Protein AF-A0A1Q9P195-F1 (afdb_monomer_lite)

Secondary structure (DSSP, 8-state):
--HHHHHHHHHHHHHHHHHHHHHHHHHHHHHHHHHHHHHHHHHHHHS-----GGG---EEEEEEE-TTS-EEEEEEEEEE-SSSS-EEEEEEEEEE-S-HHHHHHHHHHHHHHHHHHHHHHHHHHHHTTTS-HHHHHHHT--SEEE-PPEEEEETTTTEEEEPP-TTEE-GGGS---HHHHHHHHHHHHHHHH-SPPPB---S--TTHHHHHHTTT--HHHHHHHHHHHHT--BB-SEE-SS--TTSEEEEESSTTS--EEEEEE-----EET-BHHHHHHHHHHHHHHHHHHHHHHHS-TTT--HHHHHHHHHHIIIIIIHHHHHHHHHHH-GGGGGG-SSS--THHHHHHHHHHHHHTT-S-HHHHHHHHHHHHHHHHH-HHHHHHH-

Structure (mmCIF, N/CA/C/O backbone):
data_AF-A0A1Q9P195-F1
#
_entry.id   AF-A0A1Q9P195-F1
#
loop_
_atom_site.group_PDB
_atom_site.id
_atom_site.type_symbol
_atom_site.label_atom_id
_atom_site.label_alt_id
_atom_site.label_comp_id
_atom_site.label_asym_id
_atom_site.label_entity_id
_atom_site.label_seq_id
_atom_site.pdbx_PDB_ins_code
_atom_site.Cartn_x
_atom_site.Cartn_y
_atom_site.Cartn_z
_atom_site.occupancy
_atom_site.B_iso_or_equiv
_atom_site.auth_seq_id
_atom_site.auth_comp_id
_atom_site.auth_asym_id
_atom_site.auth_atom_id
_atom_site.pdbx_PDB_model_num
ATOM 1 N N . MET A 1 1 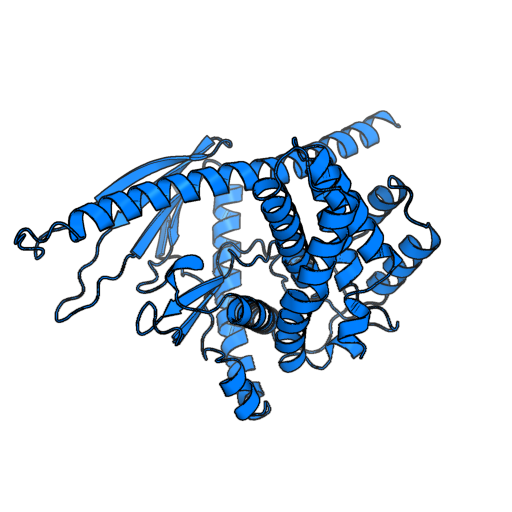? -16.459 37.665 0.120 1.00 42.31 1 MET A N 1
ATOM 2 C CA . MET A 1 1 ? -15.154 37.016 0.411 1.00 42.31 1 MET A CA 1
ATOM 3 C C . MET A 1 1 ? -15.300 35.545 0.825 1.00 42.31 1 MET A C 1
ATOM 5 O O . MET A 1 1 ? -14.311 34.833 0.765 1.00 42.31 1 MET A O 1
ATOM 9 N N . TYR A 1 2 ? -16.508 35.070 1.166 1.00 32.28 2 TYR A N 1
ATOM 10 C CA . TYR A 1 2 ? -16.785 33.658 1.475 1.00 32.28 2 TYR A CA 1
ATOM 11 C C . TYR A 1 2 ? -17.170 32.805 0.248 1.00 32.28 2 TYR A C 1
ATOM 13 O O . TYR A 1 2 ? -17.076 31.585 0.307 1.00 32.28 2 TYR A O 1
ATOM 21 N N . ASP A 1 3 ? -17.509 33.425 -0.886 1.00 27.67 3 ASP A N 1
ATOM 22 C CA . ASP A 1 3 ? -17.987 32.699 -2.075 1.00 27.67 3 ASP A CA 1
ATOM 23 C C . ASP A 1 3 ? -16.876 31.956 -2.833 1.00 27.67 3 ASP A C 1
ATOM 25 O O . ASP A 1 3 ? -17.117 30.909 -3.423 1.00 27.67 3 ASP A O 1
ATOM 29 N N . ASN A 1 4 ? -15.627 32.430 -2.756 1.00 27.47 4 ASN A N 1
ATOM 30 C CA . ASN A 1 4 ? -14.506 31.773 -3.436 1.00 27.47 4 ASN A CA 1
ATOM 31 C C . ASN A 1 4 ? -14.011 30.529 -2.680 1.00 27.47 4 ASN A C 1
ATOM 33 O O . ASN A 1 4 ? -13.608 29.562 -3.315 1.00 27.47 4 ASN A O 1
ATOM 37 N N . LEU A 1 5 ? -14.085 30.509 -1.342 1.00 30.11 5 LEU A N 1
ATOM 38 C CA . LEU A 1 5 ? -13.654 29.350 -0.548 1.00 30.11 5 LEU A CA 1
ATOM 39 C C . LEU A 1 5 ? -14.605 28.154 -0.721 1.00 30.11 5 LEU A C 1
ATOM 41 O O . LEU A 1 5 ? -14.161 27.011 -0.765 1.00 30.11 5 LEU A O 1
ATOM 45 N N . PHE A 1 6 ? -15.904 28.426 -0.875 1.00 28.14 6 PHE A N 1
ATOM 46 C CA . PHE A 1 6 ? -16.920 27.404 -1.119 1.00 28.14 6 PHE A CA 1
ATOM 47 C C . PHE A 1 6 ? -16.749 26.742 -2.494 1.00 28.14 6 PHE A C 1
ATOM 49 O O . PHE A 1 6 ? -16.865 25.526 -2.611 1.00 28.14 6 PHE A O 1
ATOM 56 N N . VAL A 1 7 ? -16.382 27.513 -3.524 1.00 27.34 7 VAL A N 1
ATOM 57 C CA . VAL A 1 7 ? -16.123 26.981 -4.872 1.00 27.34 7 VAL A CA 1
ATOM 58 C C . VAL A 1 7 ? -14.871 26.097 -4.898 1.00 27.34 7 VAL A C 1
ATOM 60 O O . VAL A 1 7 ? -14.920 25.019 -5.480 1.00 27.34 7 VAL A O 1
ATOM 63 N N . PHE A 1 8 ? -13.783 26.472 -4.216 1.00 28.33 8 PHE A N 1
ATOM 64 C CA . PHE A 1 8 ? -12.594 25.609 -4.116 1.00 28.33 8 PHE A CA 1
ATOM 65 C C . PHE A 1 8 ? -12.858 24.321 -3.324 1.00 28.33 8 PHE A C 1
ATOM 67 O O . PHE A 1 8 ? -12.366 23.262 -3.706 1.00 28.33 8 PHE A O 1
ATOM 74 N N . PHE A 1 9 ? -13.677 24.387 -2.271 1.00 31.58 9 PHE A N 1
ATOM 75 C CA . PHE A 1 9 ? -14.046 23.220 -1.468 1.00 31.58 9 PHE A CA 1
ATOM 76 C C . PHE A 1 9 ? -14.954 22.249 -2.236 1.00 31.58 9 PHE A C 1
ATOM 78 O O . PHE A 1 9 ? -14.709 21.046 -2.241 1.00 31.58 9 PHE A O 1
ATOM 85 N N . VAL A 1 10 ? -15.956 22.764 -2.958 1.00 28.67 10 VAL A N 1
ATOM 86 C CA . VAL A 1 10 ? -16.849 21.950 -3.799 1.00 28.67 10 VAL A CA 1
ATOM 87 C C . VAL A 1 10 ? -16.089 21.343 -4.980 1.00 28.67 10 VAL A C 1
ATOM 89 O O . VAL A 1 10 ? -16.289 20.173 -5.283 1.00 28.67 10 VAL A O 1
ATOM 92 N N . VAL A 1 11 ? -15.169 22.081 -5.609 1.00 28.77 11 VAL A N 1
ATOM 93 C CA . VAL A 1 11 ? -14.345 21.556 -6.711 1.00 28.77 11 VAL A CA 1
ATOM 94 C C . VAL A 1 11 ? -13.351 20.502 -6.215 1.00 28.77 11 VAL A C 1
ATOM 96 O O . VAL A 1 11 ? -13.222 19.467 -6.859 1.00 28.77 11 VAL A O 1
ATOM 99 N N . GLY A 1 12 ? -12.697 20.703 -5.066 1.00 28.19 12 GLY A N 1
ATOM 100 C CA . GLY A 1 12 ? -11.776 19.720 -4.481 1.00 28.19 12 GLY A CA 1
ATOM 101 C C . GLY A 1 12 ? -12.474 18.429 -4.039 1.00 28.19 12 GLY A C 1
ATOM 102 O O . GLY A 1 12 ? -12.008 17.336 -4.357 1.00 28.19 12 GLY A O 1
ATOM 103 N N . LEU A 1 13 ? -13.637 18.550 -3.391 1.00 30.58 13 LEU A N 1
ATOM 104 C CA . LEU A 1 13 ? -14.451 17.413 -2.959 1.00 30.58 13 LEU A CA 1
ATOM 105 C C . LEU A 1 13 ? -15.035 16.651 -4.158 1.00 30.58 13 LEU A C 1
ATOM 107 O O . LEU A 1 13 ? -14.996 15.425 -4.180 1.00 30.58 13 LEU A O 1
ATOM 111 N N . LEU A 1 14 ? -15.503 17.356 -5.195 1.00 29.03 14 LEU A N 1
ATOM 112 C CA . LEU A 1 14 ? -15.959 16.727 -6.435 1.00 29.03 14 LEU A CA 1
ATOM 113 C C . LEU A 1 14 ? -14.815 16.036 -7.181 1.00 29.03 14 LEU A C 1
ATOM 115 O O . LEU A 1 14 ? -15.050 14.968 -7.724 1.00 29.03 14 LEU A O 1
ATOM 119 N N . ASN A 1 15 ? -13.588 16.571 -7.169 1.00 30.70 15 ASN A N 1
ATOM 120 C CA . ASN A 1 15 ? -12.431 15.925 -7.805 1.00 30.70 15 ASN A CA 1
ATOM 121 C C . ASN A 1 15 ? -12.006 14.649 -7.055 1.00 30.70 15 ASN A C 1
ATOM 123 O O . ASN A 1 15 ? -11.710 13.634 -7.676 1.00 30.70 15 ASN A O 1
ATOM 127 N N . ALA A 1 16 ? -12.049 14.662 -5.720 1.00 31.27 16 ALA A N 1
ATOM 128 C CA . ALA A 1 16 ? -11.755 13.488 -4.895 1.00 31.27 16 ALA A CA 1
ATOM 129 C C . ALA A 1 16 ? -12.838 12.393 -5.018 1.00 31.27 16 ALA A C 1
ATOM 131 O O . ALA A 1 16 ? -12.514 11.213 -5.170 1.00 31.27 16 ALA A O 1
ATOM 132 N N . ILE A 1 17 ? -14.122 12.783 -5.038 1.00 33.34 17 ILE A N 1
ATOM 133 C CA . ILE A 1 17 ? -15.266 11.887 -5.297 1.00 33.34 17 ILE A CA 1
ATOM 134 C C . ILE A 1 17 ? -15.184 11.309 -6.718 1.00 33.34 17 ILE A C 1
ATOM 136 O O . ILE A 1 17 ? -15.423 10.117 -6.925 1.00 33.34 17 ILE A O 1
ATOM 140 N N . TYR A 1 18 ? -14.790 12.136 -7.686 1.00 27.77 18 TYR A N 1
ATOM 141 C CA . TYR A 1 18 ? -14.609 11.761 -9.083 1.00 27.77 18 TYR A CA 1
ATOM 142 C C . TYR A 1 18 ? -13.416 10.825 -9.290 1.00 27.77 18 TYR A C 1
ATOM 144 O O . TYR A 1 18 ? -13.538 9.914 -10.085 1.00 27.77 18 TYR A O 1
ATOM 152 N N . CYS A 1 19 ? -12.306 10.931 -8.558 1.00 33.09 19 CYS A N 1
ATOM 153 C CA . CYS A 1 19 ? -11.215 9.950 -8.666 1.00 33.09 19 CYS A CA 1
ATOM 154 C C . CYS A 1 19 ? -11.584 8.580 -8.049 1.00 33.09 19 CYS A C 1
ATOM 156 O O . CYS A 1 19 ? -11.307 7.541 -8.648 1.00 33.09 19 CYS A O 1
ATOM 158 N N . SER A 1 20 ? -12.280 8.568 -6.904 1.00 31.69 20 SER A N 1
ATOM 159 C CA . SER A 1 20 ? -12.665 7.350 -6.158 1.00 31.69 20 SER A CA 1
ATOM 160 C C . SER A 1 20 ? -13.739 6.497 -6.867 1.00 31.69 20 SER A C 1
ATOM 162 O O . SER A 1 20 ? -13.585 5.281 -7.036 1.00 31.69 20 SER A O 1
ATOM 164 N N . TRP A 1 21 ? -14.815 7.125 -7.366 1.00 31.50 21 TRP A N 1
ATOM 165 C CA . TRP A 1 21 ? -15.885 6.436 -8.116 1.00 31.50 21 TRP A CA 1
ATOM 166 C C . TRP A 1 21 ? -15.364 5.814 -9.422 1.00 31.50 21 TRP A C 1
ATOM 168 O O . TRP A 1 21 ? -15.781 4.745 -9.878 1.00 31.50 21 TRP A O 1
ATOM 178 N N . LEU A 1 22 ? -14.375 6.473 -10.006 1.00 26.31 22 LEU A N 1
ATOM 179 C CA . LEU A 1 22 ? -13.907 6.220 -11.351 1.00 26.31 22 LEU A CA 1
ATOM 180 C C . LEU A 1 22 ? -12.817 5.143 -11.379 1.00 26.31 22 LEU A C 1
ATOM 182 O O . LEU A 1 22 ? -12.725 4.386 -12.343 1.00 26.31 22 LEU A O 1
ATOM 186 N N . GLN A 1 23 ? -12.119 4.940 -10.264 1.00 35.34 23 GLN A N 1
ATOM 187 C CA . GLN A 1 23 ? -11.259 3.786 -10.009 1.00 35.34 23 GLN A CA 1
ATOM 188 C C . GLN A 1 23 ? -12.061 2.471 -9.910 1.00 35.34 23 GLN A C 1
ATOM 190 O O . GLN A 1 23 ? -11.704 1.473 -10.534 1.00 35.34 23 GLN A O 1
ATOM 195 N N . THR A 1 24 ? -13.204 2.471 -9.216 1.00 30.75 24 THR A N 1
ATOM 196 C CA . THR A 1 24 ? -14.010 1.253 -8.966 1.00 30.75 24 THR A CA 1
ATOM 197 C C . THR A 1 24 ? -14.705 0.719 -10.226 1.00 30.75 24 THR A C 1
ATOM 199 O O . THR A 1 24 ? -14.792 -0.492 -10.447 1.00 30.75 24 THR A O 1
ATOM 202 N N . MET A 1 25 ? -15.168 1.619 -11.093 1.00 25.80 25 MET A N 1
ATOM 203 C CA . MET A 1 25 ? -15.818 1.273 -12.362 1.00 25.80 25 MET A CA 1
ATOM 204 C C . MET A 1 25 ? -14.805 0.871 -13.448 1.00 25.80 25 MET A C 1
ATOM 206 O O . MET A 1 25 ? -15.037 -0.101 -14.166 1.00 25.80 25 MET A O 1
ATOM 210 N N . THR A 1 26 ? -13.656 1.555 -13.541 1.00 31.19 26 THR A N 1
ATOM 211 C CA . THR A 1 26 ? -12.633 1.252 -14.563 1.00 31.19 26 THR A CA 1
ATOM 212 C C . THR A 1 26 ? -11.944 -0.088 -14.289 1.00 31.19 26 THR A C 1
ATOM 214 O O . THR A 1 26 ? -11.695 -0.842 -15.226 1.00 31.19 26 THR A O 1
ATOM 217 N N . GLN A 1 27 ? -11.723 -0.443 -13.017 1.00 35.56 27 GLN A N 1
ATOM 218 C CA . GLN A 1 27 ? -11.101 -1.715 -12.636 1.00 35.56 27 GLN A CA 1
ATOM 219 C C . GLN A 1 27 ? -12.015 -2.923 -12.895 1.00 35.56 27 GLN A C 1
ATOM 221 O O . GLN A 1 27 ? -11.574 -3.899 -13.491 1.00 35.56 27 GLN A O 1
ATOM 226 N N . ASN A 1 28 ? -13.299 -2.851 -12.517 1.00 31.52 28 ASN A N 1
ATOM 227 C CA . ASN A 1 28 ? -14.248 -3.950 -12.742 1.00 31.52 28 ASN A CA 1
ATOM 228 C C . ASN A 1 28 ? -14.484 -4.211 -14.239 1.00 31.52 28 ASN A C 1
ATOM 230 O O . ASN A 1 28 ? -14.647 -5.357 -14.647 1.00 31.52 28 ASN A O 1
ATOM 234 N N . TRP A 1 29 ? -14.478 -3.167 -15.073 1.00 30.69 29 TRP A N 1
ATOM 235 C CA . TRP A 1 29 ? -14.686 -3.309 -16.515 1.00 30.69 29 TRP A CA 1
ATOM 236 C C . TRP A 1 29 ? -13.442 -3.846 -17.239 1.00 30.69 29 TRP A C 1
ATOM 238 O O . TRP A 1 29 ? -13.561 -4.704 -18.119 1.00 30.69 29 TRP A O 1
ATOM 248 N N . LEU A 1 30 ? -12.244 -3.398 -16.839 1.00 35.72 30 LEU A N 1
ATOM 249 C CA . LEU A 1 30 ? -10.977 -3.921 -17.358 1.00 35.72 30 LEU A CA 1
ATOM 250 C C . LEU A 1 30 ? -10.780 -5.386 -16.943 1.00 35.72 30 LEU A C 1
ATOM 252 O O . LEU A 1 30 ? -10.433 -6.203 -17.791 1.00 35.72 30 LEU A O 1
ATOM 256 N N . ASP A 1 31 ? -11.080 -5.731 -15.687 1.00 35.28 31 ASP A N 1
ATOM 257 C CA . ASP A 1 31 ? -10.988 -7.098 -15.169 1.00 35.28 31 ASP A CA 1
ATOM 258 C C . ASP A 1 31 ? -11.964 -8.039 -15.896 1.00 35.28 31 ASP A C 1
ATOM 260 O O . ASP A 1 31 ? -11.526 -9.080 -16.366 1.00 35.28 31 ASP A O 1
ATOM 264 N N . ILE A 1 32 ? -13.233 -7.659 -16.111 1.00 34.47 32 ILE A N 1
ATOM 265 C CA . ILE A 1 32 ? -14.214 -8.482 -16.854 1.00 34.47 32 ILE A CA 1
ATOM 266 C C . ILE A 1 32 ? -13.812 -8.658 -18.328 1.00 34.47 32 ILE A C 1
ATOM 268 O O . ILE A 1 32 ? -13.969 -9.738 -18.895 1.00 34.47 32 ILE A O 1
ATOM 272 N N . THR A 1 33 ? -13.280 -7.616 -18.971 1.00 36.78 33 THR A N 1
ATOM 273 C CA . THR A 1 33 ? -12.899 -7.674 -20.393 1.00 36.78 33 THR A CA 1
ATOM 274 C C . THR A 1 33 ? -11.611 -8.478 -20.596 1.00 36.78 33 THR A C 1
ATOM 276 O O . THR A 1 33 ? -11.528 -9.282 -21.525 1.00 36.78 33 THR A O 1
ATOM 279 N N . LEU A 1 34 ? -10.632 -8.329 -19.698 1.00 39.00 34 LEU A N 1
ATOM 280 C CA . LEU A 1 34 ? -9.405 -9.132 -19.664 1.00 39.00 34 LEU A CA 1
ATOM 281 C C . LEU A 1 34 ? -9.683 -10.585 -19.266 1.00 39.00 34 LEU A C 1
ATOM 283 O O . LEU A 1 34 ? -9.057 -11.492 -19.809 1.00 39.00 34 LEU A O 1
ATOM 287 N N . GLU A 1 35 ? -10.621 -10.821 -18.348 1.00 38.06 35 GLU A N 1
ATOM 288 C CA . GLU A 1 35 ? -11.050 -12.151 -17.916 1.00 38.06 35 GLU A CA 1
ATOM 289 C C . GLU A 1 35 ? -11.788 -12.874 -19.044 1.00 38.06 35 GLU A C 1
ATOM 291 O O . GLU A 1 35 ? -11.393 -13.984 -19.384 1.00 38.06 35 GLU A O 1
ATOM 296 N N . ASN A 1 36 ? -12.736 -12.224 -19.725 1.00 37.34 36 ASN A N 1
ATOM 297 C CA . ASN A 1 36 ? -13.431 -12.795 -20.884 1.00 37.34 36 ASN A CA 1
ATOM 298 C C . ASN A 1 36 ? -12.496 -13.033 -22.079 1.00 37.34 36 ASN A C 1
ATOM 300 O O . ASN A 1 36 ? -12.604 -14.068 -22.739 1.00 37.34 36 ASN A O 1
ATOM 304 N N . ALA A 1 37 ? -11.553 -12.125 -22.350 1.00 38.59 37 ALA A N 1
ATOM 305 C CA . ALA A 1 37 ? -10.561 -12.307 -23.411 1.00 38.59 37 ALA A CA 1
ATOM 306 C C . ALA A 1 37 ? -9.592 -13.455 -23.084 1.00 38.59 37 ALA A C 1
ATOM 308 O O . ALA A 1 37 ? -9.380 -14.344 -23.908 1.00 38.59 37 ALA A O 1
ATOM 309 N N . ALA A 1 38 ? -9.058 -13.503 -21.860 1.00 38.94 38 ALA A N 1
ATOM 310 C CA . ALA A 1 38 ? -8.184 -14.586 -21.419 1.00 38.94 38 ALA A CA 1
ATOM 311 C C . ALA A 1 38 ? -8.915 -15.936 -21.337 1.00 38.94 38 ALA A C 1
ATOM 313 O O . ALA A 1 38 ? -8.302 -16.968 -21.594 1.00 38.94 38 ALA A O 1
ATOM 314 N N . GLN A 1 39 ? -10.203 -15.946 -20.984 1.00 37.72 39 GLN A N 1
ATOM 315 C CA . GLN A 1 39 ? -11.025 -17.151 -20.898 1.00 37.72 39 GLN A CA 1
ATOM 316 C C . GLN A 1 39 ? -11.424 -17.673 -22.278 1.00 37.72 39 GLN A C 1
ATOM 318 O O . GLN A 1 39 ? -11.310 -18.870 -22.504 1.00 37.72 39 GLN A O 1
ATOM 323 N N . SER A 1 40 ? -11.748 -16.790 -23.226 1.00 36.66 40 SER A N 1
ATOM 324 C CA . SER A 1 40 ? -11.976 -17.167 -24.630 1.00 36.66 40 SER A CA 1
ATOM 325 C C . SER A 1 40 ? -10.714 -17.774 -25.255 1.00 36.66 40 SER A C 1
ATOM 327 O O . SER A 1 40 ? -10.779 -18.792 -25.939 1.00 36.66 40 SER A O 1
ATOM 329 N N . ILE A 1 41 ? -9.543 -17.205 -24.953 1.00 38.72 41 ILE A N 1
ATOM 330 C CA . ILE A 1 41 ? -8.243 -17.737 -25.388 1.00 38.72 41 ILE A CA 1
ATOM 331 C C . ILE A 1 41 ? -7.933 -19.081 -24.702 1.00 38.72 41 ILE A C 1
ATOM 333 O O . ILE A 1 41 ? -7.467 -20.014 -25.353 1.00 38.72 41 ILE A O 1
ATOM 337 N N . LEU A 1 42 ? -8.220 -19.223 -23.403 1.00 36.56 42 LEU A N 1
ATOM 338 C CA . LEU A 1 42 ? -8.022 -20.478 -22.667 1.00 36.56 42 LEU A CA 1
ATOM 339 C C . LEU A 1 42 ? -8.966 -21.595 -23.145 1.00 36.56 42 LEU A C 1
ATOM 341 O O . LEU A 1 42 ? -8.527 -22.737 -23.298 1.00 36.56 42 LEU A O 1
ATOM 345 N N . GLU A 1 43 ? -10.228 -21.280 -23.437 1.00 35.31 43 GLU A N 1
ATOM 346 C CA . GLU A 1 43 ? -11.203 -22.216 -24.007 1.00 35.31 43 GLU A CA 1
ATOM 347 C C . GLU A 1 43 ? -10.761 -22.698 -25.395 1.00 35.31 43 GLU A C 1
ATOM 349 O O . GLU A 1 43 ? -10.736 -23.910 -25.627 1.00 35.31 43 GLU A O 1
ATOM 354 N N . LEU A 1 44 ? -10.267 -21.792 -26.249 1.00 34.09 44 LEU A N 1
ATOM 355 C CA . LEU A 1 44 ? -9.641 -22.129 -27.535 1.00 34.09 44 LEU A CA 1
ATOM 356 C C . LEU A 1 44 ? -8.408 -23.040 -27.378 1.00 34.09 44 LEU A C 1
ATOM 358 O O . LEU A 1 44 ? -8.219 -23.944 -28.187 1.00 34.09 44 LEU A O 1
ATOM 362 N N . THR A 1 45 ? -7.600 -22.870 -26.323 1.00 33.50 45 THR A N 1
ATOM 363 C CA . THR A 1 45 ? -6.440 -23.749 -26.049 1.00 33.50 45 THR A CA 1
ATOM 364 C C . THR A 1 45 ? -6.790 -25.098 -25.405 1.00 33.50 45 THR A C 1
ATOM 366 O O . THR A 1 45 ? -6.003 -26.039 -25.501 1.00 33.50 45 THR A O 1
ATOM 369 N N . SER A 1 46 ? -7.948 -25.222 -24.745 1.00 30.02 46 SER A N 1
ATOM 370 C CA . SER A 1 46 ? -8.391 -26.469 -24.091 1.00 30.02 46 SER A CA 1
ATOM 371 C C . SER A 1 46 ? -9.110 -27.439 -25.037 1.00 30.02 46 SER A C 1
ATOM 373 O O . SER A 1 46 ? -9.154 -28.644 -24.778 1.00 30.02 46 SER A O 1
ATOM 375 N N . LEU A 1 47 ? -9.597 -26.941 -26.176 1.00 31.44 47 LEU A N 1
ATOM 376 C CA . LEU A 1 47 ? -9.993 -27.753 -27.322 1.00 31.44 47 LEU A CA 1
ATOM 377 C C . LEU A 1 47 ? -8.723 -28.257 -28.025 1.00 31.44 47 LEU A C 1
ATOM 379 O O . LEU A 1 47 ? -8.220 -27.634 -28.954 1.00 31.44 47 LEU A O 1
ATOM 383 N N . GLN A 1 48 ? -8.189 -29.394 -27.562 1.00 31.48 48 GLN A N 1
ATOM 384 C CA . GLN A 1 48 ? -7.113 -30.152 -28.215 1.00 31.48 48 GLN A CA 1
ATOM 385 C C . GLN A 1 48 ? -7.535 -30.630 -29.616 1.00 31.48 48 GLN A C 1
ATOM 387 O O . GLN A 1 48 ? -7.820 -31.805 -29.842 1.00 31.48 48 GLN A O 1
ATOM 392 N N . ILE A 1 49 ? -7.562 -29.724 -30.583 1.00 29.11 49 ILE A N 1
ATOM 393 C CA . ILE A 1 49 ? -7.596 -30.055 -32.001 1.00 29.11 49 ILE A CA 1
ATOM 394 C C . ILE A 1 49 ? -6.266 -29.569 -32.549 1.00 29.11 49 ILE A C 1
ATOM 396 O O . ILE A 1 49 ? -5.901 -28.418 -32.338 1.00 29.11 49 ILE A O 1
ATOM 400 N N . GLY A 1 50 ? -5.514 -30.489 -33.159 1.00 29.48 50 GLY A N 1
ATOM 401 C CA . GLY A 1 50 ? -4.141 -30.306 -33.624 1.00 29.48 50 GLY A CA 1
ATOM 402 C C . GLY A 1 50 ? -3.981 -29.146 -34.600 1.00 29.48 50 GLY A C 1
ATOM 403 O O . GLY A 1 50 ? -3.924 -29.349 -35.810 1.00 29.48 50 GLY A O 1
ATOM 404 N N . LEU A 1 51 ? -3.896 -27.940 -34.056 1.00 31.42 51 LEU A N 1
ATOM 405 C CA . LEU A 1 51 ? -3.526 -26.738 -34.768 1.00 31.42 51 LEU A CA 1
ATOM 406 C C . LEU A 1 51 ? -2.009 -26.599 -34.691 1.00 31.42 51 LEU A C 1
ATOM 408 O O . LEU A 1 51 ? -1.400 -26.696 -33.626 1.00 31.42 51 LEU A O 1
ATOM 412 N N . ASP A 1 52 ? -1.401 -26.417 -35.855 1.00 33.09 52 ASP A N 1
ATOM 413 C CA . ASP A 1 52 ? -0.014 -26.003 -35.981 1.00 33.09 52 ASP A CA 1
ATOM 414 C C . ASP A 1 52 ? 0.085 -24.533 -35.540 1.00 33.09 52 ASP A C 1
ATOM 416 O O . ASP A 1 52 ? -0.373 -23.620 -36.229 1.00 33.09 52 ASP A O 1
ATOM 420 N N . PHE A 1 53 ? 0.609 -24.311 -34.334 1.00 36.53 53 PHE A N 1
ATOM 421 C CA . PHE A 1 53 ? 0.699 -22.989 -33.707 1.00 36.53 53 PHE A CA 1
ATOM 422 C C . PHE A 1 53 ? 1.910 -22.174 -34.182 1.00 36.53 53 PHE A C 1
ATOM 424 O O . PHE A 1 53 ? 2.108 -21.062 -33.696 1.00 36.53 53 PHE A O 1
ATOM 431 N N . SER A 1 54 ? 2.709 -22.667 -35.138 1.00 33.84 54 SER A N 1
ATOM 432 C CA . SER A 1 54 ? 3.910 -21.962 -35.612 1.00 33.84 54 SER A CA 1
ATOM 433 C C . SER A 1 54 ? 3.621 -20.608 -36.279 1.00 33.84 54 SER A C 1
ATOM 435 O O . SER A 1 54 ? 4.558 -19.860 -36.543 1.00 33.84 54 SER A O 1
ATOM 437 N N . ASN A 1 55 ? 2.347 -20.288 -36.543 1.00 31.50 55 ASN A N 1
ATOM 438 C CA . ASN A 1 55 ? 1.903 -19.069 -37.225 1.00 31.50 55 ASN A CA 1
ATOM 439 C C . ASN A 1 55 ? 0.790 -18.283 -36.497 1.00 31.50 55 ASN A C 1
ATOM 441 O O . ASN A 1 55 ? 0.199 -17.383 -37.095 1.00 31.50 55 ASN A O 1
ATOM 445 N N . LEU A 1 56 ? 0.484 -18.569 -35.227 1.00 32.66 56 LEU A N 1
ATOM 446 C CA . LEU A 1 56 ? -0.567 -17.838 -34.502 1.00 32.66 56 LEU A CA 1
ATOM 447 C C . LEU A 1 56 ? -0.041 -16.517 -33.910 1.00 32.66 56 LEU A C 1
ATOM 449 O O . LEU A 1 56 ? 0.242 -16.409 -32.722 1.00 32.66 56 LEU A O 1
ATOM 453 N N . GLN A 1 57 ? 0.056 -15.486 -34.755 1.00 33.78 57 GLN A N 1
ATOM 454 C CA . GLN A 1 57 ? -0.033 -14.086 -34.322 1.00 33.78 57 GLN A CA 1
ATOM 455 C C . GLN A 1 57 ? -1.510 -13.686 -34.262 1.00 33.78 57 GLN A C 1
ATOM 457 O O . GLN A 1 57 ? -1.998 -12.937 -35.107 1.00 33.78 57 GLN A O 1
ATOM 462 N N . GLU A 1 58 ? -2.254 -14.204 -33.287 1.00 35.69 58 GLU A N 1
ATOM 463 C CA . GLU A 1 58 ? -3.587 -13.662 -33.027 1.00 35.69 58 GLU A CA 1
ATOM 464 C C . GLU A 1 58 ? -3.434 -12.388 -32.190 1.00 35.69 58 GLU A C 1
ATOM 466 O O . GLU A 1 58 ? -3.145 -12.421 -30.994 1.00 35.69 58 GLU A O 1
ATOM 471 N N . LEU A 1 59 ? -3.538 -11.249 -32.874 1.00 35.47 59 LEU A N 1
ATOM 472 C CA . LEU A 1 59 ? -3.622 -9.917 -32.287 1.00 35.47 59 LEU A CA 1
ATOM 473 C C . LEU A 1 59 ? -5.094 -9.631 -32.000 1.00 35.47 59 LEU A C 1
ATOM 475 O O . LEU A 1 59 ? -5.830 -9.226 -32.902 1.00 35.47 59 LEU A O 1
ATOM 479 N N . SER A 1 60 ? -5.539 -9.803 -30.756 1.00 39.97 60 SER A N 1
ATOM 480 C CA . SER A 1 60 ? -6.828 -9.228 -30.366 1.00 39.97 60 SER A CA 1
ATOM 481 C C . SER A 1 60 ? -6.598 -7.764 -30.004 1.00 39.97 60 SER A C 1
ATOM 483 O O . SER A 1 60 ? -5.915 -7.462 -29.022 1.00 39.97 60 SER A O 1
ATOM 485 N N . ARG A 1 61 ? -7.138 -6.858 -30.820 1.00 37.50 61 ARG A N 1
ATOM 486 C CA . ARG A 1 61 ? -7.154 -5.420 -30.550 1.00 37.50 61 ARG A CA 1
ATOM 487 C C . ARG A 1 61 ? -8.503 -5.053 -29.959 1.00 37.50 61 ARG A C 1
ATOM 489 O O . ARG A 1 61 ? -9.508 -5.110 -30.664 1.00 37.50 61 ARG A O 1
ATOM 496 N N . THR A 1 62 ? -8.514 -4.631 -28.705 1.00 37.53 62 THR A N 1
ATOM 497 C CA . THR A 1 62 ? -9.709 -4.062 -28.086 1.00 37.53 62 THR A CA 1
ATOM 498 C C . THR A 1 62 ? -9.463 -2.588 -27.842 1.00 37.53 62 THR A C 1
ATOM 500 O O . THR A 1 62 ? -8.538 -2.210 -27.126 1.00 37.53 62 THR A O 1
ATOM 503 N N . ILE A 1 63 ? -10.295 -1.747 -28.448 1.00 35.91 63 ILE A N 1
ATOM 504 C CA . ILE A 1 63 ? -10.340 -0.328 -28.115 1.00 35.91 63 ILE A CA 1
ATOM 505 C C . ILE A 1 63 ? -11.115 -0.217 -26.806 1.00 35.91 63 ILE A C 1
ATOM 507 O O . ILE A 1 63 ? -12.300 -0.543 -26.754 1.00 35.91 63 ILE A O 1
ATOM 511 N N . VAL A 1 64 ? -10.432 0.198 -25.747 1.00 37.09 64 VAL A N 1
ATOM 512 C CA . VAL A 1 64 ? -11.028 0.392 -24.429 1.00 37.09 64 VAL A CA 1
ATOM 513 C C . VAL A 1 64 ? -11.047 1.882 -24.159 1.00 37.09 64 VAL A C 1
ATOM 515 O O . VAL A 1 64 ? -10.035 2.479 -23.802 1.00 37.09 64 VAL A O 1
ATOM 518 N N . THR A 1 65 ? -12.208 2.493 -24.347 1.00 33.88 65 THR A N 1
ATOM 519 C CA . THR A 1 65 ? -12.439 3.860 -23.894 1.00 33.88 65 THR A CA 1
ATOM 520 C C . THR A 1 65 ? -12.913 3.797 -22.457 1.00 33.88 65 THR A C 1
ATOM 522 O O . THR A 1 65 ? -13.982 3.255 -22.176 1.00 33.88 65 THR A O 1
ATOM 525 N N . ASN A 1 66 ? -12.109 4.316 -21.533 1.00 37.91 66 ASN A N 1
ATOM 526 C CA . ASN A 1 66 ? -12.595 4.500 -20.176 1.00 37.91 66 ASN A CA 1
ATOM 527 C C . ASN A 1 66 ? -13.585 5.675 -20.136 1.00 37.91 66 ASN A C 1
ATOM 529 O O . ASN A 1 66 ? -13.696 6.479 -21.062 1.00 37.91 66 ASN A O 1
ATOM 533 N N . GLN A 1 67 ? -14.307 5.792 -19.033 1.00 30.22 67 GLN A N 1
ATOM 534 C CA . GLN A 1 67 ? -15.336 6.817 -18.848 1.00 30.22 67 GLN A CA 1
ATOM 535 C C . GLN A 1 67 ? -14.815 8.271 -18.807 1.00 30.22 67 GLN A C 1
ATOM 537 O O . GLN A 1 67 ? -15.621 9.195 -18.831 1.00 30.22 67 GLN A O 1
ATOM 542 N N . PHE A 1 68 ? -13.493 8.493 -18.825 1.00 30.30 68 PHE A N 1
ATOM 543 C CA . PHE A 1 68 ? -12.878 9.811 -19.050 1.00 30.30 68 PHE A CA 1
ATOM 544 C C . PHE A 1 68 ? -12.679 10.149 -20.538 1.00 30.30 68 PHE A C 1
ATOM 546 O O . PHE A 1 68 ? -12.060 11.159 -20.871 1.00 30.30 68 PHE A O 1
ATOM 553 N N . GLY A 1 69 ? -13.114 9.277 -21.450 1.00 28.66 69 GLY A N 1
ATOM 554 C CA . GLY A 1 69 ? -12.837 9.400 -22.881 1.00 28.66 69 GLY A CA 1
ATOM 555 C C . GLY A 1 69 ? -11.407 9.009 -23.275 1.00 28.66 69 GLY A C 1
ATOM 556 O O . GLY A 1 69 ? -11.056 9.119 -24.452 1.00 28.66 69 GLY A O 1
ATOM 557 N N . ILE A 1 70 ? -10.577 8.536 -22.334 1.00 34.25 70 ILE A N 1
ATOM 558 C CA . ILE A 1 70 ? -9.230 8.032 -22.630 1.00 34.25 70 ILE A CA 1
ATOM 559 C C . ILE A 1 70 ? -9.401 6.703 -23.353 1.00 34.25 70 ILE A C 1
ATOM 561 O O . ILE A 1 70 ? -9.919 5.737 -22.795 1.00 34.25 70 ILE A O 1
ATOM 565 N N . THR A 1 71 ? -8.994 6.682 -24.615 1.00 31.97 71 THR A N 1
ATOM 566 C CA . THR A 1 71 ? -9.183 5.546 -25.511 1.00 31.97 71 THR A CA 1
ATOM 567 C C . THR A 1 71 ? -7.883 4.763 -25.599 1.00 31.97 71 THR A C 1
ATOM 569 O O . THR A 1 71 ? -6.988 5.131 -26.339 1.00 31.97 71 THR A O 1
ATOM 572 N N . GLY A 1 72 ? -7.739 3.690 -24.830 1.00 33.94 72 GLY A N 1
ATOM 573 C CA . GLY A 1 72 ? -6.612 2.768 -24.966 1.00 33.94 72 GLY A CA 1
ATOM 574 C C . GLY A 1 72 ? -6.835 1.783 -26.111 1.00 33.94 72 GLY A C 1
ATOM 575 O O . GLY A 1 72 ? -7.972 1.413 -26.405 1.00 33.94 72 GLY A O 1
ATOM 576 N N . ILE A 1 73 ? -5.758 1.313 -26.735 1.00 37.03 73 ILE A N 1
ATOM 577 C CA . ILE A 1 73 ? -5.807 0.103 -27.560 1.00 37.03 73 ILE A CA 1
ATOM 578 C C . ILE A 1 73 ? -5.103 -0.976 -26.753 1.00 37.03 73 ILE A C 1
ATOM 580 O O . ILE A 1 73 ? -3.880 -0.991 -26.636 1.00 37.03 73 ILE A O 1
ATOM 584 N N . LEU A 1 74 ? -5.880 -1.889 -26.182 1.00 38.59 74 LEU A N 1
ATOM 585 C CA . LEU A 1 74 ? -5.318 -3.099 -25.615 1.00 38.59 74 LEU A CA 1
ATOM 586 C C . LEU A 1 74 ? -4.997 -4.041 -26.777 1.00 38.59 74 LEU A C 1
ATOM 588 O O . LEU A 1 74 ? -5.906 -4.530 -27.451 1.00 38.59 74 LEU A O 1
ATOM 592 N N . GLU A 1 75 ? -3.713 -4.280 -27.022 1.00 38.97 75 GLU A N 1
ATOM 593 C CA . GLU A 1 75 ? -3.270 -5.314 -27.952 1.00 38.97 75 GLU A CA 1
ATOM 594 C C . GLU A 1 75 ? -2.824 -6.527 -27.128 1.00 38.97 75 GLU A C 1
ATOM 596 O O . GLU A 1 75 ? -1.854 -6.474 -26.371 1.00 38.97 75 GLU A O 1
ATOM 601 N N . VAL A 1 76 ? -3.545 -7.639 -27.244 1.00 39.62 76 VAL A N 1
ATOM 602 C CA . VAL A 1 76 ? -3.084 -8.915 -26.685 1.00 39.62 76 VAL A CA 1
ATOM 603 C C . VAL A 1 76 ? -2.316 -9.627 -27.783 1.00 39.62 76 VAL A C 1
ATOM 605 O O . VAL A 1 76 ? -2.863 -9.873 -28.858 1.00 39.62 76 VAL A O 1
ATOM 608 N N . GLN A 1 77 ? -1.048 -9.935 -27.519 1.00 39.75 77 GLN A N 1
ATOM 609 C CA . GLN A 1 77 ? -0.220 -10.730 -28.413 1.00 39.75 77 GLN A CA 1
ATOM 610 C C . GLN A 1 77 ? 0.138 -12.040 -27.714 1.00 39.75 77 GLN A C 1
ATOM 612 O O . GLN A 1 77 ? 0.847 -12.055 -26.706 1.00 39.75 77 GLN A O 1
ATOM 617 N N . LEU A 1 78 ? -0.344 -13.154 -28.261 1.00 38.03 78 LEU A N 1
ATOM 618 C CA . LEU A 1 78 ? 0.112 -14.475 -27.849 1.00 38.03 78 LEU A CA 1
ATOM 619 C C . LEU A 1 78 ? 1.495 -14.723 -28.451 1.00 38.03 78 LEU A C 1
ATOM 621 O O . LEU A 1 78 ? 1.677 -14.657 -29.664 1.00 38.03 78 LEU A O 1
ATOM 625 N N . MET A 1 79 ? 2.480 -14.986 -27.594 1.00 38.19 79 MET A N 1
ATOM 626 C CA . MET A 1 79 ? 3.826 -15.352 -28.022 1.00 38.19 79 MET A CA 1
ATOM 627 C C . MET A 1 79 ? 4.119 -16.785 -27.584 1.00 38.19 79 MET A C 1
ATOM 629 O O . MET A 1 79 ? 4.176 -17.086 -26.390 1.00 38.19 79 MET A O 1
ATOM 633 N N . SER A 1 80 ? 4.305 -17.682 -28.555 1.00 35.81 80 SER A N 1
ATOM 634 C CA . SER A 1 80 ? 4.899 -18.992 -28.297 1.00 35.81 80 SER A CA 1
ATOM 635 C C . SER A 1 80 ? 6.417 -18.834 -28.261 1.00 35.81 80 SER A C 1
ATOM 637 O O . SER A 1 80 ? 7.031 -18.572 -29.298 1.00 35.81 80 SER A O 1
ATOM 639 N N . GLU A 1 81 ? 7.045 -18.996 -27.098 1.00 36.09 81 GLU A N 1
ATOM 640 C CA . GLU A 1 81 ? 8.495 -19.189 -27.075 1.00 36.09 81 GLU A CA 1
ATOM 641 C C . GLU A 1 81 ? 8.813 -20.603 -27.572 1.00 36.09 81 GLU A C 1
ATOM 643 O O . GLU A 1 81 ? 8.244 -21.599 -27.118 1.00 36.09 81 GLU A O 1
ATOM 648 N N . GLY A 1 82 ? 9.701 -20.673 -28.565 1.00 32.91 82 GLY A N 1
ATOM 649 C CA . GLY A 1 82 ? 10.142 -21.916 -29.175 1.00 32.91 82 GLY A CA 1
ATOM 650 C C . GLY A 1 82 ? 10.719 -22.899 -28.153 1.00 32.91 82 GLY A C 1
ATOM 651 O O . GLY A 1 82 ? 11.543 -22.550 -27.314 1.00 32.91 82 GLY A O 1
ATOM 652 N N . SER A 1 83 ? 10.322 -24.160 -28.323 1.00 33.62 83 SER A N 1
ATOM 653 C CA . SER A 1 83 ? 10.770 -25.374 -27.628 1.00 33.62 83 SER A CA 1
ATOM 654 C C . SER A 1 83 ? 10.344 -25.552 -26.155 1.00 33.62 83 SER A C 1
ATOM 656 O O . SER A 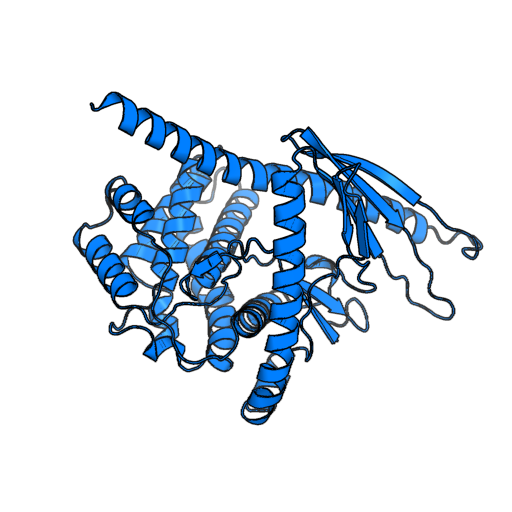1 83 ? 10.977 -25.090 -25.219 1.00 33.62 83 SER A O 1
ATOM 658 N N . GLN A 1 84 ? 9.307 -26.390 -26.013 1.00 31.53 84 GLN A N 1
ATOM 659 C CA . GLN A 1 84 ? 8.885 -27.180 -24.844 1.00 31.53 84 GLN A CA 1
ATOM 660 C C . GLN A 1 84 ? 8.195 -26.452 -23.663 1.00 31.53 84 GLN A C 1
ATOM 662 O O . GLN A 1 84 ? 8.816 -25.972 -22.725 1.00 31.53 84 GLN A O 1
ATOM 667 N N . GLN A 1 85 ? 6.855 -26.548 -23.671 1.00 30.66 85 GLN A N 1
ATOM 668 C CA . GLN A 1 85 ? 5.933 -26.516 -22.516 1.00 30.66 85 GLN A CA 1
ATOM 669 C C . GLN A 1 85 ? 5.837 -25.231 -21.667 1.00 30.66 85 GLN A C 1
ATOM 671 O O . GLN A 1 85 ? 5.640 -25.302 -20.454 1.00 30.66 85 GLN A O 1
ATOM 676 N N . GLY A 1 86 ? 5.849 -24.052 -22.287 1.00 33.22 86 GLY A N 1
ATOM 677 C CA . GLY A 1 86 ? 5.445 -22.820 -21.606 1.00 33.22 86 GLY A CA 1
ATOM 678 C C . GLY A 1 86 ? 4.790 -21.833 -22.561 1.00 33.22 86 GLY A C 1
ATOM 679 O O . GLY A 1 86 ? 5.418 -21.401 -23.519 1.00 33.22 86 GLY A O 1
ATOM 680 N N . TYR A 1 87 ? 3.537 -21.460 -22.300 1.00 32.03 87 TYR A N 1
ATOM 681 C CA . TYR A 1 87 ? 2.932 -20.282 -22.919 1.00 32.03 87 TYR A CA 1
ATOM 682 C C . TYR A 1 87 ? 3.187 -19.081 -22.004 1.00 32.03 87 TYR A C 1
ATOM 684 O O . TYR A 1 87 ? 2.956 -19.162 -20.796 1.00 32.03 87 TYR A O 1
ATOM 692 N N . SER A 1 88 ? 3.662 -17.973 -22.572 1.00 31.86 88 SER A N 1
ATOM 693 C CA . SER A 1 88 ? 3.733 -16.679 -21.894 1.00 31.86 88 SER A CA 1
ATOM 694 C C . SER A 1 88 ? 2.622 -15.795 -22.448 1.00 31.86 88 SER A C 1
ATOM 696 O O . SER A 1 88 ? 2.605 -15.497 -23.640 1.00 31.86 88 SER A O 1
ATOM 698 N N . ILE A 1 89 ? 1.694 -15.368 -21.593 1.00 32.72 89 ILE A N 1
ATOM 699 C CA . ILE A 1 89 ? 0.731 -14.323 -21.949 1.00 32.72 89 ILE A CA 1
ATOM 700 C C . ILE A 1 89 ? 1.412 -12.991 -21.642 1.00 32.72 89 ILE A C 1
ATOM 702 O O . ILE A 1 89 ? 1.636 -12.664 -20.479 1.00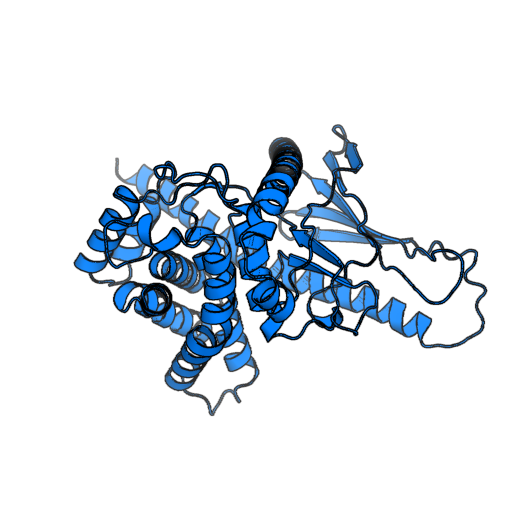 32.72 89 ILE A O 1
ATOM 706 N N . GLY A 1 90 ? 1.795 -12.265 -22.689 1.00 32.53 90 GLY A N 1
ATOM 707 C CA . GLY A 1 90 ? 2.271 -10.892 -22.591 1.00 32.53 90 GLY A CA 1
ATOM 708 C C . GLY A 1 90 ? 1.143 -9.925 -22.936 1.00 32.53 90 GLY A C 1
ATOM 709 O O . GLY A 1 90 ? 0.443 -10.126 -23.926 1.00 32.53 90 GLY A O 1
ATOM 710 N N . PHE A 1 91 ? 0.955 -8.878 -22.136 1.00 38.06 91 PHE A N 1
ATOM 711 C CA . PHE A 1 91 ? -0.006 -7.817 -22.438 1.00 38.06 91 PHE A CA 1
ATOM 712 C C . PHE A 1 91 ? 0.747 -6.617 -23.017 1.00 38.06 91 PHE A C 1
ATOM 714 O O . PHE A 1 91 ? 1.673 -6.119 -22.379 1.00 38.06 91 PHE A O 1
ATOM 721 N N . ILE A 1 92 ? 0.357 -6.149 -24.207 1.00 37.91 92 ILE A N 1
ATOM 722 C CA . ILE A 1 92 ? 0.795 -4.850 -24.723 1.00 37.91 92 ILE A CA 1
ATOM 723 C C . ILE A 1 92 ? -0.265 -3.836 -24.300 1.00 37.91 92 ILE A C 1
ATOM 725 O O . ILE A 1 92 ? -1.348 -3.750 -24.885 1.00 37.91 92 ILE A O 1
ATOM 729 N N . ALA A 1 93 ? 0.050 -3.043 -23.281 1.00 49.28 93 ALA A N 1
ATOM 730 C CA . ALA A 1 93 ? -0.725 -1.849 -22.990 1.00 49.28 93 ALA A CA 1
ATOM 731 C C . ALA A 1 93 ? -0.216 -0.716 -23.894 1.00 49.28 93 ALA A C 1
ATOM 733 O O . ALA A 1 93 ? 0.807 -0.095 -23.599 1.00 49.28 93 ALA A O 1
ATOM 734 N N . LYS A 1 94 ? -0.904 -0.468 -25.018 1.00 48.28 94 LYS A N 1
ATOM 735 C CA . LYS A 1 94 ? -0.792 0.802 -25.747 1.00 48.28 94 LYS A CA 1
ATOM 736 C C . LYS A 1 94 ? -1.848 1.746 -25.200 1.00 48.28 94 LYS A C 1
ATOM 738 O O . LYS A 1 94 ? -3.046 1.567 -25.426 1.00 48.28 94 LYS A O 1
ATOM 743 N N . GLN A 1 95 ? -1.402 2.759 -24.476 1.00 55.53 95 GLN A N 1
ATOM 744 C CA . GLN A 1 95 ? -2.301 3.754 -23.912 1.00 55.53 95 GLN A CA 1
ATOM 745 C C . GLN A 1 95 ? -2.207 5.036 -24.729 1.00 55.53 95 GLN A C 1
ATOM 747 O O . GLN A 1 95 ? -1.122 5.601 -24.865 1.00 55.53 95 GLN A O 1
ATOM 752 N N . ILE A 1 96 ? -3.339 5.455 -25.300 1.00 54.16 96 ILE A N 1
ATOM 753 C CA . ILE A 1 96 ? -3.473 6.734 -25.998 1.00 54.16 96 ILE A CA 1
ATOM 754 C C . ILE A 1 96 ? -4.007 7.741 -24.989 1.00 54.16 96 ILE A C 1
ATOM 756 O O . ILE A 1 96 ? -4.985 7.469 -24.286 1.00 54.16 96 ILE A O 1
ATOM 760 N N . TYR A 1 97 ? -3.377 8.904 -24.926 1.00 58.00 97 TYR A N 1
ATOM 761 C CA . TYR A 1 97 ? -3.774 9.984 -24.039 1.00 58.00 97 TYR A CA 1
ATOM 762 C C . TYR A 1 97 ? -4.342 11.143 -24.844 1.00 58.00 97 TYR A C 1
ATOM 764 O O . TYR A 1 97 ? -3.787 11.548 -25.856 1.00 58.00 97 TYR A O 1
ATOM 772 N N . ASN A 1 98 ? -5.437 11.726 -24.364 1.00 53.69 98 ASN A N 1
ATOM 773 C CA . ASN A 1 98 ? -6.029 12.898 -25.014 1.00 53.69 98 ASN A CA 1
ATOM 774 C C . ASN A 1 98 ? -5.402 14.214 -24.523 1.00 53.69 98 ASN A C 1
ATOM 776 O O . ASN A 1 98 ? -5.605 15.261 -25.131 1.00 53.69 98 ASN A O 1
ATOM 780 N N . ASP A 1 99 ? -4.651 14.164 -23.419 1.00 72.12 99 ASP A N 1
ATOM 781 C CA . ASP A 1 99 ? -4.031 15.318 -22.778 1.00 72.12 99 ASP A CA 1
ATOM 782 C C . ASP A 1 99 ? -2.502 15.191 -22.814 1.00 72.12 99 ASP A C 1
ATOM 784 O O . ASP A 1 99 ? -1.915 14.271 -22.238 1.00 72.12 99 ASP A O 1
ATOM 788 N N . LYS A 1 100 ? -1.851 16.151 -23.480 1.00 75.25 100 LYS A N 1
ATOM 789 C CA . LYS A 1 100 ? -0.391 16.198 -23.634 1.00 75.25 100 LYS A CA 1
ATOM 790 C C . LYS A 1 100 ? 0.343 16.351 -22.298 1.00 75.25 100 LYS A C 1
ATOM 792 O O . LYS A 1 100 ? 1.433 15.804 -22.136 1.00 75.25 100 LYS A O 1
ATOM 797 N N . SER A 1 101 ? -0.208 17.122 -21.364 1.00 74.31 101 SER A N 1
ATOM 798 C CA . SER A 1 101 ? 0.402 17.359 -20.052 1.00 74.31 101 SER A CA 1
ATOM 799 C C . SER A 1 101 ? 0.362 16.097 -19.194 1.00 74.31 101 SER A C 1
ATOM 801 O O . SER A 1 101 ? 1.386 15.716 -18.628 1.00 74.31 101 SER A O 1
ATOM 803 N N . TYR A 1 102 ? -0.765 15.385 -19.202 1.00 69.56 102 TYR A N 1
ATOM 804 C CA . TYR A 1 102 ? -0.917 14.113 -18.505 1.00 69.56 102 TYR A CA 1
ATOM 805 C C . TYR A 1 102 ? -0.064 13.008 -19.144 1.00 69.56 102 TYR A C 1
ATOM 807 O O . TYR A 1 102 ? 0.637 12.290 -18.438 1.00 69.56 102 TYR A O 1
ATOM 815 N N . TYR A 1 103 ? -0.004 12.943 -20.477 1.00 73.38 103 TYR A N 1
ATOM 816 C CA . TYR A 1 103 ? 0.921 12.070 -21.209 1.00 73.38 103 TYR A CA 1
ATOM 817 C C . TYR A 1 103 ? 2.386 12.278 -20.782 1.00 73.38 103 TYR A C 1
ATOM 819 O O . TYR A 1 103 ? 3.086 11.323 -20.439 1.00 73.38 103 TYR A O 1
ATOM 827 N N . LYS A 1 104 ? 2.856 13.534 -20.747 1.00 82.38 104 LYS A N 1
ATOM 828 C CA . LYS A 1 104 ? 4.223 13.850 -20.297 1.00 82.38 104 LYS A CA 1
ATOM 829 C C . LYS A 1 104 ? 4.431 13.531 -18.817 1.00 82.38 104 LYS A C 1
ATOM 831 O O . LYS A 1 104 ? 5.514 13.074 -18.455 1.00 82.38 104 LYS A O 1
ATOM 836 N N . HIS A 1 105 ? 3.416 13.732 -17.979 1.00 78.38 105 HIS A N 1
ATOM 837 C CA . HIS A 1 105 ? 3.458 13.341 -16.575 1.00 78.38 105 HIS A CA 1
ATOM 838 C C . HIS A 1 105 ? 3.659 11.826 -16.421 1.00 78.38 105 HIS A C 1
ATOM 840 O O . HIS A 1 105 ? 4.598 11.424 -15.740 1.00 78.38 105 HIS A O 1
ATOM 846 N N . VAL A 1 106 ? 2.880 10.990 -17.118 1.00 72.00 106 VAL A N 1
ATOM 847 C CA . VAL A 1 106 ? 3.017 9.522 -17.052 1.00 72.00 106 VAL A CA 1
ATOM 848 C C . VAL A 1 106 ? 4.407 9.056 -17.490 1.00 72.00 106 VAL A C 1
ATOM 850 O O . VAL A 1 106 ? 4.991 8.191 -16.833 1.00 72.00 106 VAL A O 1
ATOM 853 N N . ILE A 1 107 ? 4.967 9.635 -18.560 1.00 81.31 107 ILE A N 1
ATOM 854 C CA . ILE A 1 107 ? 6.338 9.325 -18.999 1.00 81.31 107 ILE A CA 1
ATOM 855 C C . ILE A 1 107 ? 7.333 9.614 -17.878 1.00 81.31 107 ILE A C 1
ATOM 857 O O . ILE A 1 107 ? 8.079 8.721 -17.479 1.00 81.31 107 ILE A O 1
ATOM 861 N N . ASN A 1 108 ? 7.313 10.837 -17.345 1.00 84.88 108 ASN A N 1
ATOM 862 C CA . ASN A 1 108 ? 8.255 11.260 -16.314 1.00 84.88 108 ASN A CA 1
ATOM 863 C C . ASN A 1 108 ? 8.127 10.398 -15.052 1.00 84.88 108 ASN A C 1
ATOM 865 O O . ASN A 1 108 ? 9.136 9.949 -14.513 1.00 84.88 108 ASN A O 1
ATOM 869 N N . THR A 1 109 ? 6.900 10.125 -14.603 1.00 80.50 109 THR A N 1
ATOM 870 C CA . THR A 1 109 ? 6.630 9.270 -13.442 1.00 80.50 109 THR A CA 1
ATOM 871 C C . THR A 1 109 ? 7.164 7.855 -13.661 1.00 80.50 109 THR A C 1
ATOM 873 O O . THR A 1 109 ? 7.834 7.316 -12.783 1.00 80.50 109 THR A O 1
ATOM 876 N N . SER A 1 110 ? 6.953 7.274 -14.845 1.00 81.31 110 SER A N 1
ATOM 877 C CA . SER A 1 110 ? 7.421 5.920 -15.172 1.00 81.31 110 SER A CA 1
ATOM 878 C C . SER A 1 110 ? 8.948 5.821 -15.211 1.00 81.31 110 SER A C 1
ATOM 880 O O . SER A 1 110 ? 9.523 4.887 -14.654 1.00 81.31 110 SER A O 1
ATOM 882 N N . GLU A 1 111 ? 9.624 6.789 -15.835 1.00 87.31 111 GLU A N 1
ATOM 883 C CA . GLU A 1 111 ? 11.093 6.813 -15.904 1.00 87.31 111 GLU A CA 1
ATOM 884 C C . GLU A 1 111 ? 11.723 7.060 -14.535 1.00 87.31 111 GLU A C 1
ATOM 886 O O . GLU A 1 111 ? 12.663 6.362 -14.152 1.00 87.31 111 GLU A O 1
ATOM 891 N N . ASN A 1 112 ? 11.175 8.003 -13.764 1.00 87.31 112 ASN A N 1
ATOM 892 C CA . ASN A 1 112 ? 11.618 8.256 -12.396 1.00 87.31 112 ASN A CA 1
ATOM 893 C C . ASN A 1 112 ? 11.427 7.017 -11.519 1.00 87.31 112 ASN A C 1
ATOM 895 O O . ASN A 1 112 ? 12.320 6.678 -10.745 1.00 87.31 112 ASN A O 1
ATOM 899 N N . PHE A 1 113 ? 10.305 6.310 -11.667 1.00 87.62 113 PHE A N 1
ATOM 900 C CA . PHE A 1 113 ? 10.038 5.099 -10.903 1.00 87.62 113 PHE A CA 1
ATOM 901 C C . PHE A 1 113 ? 11.004 3.962 -11.238 1.00 87.62 113 PHE A C 1
ATOM 903 O O . PHE A 1 113 ? 11.523 3.307 -10.332 1.00 87.62 113 PHE A O 1
ATOM 910 N N . LEU A 1 114 ? 11.284 3.747 -12.526 1.00 88.38 114 LEU A N 1
ATOM 911 C CA . LEU A 1 114 ? 12.268 2.761 -12.966 1.00 88.38 114 LEU A CA 1
ATOM 912 C C . LEU A 1 114 ? 13.650 3.067 -12.374 1.00 88.38 114 LEU A C 1
ATOM 914 O O . LEU A 1 114 ? 14.244 2.199 -11.736 1.00 88.38 114 LEU A O 1
ATOM 918 N N . ASN A 1 115 ? 14.122 4.307 -12.521 1.00 89.62 115 ASN A N 1
ATOM 919 C CA . ASN A 1 115 ? 15.412 4.748 -11.984 1.00 89.62 115 ASN A CA 1
ATOM 920 C C . ASN A 1 115 ? 15.470 4.600 -10.456 1.00 89.62 115 ASN A C 1
ATOM 922 O O . ASN A 1 115 ? 16.480 4.155 -9.903 1.00 89.62 115 ASN A O 1
ATOM 926 N N . LEU A 1 116 ? 14.372 4.936 -9.770 1.00 90.31 116 LEU A N 1
ATOM 927 C CA . LEU A 1 116 ? 14.236 4.754 -8.332 1.00 90.31 116 LEU A CA 1
ATOM 928 C C . LEU A 1 116 ? 14.427 3.279 -7.969 1.00 90.31 116 LEU A C 1
ATOM 930 O O . LEU A 1 116 ? 15.322 2.975 -7.182 1.00 90.31 116 LEU A O 1
ATOM 934 N N . LEU A 1 117 ? 13.667 2.355 -8.563 1.00 90.56 117 LEU A N 1
ATOM 935 C CA . LEU A 1 117 ? 13.775 0.923 -8.262 1.00 90.56 117 LEU A CA 1
ATOM 936 C C . LEU A 1 117 ? 15.152 0.339 -8.602 1.00 90.56 117 LEU A C 1
ATOM 938 O O . LEU A 1 117 ? 15.688 -0.439 -7.807 1.00 90.56 117 LEU A O 1
ATOM 942 N N . GLU A 1 118 ? 15.757 0.741 -9.722 1.00 89.69 118 GLU A N 1
ATOM 943 C CA . GLU A 1 118 ? 17.122 0.337 -10.082 1.00 89.69 118 GLU A CA 1
ATOM 944 C C . GLU A 1 118 ? 18.128 0.796 -9.011 1.00 89.69 118 GLU A C 1
ATOM 946 O O . GLU A 1 118 ? 18.958 0.004 -8.551 1.00 89.69 118 GLU A O 1
ATOM 951 N N . SER A 1 119 ? 17.996 2.028 -8.507 1.00 88.88 119 SER A N 1
ATOM 952 C CA . SER A 1 119 ? 18.819 2.510 -7.391 1.00 88.88 119 SER A CA 1
ATOM 953 C C . SER A 1 119 ? 18.583 1.703 -6.104 1.00 88.88 119 SER A C 1
ATOM 955 O O . SER A 1 119 ? 19.542 1.350 -5.406 1.00 88.88 119 SER A O 1
ATOM 957 N N . ARG A 1 120 ? 17.330 1.323 -5.808 1.00 90.94 120 ARG A N 1
ATOM 958 C CA . ARG A 1 120 ? 16.968 0.534 -4.618 1.00 90.94 120 ARG A CA 1
ATOM 959 C C . ARG A 1 120 ? 17.470 -0.906 -4.679 1.00 90.94 120 ARG A C 1
ATOM 961 O O . ARG A 1 120 ? 17.734 -1.485 -3.623 1.00 90.94 120 ARG A O 1
ATOM 968 N N . GLN A 1 121 ? 17.668 -1.484 -5.866 1.00 90.44 121 GLN A N 1
ATOM 969 C CA . GLN A 1 121 ? 18.268 -2.818 -5.999 1.00 90.44 121 GLN A CA 1
ATOM 970 C C . GLN A 1 121 ? 19.671 -2.859 -5.385 1.00 90.44 121 GLN A C 1
ATOM 972 O O . GLN A 1 121 ? 19.989 -3.788 -4.646 1.00 90.44 121 GLN A O 1
ATOM 977 N N . SER A 1 122 ? 20.492 -1.833 -5.615 1.00 87.69 122 SER A N 1
ATOM 978 C CA . SER A 1 122 ? 21.835 -1.771 -5.022 1.00 87.69 122 SER A CA 1
ATOM 979 C C . SER A 1 122 ? 21.799 -1.700 -3.487 1.00 87.69 122 SER A C 1
ATOM 981 O O . SER A 1 122 ? 22.590 -2.362 -2.811 1.00 87.69 122 SER A O 1
ATOM 983 N N . GLN A 1 123 ? 20.833 -0.961 -2.926 1.00 89.25 123 GLN A N 1
ATOM 984 C CA . GLN A 1 123 ? 20.635 -0.861 -1.477 1.00 89.25 123 GLN A CA 1
ATOM 985 C C . GLN A 1 123 ? 20.210 -2.213 -0.890 1.00 89.25 123 GLN A C 1
ATOM 987 O O . GLN A 1 123 ? 20.710 -2.620 0.158 1.00 89.25 123 GLN A O 1
ATOM 992 N N . TRP A 1 124 ? 19.337 -2.940 -1.590 1.00 90.62 124 TRP A N 1
ATOM 993 C CA . TRP A 1 124 ? 18.940 -4.289 -1.202 1.00 90.62 124 TRP A CA 1
ATOM 994 C C . TRP A 1 124 ? 20.109 -5.263 -1.152 1.00 90.62 124 TRP A C 1
ATOM 996 O O . TRP A 1 124 ? 20.260 -5.952 -0.150 1.00 90.62 124 TRP A O 1
ATOM 1006 N N . GLU A 1 125 ? 20.956 -5.310 -2.180 1.00 89.44 125 GLU A N 1
ATOM 1007 C CA . GLU A 1 125 ? 22.110 -6.219 -2.184 1.00 89.44 125 GLU A CA 1
ATOM 1008 C C . GLU A 1 125 ? 23.052 -5.965 -0.997 1.00 89.44 125 GLU A C 1
ATOM 1010 O O . GLU A 1 125 ? 23.666 -6.898 -0.468 1.00 89.44 125 GLU A O 1
ATOM 1015 N N . SER A 1 126 ? 23.130 -4.710 -0.539 1.00 86.56 126 SER A N 1
ATOM 1016 C CA . SER A 1 126 ? 23.881 -4.330 0.657 1.00 86.56 126 SER A CA 1
ATOM 1017 C C . SER A 1 126 ? 23.249 -4.889 1.939 1.00 86.56 126 SER A C 1
ATOM 1019 O O . SER A 1 126 ? 23.936 -5.544 2.727 1.00 86.56 126 SER A O 1
ATOM 1021 N N . ILE A 1 127 ? 21.938 -4.704 2.135 1.00 85.88 127 ILE A N 1
ATOM 1022 C CA . ILE A 1 127 ? 21.252 -5.112 3.374 1.00 85.88 127 ILE A CA 1
ATOM 1023 C C . ILE A 1 127 ? 20.843 -6.592 3.404 1.00 85.88 127 ILE A C 1
ATOM 1025 O O . ILE A 1 127 ? 20.722 -7.186 4.471 1.00 85.88 127 ILE A O 1
ATOM 1029 N N . LYS A 1 128 ? 20.675 -7.250 2.254 1.00 87.31 128 LYS A N 1
ATOM 1030 C CA . LYS A 1 128 ? 20.268 -8.664 2.162 1.00 87.31 128 LYS A CA 1
ATOM 1031 C C . LYS A 1 128 ? 21.209 -9.580 2.947 1.00 87.31 128 LYS A C 1
ATOM 1033 O O . LYS A 1 128 ? 20.793 -10.616 3.460 1.00 87.31 128 LYS A O 1
ATOM 1038 N N . ARG A 1 129 ? 22.486 -9.200 3.044 1.00 83.69 129 ARG A N 1
ATOM 1039 C CA . ARG A 1 129 ? 23.514 -9.938 3.788 1.00 83.69 129 ARG A CA 1
ATOM 1040 C C . ARG A 1 129 ? 23.394 -9.781 5.304 1.00 83.69 129 ARG A C 1
ATOM 1042 O O . ARG A 1 129 ? 23.842 -10.674 6.016 1.00 83.69 129 ARG A O 1
ATOM 1049 N N . SER A 1 130 ? 22.819 -8.680 5.791 1.00 83.12 130 SER A N 1
ATOM 1050 C CA . SER A 1 130 ? 22.604 -8.441 7.224 1.00 83.12 130 SER A CA 1
ATOM 1051 C C . SER A 1 130 ? 21.278 -9.014 7.731 1.00 83.12 130 SER A C 1
ATOM 1053 O O . SER A 1 130 ? 21.137 -9.252 8.929 1.00 83.12 130 SER A O 1
ATOM 1055 N N . ILE A 1 131 ? 20.327 -9.301 6.837 1.00 84.25 131 ILE A N 1
ATOM 1056 C CA . ILE A 1 131 ? 19.082 -9.993 7.182 1.00 84.25 131 ILE A CA 1
ATOM 1057 C C . ILE A 1 131 ? 19.346 -11.497 7.341 1.00 84.25 131 ILE A C 1
ATOM 1059 O O . ILE A 1 131 ? 20.024 -12.133 6.530 1.00 84.25 131 ILE A O 1
ATOM 1063 N N . ASN A 1 132 ? 18.761 -12.096 8.383 1.00 84.44 132 ASN A N 1
ATOM 1064 C CA . ASN A 1 132 ? 18.823 -13.538 8.608 1.00 84.44 132 ASN A CA 1
ATOM 1065 C C . ASN A 1 132 ? 18.273 -14.302 7.386 1.00 84.44 132 ASN A C 1
ATOM 1067 O O . ASN A 1 132 ? 17.091 -14.206 7.054 1.00 84.44 132 ASN A O 1
ATOM 1071 N N . GLN A 1 133 ? 19.122 -15.117 6.755 1.00 82.50 133 GLN A N 1
ATOM 1072 C CA . GLN A 1 133 ? 18.773 -15.916 5.574 1.00 82.50 133 GLN A CA 1
ATOM 1073 C C . GLN A 1 133 ? 17.580 -16.853 5.810 1.00 82.50 133 GLN A C 1
ATOM 1075 O O . GLN A 1 133 ? 16.846 -17.163 4.872 1.00 82.50 133 GLN A O 1
ATOM 1080 N N . ASN A 1 134 ? 17.351 -17.291 7.051 1.00 84.12 134 ASN A N 1
ATOM 1081 C CA . ASN A 1 134 ? 16.185 -18.103 7.390 1.00 84.12 134 ASN A CA 1
ATOM 1082 C C . ASN A 1 134 ? 14.882 -17.298 7.313 1.00 84.12 134 ASN A C 1
ATOM 1084 O O . ASN A 1 134 ? 13.876 -17.850 6.877 1.00 84.12 134 ASN A O 1
ATOM 1088 N N . GLU A 1 135 ? 14.891 -16.007 7.663 1.00 84.12 135 GLU A N 1
ATOM 1089 C CA . GLU A 1 135 ? 13.715 -15.143 7.500 1.00 84.12 135 GLU A CA 1
ATOM 1090 C C . GLU A 1 135 ? 13.446 -14.874 6.011 1.00 84.12 135 GLU A C 1
ATOM 1092 O O . GLU A 1 135 ? 12.313 -15.023 5.564 1.00 84.12 135 GLU A O 1
ATOM 1097 N N . ILE A 1 136 ? 14.482 -14.609 5.204 1.00 81.38 136 ILE A N 1
ATOM 1098 C CA . ILE A 1 136 ? 14.334 -14.448 3.742 1.00 81.38 136 ILE A CA 1
ATOM 1099 C C . ILE A 1 136 ? 13.700 -15.699 3.115 1.00 81.38 136 ILE A C 1
ATOM 1101 O O . ILE A 1 136 ? 12.745 -15.598 2.341 1.00 81.38 136 ILE A O 1
ATOM 1105 N N . LYS A 1 137 ? 14.189 -16.891 3.487 1.00 81.62 137 LYS A N 1
ATOM 1106 C CA . LYS A 1 137 ? 13.642 -18.176 3.021 1.00 81.62 137 LYS A CA 1
ATOM 1107 C C . LYS A 1 137 ? 12.218 -18.422 3.517 1.00 81.62 137 LYS A C 1
ATOM 1109 O O . LYS A 1 137 ? 11.390 -18.903 2.756 1.00 81.62 137 LYS A O 1
ATOM 1114 N N . LYS A 1 138 ? 11.914 -18.081 4.771 1.00 83.31 138 LYS A N 1
ATOM 1115 C CA . LYS A 1 138 ? 10.579 -18.238 5.372 1.00 83.31 138 LYS A CA 1
ATOM 1116 C C . LYS A 1 138 ? 9.512 -17.433 4.632 1.00 83.31 138 LYS A C 1
ATOM 1118 O O . LYS A 1 138 ? 8.402 -17.932 4.460 1.00 83.31 138 LYS A O 1
ATOM 1123 N N . TYR A 1 139 ? 9.836 -16.221 4.184 1.00 81.56 139 TYR A N 1
ATOM 1124 C CA . TYR A 1 139 ? 8.899 -15.388 3.426 1.00 81.56 139 TYR A CA 1
ATOM 1125 C C . TYR A 1 139 ? 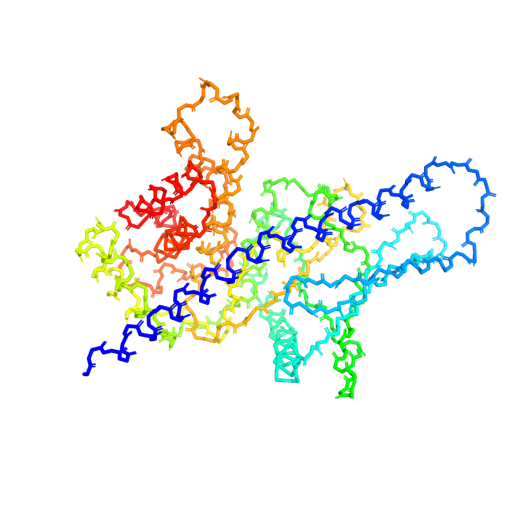8.973 -15.581 1.904 1.00 81.56 139 TYR A C 1
ATOM 1127 O O . TYR A 1 139 ? 8.115 -15.055 1.198 1.00 81.56 139 TYR A O 1
ATOM 1135 N N . ASN A 1 140 ? 9.947 -16.350 1.400 1.00 81.75 140 ASN A N 1
ATOM 1136 C CA . ASN A 1 140 ? 10.220 -16.525 -0.031 1.00 81.75 140 ASN A CA 1
ATOM 1137 C C . ASN A 1 140 ? 10.350 -15.183 -0.772 1.00 81.75 140 ASN A C 1
ATOM 1139 O O . ASN A 1 140 ? 9.734 -14.986 -1.821 1.00 81.75 140 ASN A O 1
ATOM 1143 N N . PHE A 1 141 ? 11.119 -14.245 -0.213 1.00 88.75 141 PHE A N 1
ATOM 1144 C CA . PHE A 1 141 ? 11.329 -12.957 -0.867 1.00 88.75 141 PHE A CA 1
ATOM 1145 C C . PHE A 1 141 ? 12.133 -13.130 -2.164 1.00 88.75 141 PHE A C 1
ATOM 1147 O O . PHE A 1 141 ? 13.226 -13.698 -2.118 1.00 88.75 141 PHE A O 1
ATOM 1154 N N . PRO A 1 142 ? 11.617 -12.655 -3.311 1.00 87.25 142 PRO A N 1
ATOM 1155 C CA . PRO A 1 142 ? 12.350 -12.692 -4.568 1.00 87.25 142 PRO A CA 1
ATOM 1156 C C . PRO A 1 142 ? 13.450 -11.634 -4.583 1.00 87.25 142 PRO A C 1
ATOM 1158 O O . PRO A 1 142 ? 13.299 -10.560 -4.000 1.00 87.25 142 PRO A O 1
ATOM 1161 N N . ASP A 1 143 ? 14.544 -11.909 -5.284 1.00 85.81 143 ASP A N 1
ATOM 1162 C CA . ASP A 1 143 ? 15.733 -11.052 -5.250 1.00 85.81 143 ASP A CA 1
ATOM 1163 C C . ASP A 1 143 ? 15.563 -9.732 -6.008 1.00 85.81 143 ASP A C 1
ATOM 1165 O O . ASP A 1 143 ? 16.159 -8.714 -5.632 1.00 85.81 143 ASP A O 1
ATOM 1169 N N . SER A 1 144 ? 14.700 -9.731 -7.023 1.00 85.88 144 SER A N 1
ATOM 1170 C CA . SER A 1 144 ? 14.494 -8.599 -7.921 1.00 85.88 144 SER A CA 1
ATOM 1171 C C . SER A 1 144 ? 13.074 -8.046 -7.839 1.00 85.88 144 SER A C 1
ATOM 1173 O O . SER A 1 144 ? 12.089 -8.790 -7.876 1.00 85.88 144 SER A O 1
ATOM 1175 N N . ILE A 1 145 ? 12.987 -6.717 -7.779 1.00 89.25 145 ILE A N 1
ATOM 1176 C CA . ILE A 1 145 ? 11.758 -5.943 -7.973 1.00 89.25 145 ILE A CA 1
ATOM 1177 C C . ILE A 1 145 ? 12.032 -4.939 -9.084 1.00 89.25 145 ILE A C 1
ATOM 1179 O O . ILE A 1 145 ? 13.060 -4.266 -9.050 1.00 89.25 145 ILE A O 1
ATOM 1183 N N . PHE A 1 146 ? 11.125 -4.834 -10.047 1.00 81.94 146 PHE A N 1
ATOM 1184 C CA . PHE A 1 146 ? 11.267 -3.911 -11.169 1.00 81.94 146 PHE A CA 1
ATOM 1185 C C . PHE A 1 146 ? 9.962 -3.207 -11.524 1.00 81.94 146 PHE A C 1
ATOM 1187 O O . PHE A 1 146 ? 8.895 -3.544 -11.013 1.00 81.94 146 PHE A O 1
ATOM 1194 N N . ALA A 1 147 ? 10.070 -2.224 -12.411 1.00 82.69 147 ALA A N 1
ATOM 1195 C CA . ALA A 1 147 ? 8.953 -1.583 -13.086 1.00 82.69 147 ALA A CA 1
ATOM 1196 C C . ALA A 1 147 ? 9.019 -1.904 -14.588 1.00 82.69 147 ALA A C 1
ATOM 1198 O O . ALA A 1 147 ? 10.122 -2.120 -15.103 1.00 82.69 147 ALA A O 1
ATOM 1199 N N . PRO A 1 148 ? 7.881 -1.925 -15.303 1.00 74.88 148 PRO A N 1
ATOM 1200 C CA . PRO A 1 148 ? 7.886 -2.026 -16.757 1.00 74.88 148 PRO A CA 1
ATOM 1201 C C . PRO A 1 148 ? 8.625 -0.832 -17.372 1.00 74.88 148 PRO A C 1
ATOM 1203 O O . PRO A 1 148 ? 8.374 0.318 -17.004 1.00 74.88 148 PRO A O 1
ATOM 1206 N N . ARG A 1 149 ? 9.526 -1.082 -18.327 1.00 79.62 149 ARG A N 1
ATOM 1207 C CA . ARG A 1 149 ? 10.236 -0.006 -19.032 1.00 79.62 149 ARG A CA 1
ATOM 1208 C C . ARG A 1 149 ? 9.338 0.650 -20.072 1.00 79.62 149 ARG A C 1
ATOM 1210 O O . ARG A 1 149 ? 8.477 0.001 -20.657 1.00 79.62 149 ARG A O 1
ATOM 1217 N N . LEU A 1 150 ? 9.571 1.927 -20.363 1.00 80.06 150 LEU A N 1
ATOM 1218 C CA . LEU A 1 150 ? 8.961 2.572 -21.526 1.00 80.06 150 LEU A CA 1
ATOM 1219 C C . LEU A 1 150 ? 9.657 2.074 -22.796 1.00 80.06 150 LEU A C 1
ATOM 1221 O O . LEU A 1 150 ? 10.847 2.315 -22.986 1.00 80.06 150 LEU A O 1
ATOM 1225 N N . GLN A 1 151 ? 8.917 1.389 -23.664 1.00 75.12 151 GLN A N 1
ATOM 1226 C CA . GLN A 1 151 ? 9.435 0.853 -24.921 1.00 75.12 151 GLN A CA 1
ATOM 1227 C C . GLN A 1 151 ? 9.253 1.839 -26.077 1.00 75.12 151 GLN A C 1
ATOM 1229 O O . GLN A 1 151 ? 10.123 1.962 -26.939 1.00 75.12 151 GLN A O 1
ATOM 1234 N N . THR A 1 152 ? 8.119 2.537 -26.132 1.00 77.06 152 THR A N 1
ATOM 1235 C CA . THR A 1 152 ? 7.831 3.511 -27.195 1.00 77.06 152 THR A CA 1
ATOM 1236 C C . THR A 1 152 ? 7.071 4.705 -26.636 1.00 77.06 152 THR A C 1
ATOM 1238 O O . THR A 1 152 ? 6.210 4.553 -25.769 1.00 77.06 152 THR A O 1
ATOM 1241 N N . LYS A 1 153 ? 7.417 5.891 -27.144 1.00 84.31 153 LYS A N 1
ATOM 1242 C CA . LYS A 1 153 ? 6.783 7.176 -26.850 1.00 84.31 153 LYS A CA 1
ATOM 1243 C C . LYS A 1 153 ? 6.482 7.841 -28.190 1.00 84.31 153 LYS A C 1
ATOM 1245 O O . LYS A 1 153 ? 7.415 8.096 -28.950 1.00 84.31 153 LYS A O 1
ATOM 1250 N N . ASP A 1 154 ? 5.215 8.082 -28.486 1.00 80.06 154 ASP A N 1
ATOM 1251 C CA . ASP A 1 154 ? 4.803 8.856 -29.653 1.00 80.06 154 ASP A CA 1
ATOM 1252 C C . ASP A 1 154 ? 4.253 10.202 -29.179 1.00 80.06 154 ASP A C 1
ATOM 1254 O O . ASP A 1 154 ? 3.162 10.291 -28.620 1.00 80.06 154 ASP A O 1
ATOM 1258 N N . ASP A 1 155 ? 5.044 11.253 -29.381 1.00 83.25 155 ASP A N 1
ATOM 1259 C CA . ASP A 1 155 ? 4.716 12.615 -28.964 1.00 83.25 155 ASP A CA 1
ATOM 1260 C C . ASP A 1 155 ? 3.687 13.304 -29.875 1.00 83.25 155 ASP A C 1
ATOM 1262 O O . ASP A 1 155 ? 3.179 14.362 -29.498 1.00 83.25 155 ASP A O 1
ATOM 1266 N N . GLU A 1 156 ? 3.393 12.753 -31.054 1.00 77.38 156 GLU A N 1
ATOM 1267 C CA . GLU A 1 156 ? 2.394 13.295 -31.981 1.00 77.38 156 GLU A CA 1
ATOM 1268 C C . GLU A 1 156 ? 1.013 12.710 -31.694 1.00 77.38 156 GLU A C 1
ATOM 1270 O O . GLU A 1 156 ? 0.025 13.444 -31.664 1.00 77.38 156 GLU A O 1
ATOM 1275 N N . THR A 1 157 ? 0.955 11.401 -31.441 1.00 70.88 157 THR A N 1
ATOM 1276 C CA . THR A 1 157 ? -0.295 10.681 -31.149 1.00 70.88 157 THR A CA 1
ATOM 1277 C C . THR A 1 157 ? -0.532 10.442 -29.656 1.00 70.88 157 THR A C 1
ATOM 1279 O O . THR A 1 157 ? -1.558 9.878 -29.281 1.00 70.88 157 THR A O 1
ATOM 1282 N N . TYR A 1 158 ? 0.393 10.892 -28.801 1.00 70.75 158 TYR A N 1
ATOM 1283 C CA . TYR A 1 158 ? 0.377 10.722 -27.344 1.00 70.75 158 TYR A CA 1
ATOM 1284 C C . TYR A 1 158 ? 0.196 9.259 -26.927 1.00 70.75 158 TYR A C 1
ATOM 1286 O O . TYR A 1 158 ? -0.622 8.938 -26.063 1.00 70.75 158 TYR A O 1
ATOM 1294 N N . ILE A 1 159 ? 0.962 8.364 -27.555 1.00 66.69 159 ILE A N 1
ATOM 1295 C CA . ILE A 1 159 ? 0.940 6.927 -27.267 1.00 66.69 159 ILE A CA 1
ATOM 1296 C C . ILE A 1 159 ? 2.135 6.551 -26.405 1.00 66.69 159 ILE A C 1
ATOM 1298 O O . ILE A 1 159 ? 3.281 6.874 -26.725 1.00 66.69 159 ILE A O 1
ATOM 1302 N N . ILE A 1 160 ? 1.866 5.802 -25.337 1.00 62.84 160 ILE A N 1
ATOM 1303 C CA . ILE A 1 160 ? 2.892 5.128 -24.544 1.00 62.84 160 ILE A CA 1
ATOM 1304 C C . ILE A 1 160 ? 2.731 3.622 -24.713 1.00 62.84 160 ILE A C 1
ATOM 1306 O O . ILE A 1 160 ? 1.632 3.086 -24.554 1.00 62.84 160 ILE A O 1
ATOM 1310 N N . GLN A 1 161 ? 3.841 2.948 -25.006 1.00 68.00 161 GLN A N 1
ATOM 1311 C CA . GLN A 1 161 ? 3.945 1.496 -24.941 1.00 68.00 161 GLN A CA 1
ATOM 1312 C C . GLN A 1 161 ? 4.957 1.110 -23.867 1.00 68.00 161 GLN A C 1
ATOM 1314 O O . GLN A 1 161 ? 6.118 1.529 -23.916 1.00 68.00 161 GLN A O 1
ATOM 1319 N N . PHE A 1 162 ? 4.516 0.283 -22.925 1.00 69.12 162 PHE A N 1
ATOM 1320 C CA . PHE A 1 162 ? 5.377 -0.328 -21.920 1.00 69.12 162 PHE A CA 1
ATOM 1321 C C . PHE A 1 162 ? 5.941 -1.662 -22.413 1.00 69.12 162 PHE A C 1
ATOM 1323 O O . PHE A 1 162 ? 5.355 -2.329 -23.268 1.00 69.12 162 PHE A O 1
ATOM 1330 N N . GLU A 1 163 ? 7.088 -2.041 -21.859 1.00 65.81 163 GLU A N 1
ATOM 1331 C CA . GLU A 1 163 ? 7.701 -3.348 -22.038 1.00 65.81 163 GLU A CA 1
ATOM 1332 C C . GLU A 1 163 ? 6.711 -4.450 -21.657 1.00 65.81 163 GLU A C 1
ATOM 1334 O O . GLU A 1 163 ? 6.098 -4.431 -20.587 1.00 65.81 163 GLU A O 1
ATOM 1339 N N . ILE A 1 164 ? 6.587 -5.437 -22.539 1.00 63.25 164 ILE A N 1
ATOM 1340 C CA . ILE A 1 164 ? 5.852 -6.658 -22.242 1.00 63.25 164 ILE A CA 1
ATOM 1341 C C . ILE A 1 164 ? 6.671 -7.442 -21.228 1.00 63.25 164 ILE A C 1
ATOM 1343 O O . ILE A 1 164 ? 7.801 -7.828 -21.516 1.00 63.25 164 ILE A O 1
ATOM 1347 N N . LEU A 1 165 ? 6.084 -7.729 -20.073 1.00 61.41 165 LEU A N 1
ATOM 1348 C CA . LEU A 1 165 ? 6.726 -8.543 -19.053 1.00 61.41 165 LEU A CA 1
ATOM 1349 C C . LEU A 1 165 ? 6.301 -10.012 -19.221 1.00 61.41 165 LEU A C 1
ATOM 1351 O O . LEU A 1 165 ? 5.215 -10.389 -18.766 1.00 61.41 165 LEU A O 1
ATOM 1355 N N . PRO A 1 166 ? 7.104 -10.863 -19.892 1.00 50.41 166 PRO A N 1
ATOM 1356 C CA . PRO A 1 166 ? 6.756 -12.266 -20.063 1.00 50.41 166 PRO A CA 1
ATOM 1357 C C . PRO A 1 166 ? 6.699 -12.959 -18.697 1.00 50.41 166 PRO A C 1
ATOM 1359 O O . PRO A 1 166 ? 7.500 -12.669 -17.811 1.00 50.41 166 PRO A O 1
ATOM 1362 N N . ARG A 1 167 ? 5.774 -13.914 -18.536 1.00 59.34 167 ARG A N 1
ATOM 1363 C CA . ARG A 1 167 ? 5.612 -14.755 -17.321 1.00 59.34 167 ARG A CA 1
ATOM 1364 C C . ARG A 1 167 ? 5.081 -14.039 -16.070 1.00 59.34 167 ARG A C 1
ATOM 1366 O O . ARG A 1 167 ? 4.949 -14.671 -15.018 1.00 59.34 167 ARG A O 1
ATOM 1373 N N . PHE A 1 168 ? 4.681 -12.775 -16.188 1.00 60.78 168 PHE A N 1
ATOM 1374 C CA . PHE A 1 168 ? 3.918 -12.098 -15.147 1.00 60.78 168 PHE A CA 1
ATOM 1375 C C . PHE A 1 168 ? 2.454 -12.495 -15.204 1.00 60.78 168 PHE A C 1
ATOM 1377 O O . PHE A 1 168 ? 1.782 -12.362 -16.223 1.00 60.78 168 PHE A O 1
ATOM 1384 N N . ILE A 1 169 ? 1.958 -13.010 -14.085 1.00 59.75 169 ILE A N 1
ATOM 1385 C CA . ILE A 1 169 ? 0.594 -13.515 -13.977 1.00 59.75 169 ILE A CA 1
ATOM 1386 C C . ILE A 1 169 ? -0.167 -12.771 -12.891 1.00 59.75 169 ILE A C 1
ATOM 1388 O O . ILE A 1 169 ? 0.361 -12.444 -11.824 1.00 59.75 169 ILE A O 1
ATOM 1392 N N . SER A 1 170 ? -1.442 -12.511 -13.187 1.00 56.06 170 SER A N 1
ATOM 1393 C CA . SER A 1 170 ? -2.362 -11.857 -12.261 1.00 56.06 170 SER A CA 1
ATOM 1394 C C . SER A 1 170 ? -2.409 -12.578 -10.912 1.00 56.06 170 SER A C 1
ATOM 1396 O O . SER A 1 170 ? -2.253 -13.801 -10.805 1.00 56.06 170 SER A O 1
ATOM 1398 N N . ARG A 1 171 ? -2.675 -11.798 -9.860 1.00 59.31 171 ARG A N 1
ATOM 1399 C CA . ARG A 1 171 ? -2.691 -12.249 -8.464 1.00 59.31 171 ARG A CA 1
ATOM 1400 C C . ARG A 1 171 ? -3.428 -13.582 -8.231 1.00 59.31 171 ARG A C 1
ATOM 1402 O O . ARG A 1 171 ? -2.877 -14.403 -7.503 1.00 59.31 171 ARG A O 1
ATOM 1409 N N . PRO A 1 172 ? -4.629 -13.856 -8.783 1.00 58.00 172 PRO A N 1
ATOM 1410 C CA . PRO A 1 172 ? -5.331 -15.119 -8.531 1.00 58.00 172 PRO A CA 1
ATOM 1411 C C . PRO A 1 172 ? -4.621 -16.341 -9.126 1.00 58.00 172 PRO A C 1
ATOM 1413 O O . PRO A 1 172 ? -4.686 -17.419 -8.541 1.00 58.00 172 PRO A O 1
ATOM 1416 N N . LYS A 1 173 ? -3.919 -16.164 -10.252 1.00 56.34 173 LYS A N 1
ATOM 1417 C CA . LYS A 1 173 ? -3.340 -17.242 -11.067 1.00 56.34 173 LYS A CA 1
ATOM 1418 C C . LYS A 1 173 ? -1.869 -17.531 -10.739 1.00 56.34 173 LYS A C 1
ATOM 1420 O O . LYS A 1 173 ? -1.313 -18.497 -11.250 1.00 56.34 173 LYS A O 1
ATOM 1425 N N . SER A 1 174 ? -1.246 -16.751 -9.848 1.00 61.88 174 SER A N 1
ATOM 1426 C CA . SER A 1 174 ? 0.180 -16.883 -9.515 1.00 61.88 174 SER A CA 1
ATOM 1427 C C . SER A 1 174 ? 0.571 -18.158 -8.763 1.00 61.88 174 SER A C 1
ATOM 1429 O O . SER A 1 174 ? 1.747 -18.515 -8.713 1.00 61.88 174 SER A O 1
ATOM 1431 N N . GLY A 1 175 ? -0.390 -18.856 -8.150 1.00 67.75 175 GLY A N 1
ATOM 1432 C CA . GLY A 1 175 ? -0.111 -19.957 -7.219 1.00 67.75 175 GLY A CA 1
ATOM 1433 C C . GLY A 1 175 ? 0.503 -19.496 -5.889 1.00 67.75 175 GLY A C 1
ATOM 1434 O O . GLY A 1 175 ? 0.745 -20.316 -5.008 1.00 67.75 175 GLY A O 1
ATOM 1435 N N . VAL A 1 176 ? 0.727 -18.189 -5.709 1.00 77.25 176 VAL A N 1
ATOM 1436 C CA . VAL A 1 176 ? 1.137 -17.599 -4.432 1.00 77.25 176 VAL A CA 1
ATOM 1437 C C . VAL A 1 176 ? -0.060 -17.620 -3.493 1.00 77.25 176 VAL A C 1
ATOM 1439 O O . VAL A 1 176 ? -1.130 -17.107 -3.843 1.00 77.25 176 VAL A O 1
ATOM 1442 N N . SER A 1 177 ? 0.118 -18.190 -2.300 1.00 82.19 177 SER A N 1
ATOM 1443 C CA . SER A 1 177 ? -0.943 -18.257 -1.293 1.00 82.19 177 SER A CA 1
ATOM 1444 C C . SER A 1 177 ? -1.438 -16.852 -0.908 1.00 82.19 177 SER A C 1
ATOM 1446 O O . SER A 1 177 ? -0.641 -15.909 -0.919 1.00 82.19 177 SER A O 1
ATOM 1448 N N . PRO A 1 178 ? -2.721 -16.673 -0.540 1.00 80.81 178 PRO A N 1
ATOM 1449 C CA . PRO A 1 178 ? -3.229 -15.383 -0.075 1.00 80.81 178 PRO A CA 1
ATOM 1450 C C . PRO A 1 178 ? -2.382 -14.755 1.038 1.00 80.81 178 PRO A C 1
ATOM 1452 O O . PRO A 1 178 ? -2.117 -13.559 0.998 1.00 80.81 178 PRO A O 1
ATOM 1455 N N . GLU A 1 179 ? -1.894 -15.564 1.978 1.00 82.69 179 GLU A N 1
ATOM 1456 C CA . GLU A 1 179 ? -1.069 -15.094 3.093 1.00 82.69 179 GLU A CA 1
ATOM 1457 C C . GLU A 1 179 ? 0.296 -14.572 2.636 1.00 82.69 179 GLU A C 1
ATOM 1459 O O . GLU A 1 179 ? 0.740 -13.515 3.083 1.00 82.69 179 GLU A O 1
ATOM 1464 N N . SER A 1 180 ? 0.945 -15.273 1.703 1.00 88.06 180 SER A N 1
ATOM 1465 C CA . SER A 1 180 ? 2.233 -14.849 1.148 1.00 88.06 180 SER A CA 1
ATOM 1466 C C . SER A 1 180 ? 2.118 -13.526 0.387 1.00 88.06 180 SER A C 1
ATOM 1468 O O . SER A 1 180 ? 3.069 -12.751 0.378 1.00 88.06 180 SER A O 1
ATOM 1470 N N . ARG A 1 181 ? 0.960 -13.222 -0.215 1.00 88.62 181 ARG A N 1
ATOM 1471 C CA . ARG A 1 181 ? 0.744 -11.962 -0.950 1.00 88.62 181 ARG A CA 1
ATOM 1472 C C . ARG A 1 181 ? 0.851 -10.741 -0.041 1.00 88.62 181 ARG A C 1
ATOM 1474 O O . ARG A 1 181 ? 1.406 -9.738 -0.468 1.00 88.62 181 ARG A O 1
ATOM 1481 N N . TYR A 1 182 ? 0.375 -10.837 1.200 1.00 93.75 182 TYR A N 1
ATOM 1482 C CA . TYR A 1 182 ? 0.485 -9.757 2.183 1.00 93.75 182 TYR A CA 1
ATOM 1483 C C . TYR A 1 182 ? 1.944 -9.490 2.568 1.00 93.75 182 TYR A C 1
ATOM 1485 O O . TYR A 1 182 ? 2.389 -8.345 2.542 1.00 93.75 182 TYR A O 1
ATOM 1493 N N . SER A 1 183 ? 2.718 -10.545 2.841 1.00 93.75 183 SER A N 1
ATOM 1494 C CA . SER A 1 183 ? 4.153 -10.407 3.121 1.00 93.75 183 SER A CA 1
ATOM 1495 C C . SER A 1 183 ? 4.944 -9.904 1.913 1.00 93.75 183 SER A C 1
ATOM 1497 O O . SER A 1 183 ? 5.865 -9.112 2.067 1.00 93.75 183 SER A O 1
ATOM 1499 N N . LEU A 1 184 ? 4.584 -10.317 0.697 1.00 93.50 184 LEU A N 1
ATOM 1500 C CA . LEU A 1 184 ? 5.231 -9.813 -0.515 1.00 93.50 184 LEU A CA 1
ATOM 1501 C C . LEU A 1 184 ? 4.879 -8.348 -0.789 1.00 93.50 184 LEU A C 1
ATOM 1503 O O . LEU A 1 184 ? 5.731 -7.616 -1.279 1.00 93.50 184 LEU A O 1
ATOM 1507 N N . ALA A 1 185 ? 3.669 -7.903 -0.443 1.00 94.69 185 ALA A N 1
ATOM 1508 C CA . ALA A 1 185 ? 3.276 -6.506 -0.581 1.00 94.69 185 ALA A CA 1
ATOM 1509 C C . ALA A 1 185 ? 4.043 -5.597 0.393 1.00 94.69 185 ALA A C 1
ATOM 1511 O O . ALA A 1 185 ? 4.560 -4.566 -0.032 1.00 94.69 185 ALA A O 1
ATOM 1512 N N . GLY A 1 186 ? 4.176 -5.978 1.668 1.00 96.00 186 GLY A N 1
ATOM 1513 C CA . GLY A 1 186 ? 4.986 -5.207 2.619 1.00 96.00 186 GLY A CA 1
ATOM 1514 C C . GLY A 1 186 ? 6.478 -5.217 2.262 1.00 96.00 186 GLY A C 1
ATOM 1515 O O . GLY A 1 186 ? 7.128 -4.173 2.303 1.00 96.00 186 GLY A O 1
ATOM 1516 N N . TYR A 1 187 ? 6.998 -6.361 1.807 1.00 95.38 187 TYR A N 1
ATOM 1517 C CA . TYR A 1 187 ? 8.350 -6.484 1.257 1.00 95.38 187 TYR A CA 1
ATOM 1518 C C . TYR A 1 187 ? 8.588 -5.551 0.066 1.00 95.38 187 TYR A C 1
ATOM 1520 O O . TYR A 1 187 ? 9.541 -4.772 0.078 1.00 95.38 187 TYR A O 1
ATOM 1528 N N . ALA A 1 188 ? 7.721 -5.604 -0.949 1.00 95.31 188 ALA A N 1
ATOM 1529 C CA . ALA A 1 188 ? 7.891 -4.818 -2.163 1.00 95.31 188 ALA A CA 1
ATOM 1530 C C . ALA A 1 188 ? 7.793 -3.313 -1.894 1.00 95.31 188 ALA A C 1
ATOM 1532 O O . ALA A 1 188 ? 8.574 -2.543 -2.452 1.00 95.31 188 ALA A O 1
ATOM 1533 N N . LEU A 1 189 ? 6.916 -2.904 -0.974 1.00 96.50 189 LEU A N 1
ATOM 1534 C CA . LEU A 1 189 ? 6.806 -1.508 -0.567 1.00 96.50 189 LEU A CA 1
ATOM 1535 C C . LEU A 1 189 ? 8.054 -1.024 0.175 1.00 96.50 189 LEU A C 1
ATOM 1537 O O . LEU A 1 189 ? 8.596 0.025 -0.152 1.00 96.50 189 LEU A O 1
ATOM 1541 N N . SER A 1 190 ? 8.559 -1.803 1.136 1.00 95.12 190 SER A N 1
ATOM 1542 C CA . SER A 1 190 ? 9.785 -1.444 1.863 1.00 95.12 190 SER A CA 1
ATOM 1543 C C . SER A 1 190 ? 10.984 -1.324 0.921 1.00 95.12 190 SER A C 1
ATOM 1545 O O . SER A 1 190 ? 11.770 -0.383 1.012 1.00 95.12 190 SER A O 1
ATOM 1547 N N . ARG A 1 191 ? 11.091 -2.243 -0.042 1.00 94.44 191 ARG A N 1
ATOM 1548 C CA . ARG A 1 191 ? 12.101 -2.206 -1.103 1.00 94.44 191 ARG A CA 1
ATOM 1549 C C . ARG A 1 191 ? 11.985 -0.958 -1.977 1.00 94.44 191 ARG A C 1
ATOM 1551 O O . ARG A 1 191 ? 13.019 -0.410 -2.343 1.00 94.44 191 ARG A O 1
ATOM 1558 N N . MET A 1 192 ? 10.767 -0.526 -2.297 1.00 94.38 192 MET A N 1
ATOM 1559 C CA . MET A 1 192 ? 10.502 0.688 -3.071 1.00 94.38 192 MET A CA 1
ATOM 1560 C C . MET A 1 192 ? 10.910 1.946 -2.289 1.00 94.38 192 MET A C 1
ATOM 1562 O O . MET A 1 192 ? 11.687 2.757 -2.795 1.00 94.38 192 MET A O 1
ATOM 1566 N N . HIS A 1 193 ? 10.467 2.068 -1.035 1.00 94.75 193 HIS A N 1
ATOM 1567 C CA . HIS A 1 193 ? 10.818 3.190 -0.154 1.00 94.75 193 HIS A CA 1
ATOM 1568 C C . HIS A 1 193 ? 12.326 3.263 0.124 1.00 94.75 193 HIS A C 1
ATOM 1570 O O . HIS A 1 193 ? 12.890 4.338 0.338 1.00 94.75 193 HIS A O 1
ATOM 1576 N N . GLY A 1 194 ? 12.994 2.109 0.092 1.00 91.69 194 GLY A N 1
ATOM 1577 C CA . GLY A 1 194 ? 14.417 1.982 0.338 1.00 91.69 194 GLY A CA 1
ATOM 1578 C C . GLY A 1 194 ? 14.789 2.080 1.815 1.00 91.69 194 GLY A C 1
ATOM 1579 O O . GLY A 1 194 ? 13.952 2.092 2.717 1.00 91.69 194 GLY A O 1
ATOM 1580 N N . PHE A 1 195 ? 16.099 2.138 2.057 1.00 88.25 195 PHE A N 1
ATOM 1581 C CA . PHE A 1 195 ? 16.684 1.974 3.399 1.00 88.25 195 PHE A CA 1
ATOM 1582 C C . PHE A 1 195 ? 17.493 3.191 3.850 1.00 88.25 195 PHE A C 1
ATOM 1584 O O . PHE A 1 195 ? 18.347 3.087 4.725 1.00 88.25 195 PHE A O 1
ATOM 1591 N N . GLN A 1 196 ? 17.252 4.338 3.215 1.00 78.12 196 GLN A N 1
ATOM 1592 C CA . GLN A 1 196 ? 17.959 5.583 3.499 1.00 78.12 196 GLN A CA 1
ATOM 1593 C C . GLN A 1 196 ? 17.674 6.103 4.916 1.00 78.12 196 GLN A C 1
ATOM 1595 O O . GLN A 1 196 ? 16.702 5.712 5.578 1.00 78.12 196 GLN A O 1
ATOM 1600 N N . GLU A 1 197 ? 18.557 6.998 5.364 1.00 81.25 197 GLU A N 1
ATOM 1601 C CA . GLU A 1 197 ? 18.432 7.662 6.656 1.00 81.25 197 GLU A CA 1
ATOM 1602 C C . GLU A 1 197 ? 17.137 8.488 6.745 1.00 81.25 197 GLU A C 1
ATOM 1604 O O . GLU A 1 197 ? 16.716 9.062 5.734 1.00 81.25 197 GLU A O 1
ATOM 1609 N N . PRO A 1 198 ? 16.520 8.565 7.940 1.00 82.56 198 PRO A N 1
ATOM 1610 C CA . PRO A 1 198 ? 15.284 9.307 8.176 1.00 82.56 198 PRO A CA 1
ATOM 1611 C C . PRO A 1 198 ? 15.348 10.741 7.644 1.00 82.56 198 PRO A C 1
ATOM 1613 O O . PRO A 1 198 ? 16.319 11.456 7.902 1.00 82.56 198 PRO A O 1
ATOM 1616 N N . GLN A 1 199 ? 14.305 11.169 6.936 1.00 87.44 199 GLN A N 1
ATOM 1617 C CA . GLN A 1 199 ? 14.165 12.531 6.422 1.00 87.44 199 GLN A CA 1
ATOM 1618 C C . GLN A 1 199 ? 12.930 13.190 7.039 1.00 87.44 199 GLN A C 1
ATOM 1620 O O . GLN A 1 199 ? 11.933 12.503 7.272 1.00 87.44 199 GLN A O 1
ATOM 1625 N N . PRO A 1 200 ? 12.963 14.505 7.310 1.00 86.69 200 PRO A N 1
ATOM 1626 C CA . PRO A 1 200 ? 11.764 15.216 7.726 1.00 86.69 200 PRO A CA 1
ATOM 1627 C C . PRO A 1 200 ? 10.686 15.103 6.647 1.00 86.69 200 PRO A C 1
ATOM 1629 O O . PRO A 1 200 ? 10.983 15.042 5.451 1.00 86.69 200 PRO A O 1
ATOM 1632 N N . LEU A 1 201 ? 9.433 15.083 7.082 1.00 88.94 201 LEU A N 1
ATOM 1633 C CA . LEU A 1 201 ? 8.300 15.141 6.175 1.00 88.94 201 LEU A CA 1
ATOM 1634 C C . LEU A 1 201 ? 8.268 16.494 5.442 1.00 88.94 201 LEU A C 1
ATOM 1636 O O . LEU A 1 201 ? 8.442 17.542 6.062 1.00 88.94 201 LEU A O 1
ATOM 1640 N N . THR A 1 202 ? 8.037 16.476 4.128 1.00 88.12 202 THR A N 1
ATOM 1641 C CA . THR A 1 202 ? 7.884 17.705 3.326 1.00 88.12 202 THR A CA 1
ATOM 1642 C C . THR A 1 202 ? 6.517 17.822 2.661 1.00 88.12 202 THR A C 1
ATOM 1644 O O . THR A 1 202 ? 6.138 18.920 2.251 1.00 88.12 202 THR A O 1
ATOM 1647 N N . ARG A 1 203 ? 5.752 16.726 2.583 1.00 89.25 203 ARG A N 1
ATOM 1648 C CA . ARG A 1 203 ? 4.350 16.757 2.170 1.00 89.25 203 ARG A CA 1
ATOM 1649 C C . ARG A 1 203 ? 3.482 17.395 3.251 1.00 89.25 203 ARG A C 1
ATOM 1651 O O . ARG A 1 203 ? 3.590 17.059 4.426 1.00 89.25 203 ARG A O 1
ATOM 1658 N N . ASP A 1 204 ? 2.575 18.264 2.818 1.00 88.19 204 ASP A N 1
ATOM 1659 C CA . ASP A 1 204 ? 1.538 18.822 3.675 1.00 88.19 204 ASP A CA 1
ATOM 1660 C C . ASP A 1 204 ? 0.300 17.908 3.694 1.00 88.19 204 ASP A C 1
ATOM 1662 O O . ASP A 1 204 ? -0.257 17.586 2.644 1.00 88.19 204 ASP A O 1
ATOM 1666 N N . TYR A 1 205 ? -0.122 17.498 4.892 1.00 90.12 205 TYR A N 1
ATOM 1667 C CA . TYR A 1 205 ? -1.360 16.743 5.136 1.00 90.12 205 TYR A CA 1
ATOM 1668 C C . TYR A 1 205 ? -2.463 17.619 5.752 1.00 90.12 205 TYR A C 1
ATOM 1670 O O . TYR A 1 205 ? -3.478 17.109 6.228 1.00 90.12 205 TYR A O 1
ATOM 1678 N N . SER A 1 206 ? -2.281 18.945 5.764 1.00 87.88 206 SER A N 1
ATOM 1679 C CA . SER A 1 206 ? -3.200 19.892 6.398 1.00 87.88 206 SER A CA 1
ATOM 1680 C C . SER A 1 206 ? -4.635 19.799 5.877 1.00 87.88 206 SER A C 1
ATOM 1682 O O . SER A 1 206 ? -5.567 20.063 6.634 1.00 87.88 206 SER A O 1
ATOM 1684 N N . GLU A 1 207 ? -4.823 19.371 4.627 1.00 87.62 207 GLU A N 1
ATOM 1685 C CA . GLU A 1 207 ? -6.131 19.162 3.997 1.00 87.62 207 GLU A CA 1
ATOM 1686 C C . GLU A 1 207 ? -7.001 18.109 4.701 1.00 87.62 207 GLU A C 1
ATOM 1688 O O . GLU A 1 207 ? -8.229 18.194 4.644 1.00 87.62 207 GLU A O 1
ATOM 1693 N N . TRP A 1 208 ? -6.407 17.145 5.408 1.00 91.06 208 TRP A N 1
ATOM 1694 C CA . TRP A 1 208 ? -7.167 16.054 6.019 1.00 91.06 208 TRP A CA 1
ATOM 1695 C C . TRP A 1 208 ? -7.778 16.437 7.367 1.00 91.06 208 TRP A C 1
ATOM 1697 O O . TRP A 1 208 ? -8.855 15.957 7.710 1.00 91.06 208 TRP A O 1
ATOM 1707 N N . PHE A 1 209 ? -7.159 17.334 8.136 1.00 92.00 209 PHE A N 1
ATOM 1708 C CA . PHE A 1 209 ? -7.661 17.671 9.476 1.00 92.00 209 PHE A CA 1
ATOM 1709 C C . PHE A 1 209 ? -9.016 18.408 9.469 1.00 92.00 209 PHE A C 1
ATOM 1711 O O . PHE A 1 209 ? -9.874 18.053 10.278 1.00 92.00 209 PHE A O 1
ATOM 1718 N N . PRO A 1 210 ? -9.288 19.376 8.566 1.00 87.56 210 PRO A N 1
ATOM 1719 C CA . PRO A 1 210 ? -10.624 19.955 8.423 1.00 87.56 210 PRO A CA 1
ATOM 1720 C C . PRO A 1 210 ? -11.686 18.913 8.062 1.00 87.56 210 PRO A C 1
ATOM 1722 O O . PRO A 1 210 ? -12.805 18.982 8.566 1.00 87.56 210 PRO A O 1
ATOM 1725 N N . PHE A 1 211 ? -11.329 17.937 7.223 1.00 89.00 211 PHE A N 1
ATOM 1726 C CA . PHE A 1 211 ? -12.206 16.823 6.879 1.00 89.00 211 PHE A CA 1
ATOM 1727 C C . PHE A 1 211 ? -12.533 15.972 8.112 1.00 89.00 211 PHE A C 1
ATOM 1729 O O . PHE A 1 211 ? -13.707 15.746 8.394 1.00 89.00 211 PHE A O 1
ATOM 1736 N N . LEU A 1 212 ? -11.535 15.591 8.911 1.00 90.88 212 LEU A N 1
ATOM 1737 C CA . LEU A 1 212 ? -11.761 14.819 10.138 1.00 90.88 212 LEU A CA 1
ATOM 1738 C C . LEU A 1 212 ? -12.610 15.576 11.167 1.00 90.88 212 LEU A C 1
ATOM 1740 O O . LEU A 1 212 ? -13.482 14.982 11.795 1.00 90.88 212 LEU A O 1
ATOM 1744 N N . HIS A 1 213 ? -12.438 16.896 11.280 1.00 87.88 213 HIS A N 1
ATOM 1745 C CA . HIS A 1 213 ? -13.292 17.727 12.134 1.00 87.88 213 HIS A CA 1
ATOM 1746 C C . HIS A 1 213 ? -14.772 17.702 11.733 1.00 87.88 213 HIS A C 1
ATOM 1748 O O . HIS A 1 213 ? -15.628 17.956 12.577 1.00 87.88 213 HIS A O 1
ATOM 1754 N N . SER A 1 214 ? -15.089 17.406 10.470 1.00 87.62 214 SER A N 1
ATOM 1755 C CA . SER A 1 214 ? -16.476 17.295 10.008 1.00 87.62 214 SER A CA 1
ATOM 1756 C C . SER A 1 214 ? -17.141 15.955 10.350 1.00 87.62 214 SER A C 1
ATOM 1758 O O . SER A 1 214 ? -18.358 15.844 10.222 1.00 87.62 214 SER A O 1
ATOM 1760 N N . LEU A 1 215 ? -16.368 14.960 10.804 1.00 86.44 215 LEU A N 1
ATOM 1761 C CA . LEU A 1 215 ? -16.806 13.571 10.998 1.00 86.44 215 LEU A CA 1
ATOM 1762 C C . LEU A 1 215 ? -16.984 13.163 12.472 1.00 86.44 215 LEU A C 1
ATOM 1764 O O . LEU A 1 215 ? -16.994 11.974 12.771 1.00 86.44 215 LEU A O 1
ATOM 1768 N N . ASP A 1 216 ? -17.134 14.136 13.375 1.00 83.81 216 ASP A N 1
ATOM 1769 C CA . ASP A 1 216 ? -17.319 13.927 14.826 1.00 83.81 216 ASP A CA 1
ATOM 1770 C C . ASP A 1 216 ? -16.199 13.110 15.502 1.00 83.81 216 ASP A C 1
ATOM 1772 O O . ASP A 1 216 ? -16.406 12.469 16.526 1.00 83.81 216 ASP A O 1
ATOM 1776 N N . ILE A 1 217 ? -14.991 13.142 14.930 1.00 91.31 217 ILE A N 1
ATOM 1777 C CA . ILE A 1 217 ? -13.793 12.560 15.542 1.00 91.31 217 ILE A CA 1
ATOM 1778 C C . ILE A 1 217 ? -13.294 13.496 16.639 1.00 91.31 217 ILE A C 1
ATOM 1780 O O . ILE A 1 217 ? -13.255 14.723 16.458 1.00 91.31 217 ILE A O 1
ATOM 1784 N N . GLU A 1 218 ? -12.870 12.920 17.764 1.00 92.50 218 GLU A N 1
ATOM 1785 C CA . GLU A 1 218 ? -12.402 13.689 18.912 1.00 92.50 218 GLU A CA 1
ATOM 1786 C C . GLU A 1 218 ? -11.298 14.687 18.525 1.00 92.50 218 GLU A C 1
ATOM 1788 O O . GLU A 1 218 ? -10.259 14.356 17.949 1.00 92.50 218 GLU A O 1
ATOM 1793 N N . LYS A 1 219 ? -11.509 15.963 18.871 1.00 91.88 219 LYS A N 1
ATOM 1794 C CA . LYS A 1 219 ? -10.573 17.048 18.537 1.00 91.88 219 LYS A CA 1
ATOM 1795 C C . LYS A 1 219 ? -9.171 16.814 19.108 1.00 91.88 219 LYS A C 1
ATOM 1797 O O . LYS A 1 219 ? -8.195 17.263 18.510 1.00 91.88 219 LYS A O 1
ATOM 1802 N N . GLU A 1 220 ? -9.079 16.177 20.272 1.00 93.38 220 GLU A N 1
ATOM 1803 C CA . GLU A 1 220 ? -7.803 15.810 20.886 1.00 93.38 220 GLU A CA 1
ATOM 1804 C C . GLU A 1 220 ? -7.032 14.826 20.003 1.00 93.38 220 GLU A C 1
ATOM 1806 O O . GLU A 1 220 ? -5.864 15.069 19.709 1.00 93.38 220 GLU A O 1
ATOM 1811 N N . GLU A 1 221 ? -7.713 13.813 19.470 1.00 92.81 221 GLU A N 1
ATOM 1812 C CA . GLU A 1 221 ? -7.117 12.815 18.585 1.00 92.81 221 GLU A CA 1
ATOM 1813 C C . GLU A 1 221 ? -6.608 13.433 17.274 1.00 92.81 221 GLU A C 1
ATOM 1815 O O . GLU A 1 221 ? -5.475 13.209 16.851 1.00 92.81 221 GLU A O 1
ATOM 1820 N N . ILE A 1 222 ? -7.392 14.328 16.668 1.00 93.25 222 ILE A N 1
ATOM 1821 C CA . ILE A 1 222 ? -6.973 15.065 15.463 1.00 93.25 222 ILE A CA 1
ATOM 1822 C C . ILE A 1 222 ? -5.705 15.896 15.735 1.00 93.25 222 ILE A C 1
ATOM 1824 O O . ILE A 1 222 ? -4.791 15.933 14.907 1.00 93.25 222 ILE A O 1
ATOM 1828 N N . ASN A 1 223 ? -5.623 16.556 16.896 1.00 92.88 223 ASN A N 1
ATOM 1829 C CA . ASN A 1 223 ? -4.443 17.336 17.277 1.00 92.88 223 ASN A CA 1
ATOM 1830 C C . ASN A 1 223 ? -3.226 16.448 17.561 1.00 92.88 223 ASN A C 1
ATOM 1832 O O . ASN A 1 223 ? -2.110 16.836 17.206 1.00 92.88 223 ASN A O 1
ATOM 1836 N N . ASN A 1 224 ? -3.429 15.274 18.161 1.00 93.06 224 ASN A N 1
ATOM 1837 C CA . ASN A 1 224 ? -2.367 14.297 18.380 1.00 93.06 224 ASN A CA 1
ATOM 1838 C C . ASN A 1 224 ? -1.772 13.869 17.040 1.00 93.06 224 ASN A C 1
ATOM 1840 O O . ASN A 1 224 ? -0.568 14.019 16.838 1.00 93.06 224 ASN A O 1
ATOM 1844 N N . TRP A 1 225 ? -2.600 13.454 16.080 1.00 94.25 225 TRP A N 1
ATOM 1845 C CA . TRP A 1 225 ? -2.123 13.073 14.750 1.00 94.25 225 TRP A CA 1
ATOM 1846 C C . TRP A 1 225 ? -1.401 14.191 14.014 1.00 94.25 225 TRP A C 1
ATOM 1848 O O . TRP A 1 225 ? -0.349 13.959 13.413 1.00 94.25 225 TRP A O 1
ATOM 1858 N N . LYS A 1 226 ? -1.923 15.415 14.111 1.00 93.50 226 LYS A N 1
ATOM 1859 C CA . LYS A 1 226 ? -1.249 16.594 13.578 1.00 93.50 226 LYS A CA 1
ATOM 1860 C C . LYS A 1 226 ? 0.152 16.746 14.171 1.00 93.50 226 LYS A C 1
ATOM 1862 O O . LYS A 1 226 ? 1.112 16.890 13.420 1.00 93.50 226 LYS A O 1
ATOM 1867 N N . HIS A 1 227 ? 0.287 16.629 15.490 1.00 92.31 227 HIS A N 1
ATOM 1868 C CA . HIS A 1 227 ? 1.582 16.701 16.161 1.00 92.31 227 HIS A CA 1
ATOM 1869 C C . HIS A 1 227 ? 2.536 15.567 15.745 1.00 92.31 227 HIS A C 1
ATOM 1871 O O . HIS A 1 227 ? 3.726 15.813 15.524 1.00 92.31 227 HIS A O 1
ATOM 1877 N N . VAL A 1 228 ? 2.035 14.334 15.598 1.00 92.75 228 VAL A N 1
ATOM 1878 C CA . VAL A 1 228 ? 2.842 13.191 15.133 1.00 92.75 228 VAL A CA 1
ATOM 1879 C C . VAL A 1 228 ? 3.391 13.446 13.728 1.00 92.75 228 VAL A C 1
ATOM 1881 O O . VAL A 1 228 ? 4.578 13.229 13.491 1.00 92.75 228 VAL A O 1
ATOM 1884 N N . LEU A 1 229 ? 2.566 13.940 12.802 1.00 92.50 229 LEU A N 1
ATOM 1885 C CA . LEU A 1 229 ? 3.001 14.223 11.432 1.00 92.50 229 LEU A CA 1
ATOM 1886 C C . LEU A 1 229 ? 3.948 15.428 11.350 1.00 92.50 229 LEU A C 1
ATOM 1888 O O . LEU A 1 229 ? 4.942 15.362 10.632 1.00 92.50 229 LEU A O 1
ATOM 1892 N N . GLU A 1 230 ? 3.707 16.488 12.126 1.00 90.25 230 GLU A N 1
ATOM 1893 C CA . GLU A 1 230 ? 4.586 17.669 12.192 1.00 90.25 230 GLU A CA 1
ATOM 1894 C C . GLU A 1 230 ? 5.979 17.351 12.764 1.00 90.25 230 GLU A C 1
ATOM 1896 O O . GLU A 1 230 ? 6.960 18.013 12.422 1.00 90.25 230 GLU A O 1
ATOM 1901 N N . SER A 1 231 ? 6.082 16.335 13.625 1.00 89.31 231 SER A N 1
ATOM 1902 C CA . SER A 1 231 ? 7.347 15.875 14.219 1.00 89.31 231 SER A CA 1
ATOM 1903 C C . SER A 1 231 ? 7.967 14.665 13.502 1.00 89.31 231 SER A C 1
ATOM 1905 O O . SER A 1 231 ? 9.049 14.210 13.891 1.00 89.31 231 SER A O 1
ATOM 1907 N N . SER A 1 232 ? 7.319 14.162 12.445 1.00 89.94 232 SER A N 1
ATOM 1908 C CA . SER A 1 232 ? 7.713 12.947 11.730 1.00 89.94 232 SER A CA 1
ATOM 1909 C C . SER A 1 232 ? 9.058 13.089 11.010 1.00 89.94 232 SER A C 1
ATOM 1911 O O . SER A 1 232 ? 9.321 14.054 10.285 1.00 89.94 232 SER A O 1
ATOM 1913 N N . LYS A 1 233 ? 9.894 12.051 11.137 1.00 92.12 233 LYS A N 1
ATOM 1914 C CA . LYS A 1 233 ? 11.068 11.803 10.276 1.00 92.12 233 LYS A CA 1
ATOM 1915 C C . LYS A 1 233 ? 10.815 10.677 9.265 1.00 92.12 233 LYS A C 1
ATOM 1917 O O . LYS A 1 233 ? 11.740 9.998 8.812 1.00 92.12 233 LYS A O 1
ATOM 1922 N N . GLY A 1 234 ? 9.544 10.447 8.952 1.00 90.31 234 GLY A N 1
ATOM 1923 C CA . GLY A 1 234 ? 9.057 9.415 8.048 1.00 90.31 234 GLY A CA 1
ATOM 1924 C C . GLY A 1 234 ? 9.136 9.758 6.565 1.00 90.31 234 GLY A C 1
ATOM 1925 O O . GLY A 1 234 ? 8.775 8.896 5.762 1.00 90.31 234 GLY A O 1
ATOM 1926 N N . GLY A 1 235 ? 9.618 10.953 6.208 1.00 93.31 235 GLY A N 1
ATOM 1927 C CA . GLY A 1 235 ? 9.628 11.474 4.845 1.00 93.31 235 GLY A CA 1
ATOM 1928 C C . GLY A 1 235 ? 10.391 10.592 3.857 1.00 93.31 235 GLY A C 1
ATOM 1929 O O . GLY A 1 235 ? 11.465 10.059 4.159 1.00 93.31 235 GLY A O 1
ATOM 1930 N N . LEU A 1 236 ? 9.819 10.447 2.664 1.00 92.69 236 LEU A N 1
ATOM 1931 C CA . LEU A 1 236 ? 10.407 9.761 1.519 1.00 92.69 236 LEU A CA 1
ATOM 1932 C C . LEU A 1 236 ? 10.738 10.750 0.404 1.00 92.69 236 LEU A C 1
ATOM 1934 O O . LEU A 1 236 ? 10.054 11.754 0.231 1.00 92.69 236 LEU A O 1
ATOM 1938 N N . GLU A 1 237 ? 11.748 10.428 -0.405 1.00 89.00 237 GLU A N 1
ATOM 1939 C CA . GLU A 1 237 ? 11.967 11.131 -1.674 1.00 89.00 237 GLU A CA 1
ATOM 1940 C C . GLU A 1 237 ? 10.720 11.005 -2.561 1.00 89.00 237 GLU A C 1
ATOM 1942 O O . GLU A 1 237 ? 10.178 12.012 -3.006 1.00 89.00 237 GLU A O 1
ATOM 1947 N N . PHE A 1 238 ? 10.221 9.771 -2.709 1.00 89.69 238 PHE A N 1
ATOM 1948 C CA . PHE A 1 238 ? 8.955 9.437 -3.353 1.00 89.69 238 PHE A CA 1
ATOM 1949 C C . PHE A 1 238 ? 8.286 8.267 -2.617 1.00 89.69 238 PHE A C 1
ATOM 1951 O O . PHE A 1 238 ? 8.883 7.194 -2.502 1.00 89.69 238 PHE A O 1
ATOM 1958 N N . GLY A 1 239 ? 7.058 8.460 -2.137 1.00 89.56 239 GLY A N 1
ATOM 1959 C CA . GLY A 1 239 ? 6.128 7.372 -1.824 1.00 89.56 239 GLY A CA 1
ATOM 1960 C C . GLY A 1 239 ? 5.378 6.913 -3.070 1.00 89.56 239 GLY A C 1
ATOM 1961 O O . GLY A 1 239 ? 5.410 7.574 -4.106 1.00 89.56 239 GLY A O 1
ATOM 1962 N N . PHE A 1 240 ? 4.710 5.770 -3.000 1.00 90.00 240 PHE A N 1
ATOM 1963 C CA . PHE A 1 240 ? 4.006 5.160 -4.131 1.00 90.00 240 PHE A CA 1
ATOM 1964 C C . PHE A 1 240 ? 2.744 5.941 -4.524 1.00 90.00 240 PHE A C 1
ATOM 1966 O O . PHE A 1 240 ? 2.450 6.109 -5.712 1.00 90.00 240 PHE A O 1
ATOM 1973 N N . GLY A 1 241 ? 2.016 6.410 -3.511 1.00 85.31 241 GLY A N 1
ATOM 1974 C CA . GLY A 1 241 ? 0.695 7.015 -3.570 1.00 85.31 241 GLY A CA 1
ATOM 1975 C C . GLY A 1 241 ? -0.427 6.000 -3.402 1.00 85.31 241 GLY A C 1
ATOM 1976 O O . GLY A 1 241 ? -0.950 5.821 -2.308 1.00 85.31 241 GLY A O 1
ATOM 1977 N N . GLU A 1 242 ? -0.817 5.336 -4.486 1.00 85.12 242 GLU A N 1
ATOM 1978 C CA . GLU A 1 242 ? -1.963 4.416 -4.490 1.00 85.12 242 GLU A CA 1
ATOM 1979 C C . GLU A 1 242 ? -1.531 2.948 -4.396 1.00 85.12 242 GLU A C 1
ATOM 1981 O O . GLU A 1 242 ? -1.877 2.098 -5.222 1.00 85.12 242 GLU A O 1
ATOM 1986 N N . TYR A 1 243 ? -0.724 2.629 -3.384 1.00 90.06 243 TYR A N 1
ATOM 1987 C CA . TYR A 1 243 ? -0.169 1.287 -3.264 1.00 90.06 243 TYR A CA 1
ATOM 1988 C C . TYR A 1 243 ? -1.203 0.261 -2.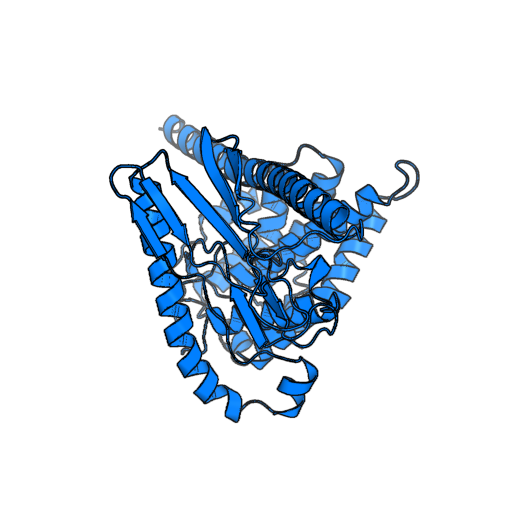798 1.00 90.06 243 TYR A C 1
ATOM 1990 O O . TYR A 1 243 ? -1.612 0.236 -1.640 1.00 90.06 243 TYR A O 1
ATOM 1998 N N . SER A 1 244 ? -1.587 -0.662 -3.678 1.00 88.31 244 SER A N 1
ATOM 1999 C CA . SER A 1 244 ? -2.532 -1.731 -3.356 1.00 88.31 244 SER A CA 1
ATOM 2000 C C . SER A 1 244 ? -1.975 -3.113 -3.697 1.00 88.31 244 SER A C 1
ATOM 2002 O O . SER A 1 244 ? -0.971 -3.268 -4.387 1.00 88.31 244 SER A O 1
ATOM 2004 N N . LEU A 1 245 ? -2.687 -4.169 -3.293 1.00 84.50 245 LEU A N 1
ATOM 2005 C CA . LEU A 1 245 ? -2.368 -5.534 -3.737 1.00 84.50 245 LEU A CA 1
ATOM 2006 C C . LEU A 1 245 ? -2.494 -5.743 -5.255 1.00 84.50 245 LEU A C 1
ATOM 2008 O O . LEU A 1 245 ? -2.134 -6.817 -5.735 1.00 84.50 245 LEU A O 1
ATOM 2012 N N . ASN A 1 246 ? -3.099 -4.803 -5.984 1.00 79.56 246 ASN A N 1
ATOM 2013 C CA . ASN A 1 246 ? -3.179 -4.855 -7.443 1.00 79.56 246 ASN A CA 1
ATOM 2014 C C . ASN A 1 246 ? -1.941 -4.219 -8.095 1.00 79.56 246 ASN A C 1
ATOM 2016 O O . ASN A 1 246 ? -1.615 -4.572 -9.221 1.00 79.56 246 ASN A O 1
ATOM 2020 N N . SER A 1 247 ? -1.216 -3.371 -7.363 1.00 81.31 247 SER A N 1
ATOM 2021 C CA . SER A 1 247 ? 0.013 -2.717 -7.817 1.00 81.31 247 SER A CA 1
ATOM 2022 C C . SER A 1 247 ? 1.215 -3.670 -7.868 1.00 81.31 247 SER A C 1
ATOM 2024 O O . SER A 1 247 ? 2.285 -3.276 -8.317 1.00 81.31 247 SER A O 1
ATOM 2026 N N . VAL A 1 248 ? 1.062 -4.919 -7.401 1.00 83.06 248 VAL A N 1
ATOM 2027 C CA . VAL A 1 248 ? 2.115 -5.945 -7.363 1.00 83.06 248 VAL A CA 1
ATOM 2028 C C . VAL A 1 248 ? 1.767 -7.096 -8.305 1.00 83.06 248 VAL A C 1
ATOM 2030 O O . VAL A 1 248 ? 0.786 -7.815 -8.095 1.00 83.06 248 VAL A O 1
ATOM 2033 N N . GLN A 1 249 ? 2.616 -7.323 -9.304 1.00 77.69 249 GLN A N 1
ATOM 2034 C CA . GLN A 1 249 ? 2.550 -8.484 -10.187 1.00 77.69 249 GLN A CA 1
ATOM 2035 C C . GLN A 1 249 ? 3.640 -9.505 -9.847 1.00 77.69 249 GLN A C 1
ATOM 2037 O O . GLN A 1 249 ? 4.716 -9.167 -9.348 1.00 77.69 249 GLN A O 1
ATOM 2042 N N . TYR A 1 250 ? 3.350 -10.778 -10.121 1.00 77.31 250 TYR A N 1
ATOM 2043 C CA . TYR A 1 250 ? 4.164 -11.912 -9.693 1.00 77.31 250 TYR A CA 1
ATOM 2044 C C . TYR A 1 250 ? 4.760 -12.635 -10.901 1.00 77.31 250 TYR A C 1
ATOM 2046 O O . TYR A 1 250 ? 4.008 -13.111 -11.755 1.00 77.31 250 TYR A O 1
ATOM 2054 N N . ASN A 1 251 ? 6.086 -12.778 -10.932 1.00 72.19 251 ASN A N 1
ATOM 2055 C CA . ASN A 1 251 ? 6.769 -13.629 -11.902 1.00 72.19 251 ASN A CA 1
ATOM 2056 C C . ASN A 1 251 ? 6.974 -15.023 -11.321 1.00 72.19 251 ASN A C 1
ATOM 2058 O O . ASN A 1 251 ? 7.769 -15.209 -10.393 1.00 72.19 251 ASN A O 1
ATOM 2062 N N . ALA A 1 252 ? 6.265 -16.007 -11.862 1.00 62.94 252 ALA A N 1
ATOM 2063 C CA . ALA A 1 252 ? 6.443 -17.394 -11.468 1.00 62.94 252 ALA A CA 1
ATOM 2064 C C . ALA A 1 252 ? 7.333 -18.115 -12.488 1.00 62.94 252 ALA A C 1
ATOM 2066 O O . ALA A 1 252 ? 6.947 -18.260 -13.646 1.00 62.94 252 ALA A O 1
ATOM 2067 N N . LEU A 1 253 ? 8.471 -18.661 -12.035 1.00 56.59 253 LEU A N 1
ATOM 2068 C CA . LEU A 1 253 ? 9.328 -19.542 -12.855 1.00 56.59 253 LEU A CA 1
ATOM 2069 C C . LEU A 1 253 ? 8.540 -20.730 -13.422 1.00 56.59 253 LEU A C 1
ATOM 2071 O O . LEU A 1 253 ? 8.801 -21.195 -14.526 1.00 56.59 253 LEU A O 1
ATOM 2075 N N . VAL A 1 254 ? 7.579 -21.225 -12.634 1.00 56.88 254 VAL A N 1
ATOM 2076 C CA . VAL A 1 254 ? 6.591 -22.222 -13.041 1.00 56.88 254 VAL A CA 1
ATOM 2077 C C . VAL A 1 254 ? 5.232 -21.783 -12.484 1.00 56.88 254 VAL A C 1
ATOM 2079 O O . VAL A 1 254 ? 5.038 -21.854 -11.261 1.00 56.88 254 VAL A O 1
ATOM 2082 N N . PRO A 1 255 ? 4.292 -21.326 -13.332 1.00 54.41 255 PRO A N 1
ATOM 2083 C CA . PRO A 1 255 ? 2.949 -20.944 -12.904 1.00 54.41 255 PRO A CA 1
ATOM 2084 C C . PRO A 1 255 ? 2.289 -22.024 -12.033 1.00 54.41 255 PRO A C 1
ATOM 2086 O O . PRO A 1 255 ? 2.413 -23.219 -12.300 1.00 54.41 255 PRO A O 1
ATOM 2089 N N . GLY A 1 256 ? 1.625 -21.617 -10.947 1.00 54.72 256 GLY A N 1
ATOM 2090 C CA . GLY A 1 256 ? 0.922 -22.532 -10.037 1.00 54.72 256 GLY A CA 1
ATOM 2091 C C . GLY A 1 256 ? 1.791 -23.249 -8.991 1.00 54.72 256 GLY A C 1
ATOM 2092 O O . GLY A 1 256 ? 1.234 -23.855 -8.080 1.00 54.72 256 GLY A O 1
ATOM 2093 N N . LYS A 1 257 ? 3.131 -23.156 -9.053 1.00 60.47 257 LYS A N 1
ATOM 2094 C CA . LYS A 1 257 ? 4.037 -23.756 -8.044 1.00 60.47 257 LYS A CA 1
ATOM 2095 C C . LYS A 1 257 ? 4.479 -22.800 -6.929 1.00 60.47 257 LYS A C 1
ATOM 2097 O O . LYS A 1 257 ? 5.229 -23.207 -6.048 1.00 60.47 257 LYS A O 1
ATOM 2102 N N . GLY A 1 258 ? 4.053 -21.535 -6.966 1.00 59.50 258 GLY A N 1
ATOM 2103 C CA . GLY A 1 258 ? 4.260 -20.559 -5.886 1.00 59.50 258 GLY A CA 1
ATOM 2104 C C . GLY A 1 258 ? 5.705 -20.082 -5.659 1.00 59.50 258 GLY A C 1
ATOM 2105 O O . GLY A 1 258 ? 5.920 -19.244 -4.787 1.00 59.50 258 GLY A O 1
ATOM 2106 N N . ARG A 1 259 ? 6.694 -20.567 -6.428 1.00 66.75 259 ARG A N 1
ATOM 2107 C CA . ARG A 1 259 ? 8.075 -20.059 -6.396 1.00 66.75 259 ARG A CA 1
ATOM 2108 C C . ARG A 1 259 ? 8.212 -18.859 -7.332 1.00 66.75 259 ARG A C 1
ATOM 2110 O O . ARG A 1 259 ? 8.027 -19.001 -8.541 1.00 66.75 259 ARG A O 1
ATOM 2117 N N . LEU A 1 260 ? 8.555 -17.712 -6.755 1.00 73.44 260 LEU A N 1
ATOM 2118 C CA . LEU A 1 260 ? 8.724 -16.453 -7.472 1.00 73.44 260 LEU A CA 1
ATOM 2119 C C . LEU A 1 260 ? 10.183 -16.221 -7.849 1.00 73.44 260 LEU A C 1
ATOM 2121 O O . LEU A 1 260 ? 11.071 -16.495 -7.042 1.00 73.44 260 LEU A O 1
ATOM 2125 N N . ASP A 1 261 ? 10.402 -15.711 -9.058 1.00 73.38 261 ASP A N 1
ATOM 2126 C CA . ASP A 1 261 ? 11.709 -15.191 -9.481 1.00 73.38 261 ASP A CA 1
ATOM 2127 C C . ASP A 1 261 ? 11.847 -13.716 -9.093 1.00 73.38 261 ASP A C 1
ATOM 2129 O O . ASP A 1 261 ? 12.827 -13.280 -8.492 1.00 73.38 261 ASP A O 1
ATOM 2133 N N . SER A 1 262 ? 10.796 -12.952 -9.395 1.00 81.69 262 SER A N 1
ATOM 2134 C CA . SER A 1 262 ? 10.760 -11.504 -9.263 1.00 81.69 262 SER A CA 1
ATOM 2135 C C . SER A 1 262 ? 9.346 -10.980 -9.009 1.00 81.69 262 SER A C 1
ATOM 2137 O O . SER A 1 262 ? 8.347 -11.695 -9.162 1.00 81.69 262 SER A O 1
ATOM 2139 N N . LEU A 1 263 ? 9.267 -9.709 -8.614 1.00 86.44 263 LEU A N 1
ATOM 2140 C CA . LEU A 1 263 ? 8.025 -8.935 -8.579 1.00 86.44 263 LEU A CA 1
ATOM 2141 C C . LEU A 1 263 ? 8.125 -7.747 -9.528 1.00 86.44 263 LEU A C 1
ATOM 2143 O O . LEU A 1 263 ? 9.210 -7.207 -9.756 1.00 86.44 263 LEU A O 1
ATOM 2147 N N . THR A 1 264 ? 6.968 -7.292 -9.987 1.00 83.75 264 THR A N 1
ATOM 2148 C CA . THR A 1 264 ? 6.840 -6.011 -10.676 1.00 83.75 264 THR A CA 1
ATOM 2149 C C . THR A 1 264 ? 5.891 -5.120 -9.918 1.00 83.75 264 THR A C 1
ATOM 2151 O O . THR A 1 264 ? 4.830 -5.569 -9.482 1.00 83.75 264 THR A O 1
ATOM 2154 N N . LEU A 1 265 ? 6.277 -3.857 -9.790 1.00 83.44 265 LEU A N 1
ATOM 2155 C CA . LEU A 1 265 ? 5.399 -2.792 -9.347 1.00 83.44 265 LEU A CA 1
ATOM 2156 C C . LEU A 1 265 ? 4.869 -2.020 -10.557 1.00 83.44 265 LEU A C 1
ATOM 2158 O O . LEU A 1 265 ? 5.643 -1.659 -11.444 1.00 83.44 265 LEU A O 1
ATOM 2162 N N . ILE A 1 266 ? 3.559 -1.791 -10.589 1.00 76.38 266 ILE A N 1
ATOM 2163 C CA . ILE A 1 266 ? 2.858 -1.133 -11.700 1.00 76.38 266 ILE A CA 1
ATOM 2164 C C . ILE A 1 266 ? 1.974 0.009 -11.205 1.00 76.38 266 ILE A C 1
ATOM 2166 O O . ILE A 1 266 ? 1.579 0.023 -10.041 1.00 76.38 266 ILE A O 1
ATOM 2170 N N . ASP A 1 267 ? 1.656 0.928 -12.113 1.00 71.81 267 ASP A N 1
ATOM 2171 C CA . ASP A 1 267 ? 0.755 2.065 -11.899 1.00 71.81 267 ASP A CA 1
ATOM 2172 C C . ASP A 1 267 ? 1.135 2.978 -10.708 1.00 71.81 267 ASP A C 1
ATOM 2174 O O . ASP A 1 267 ? 0.306 3.240 -9.834 1.00 71.81 267 ASP A O 1
ATOM 2178 N N . PRO A 1 268 ? 2.392 3.466 -10.624 1.00 79.50 268 PRO A N 1
ATOM 2179 C CA . PRO A 1 268 ? 2.788 4.398 -9.571 1.00 79.50 268 PRO A CA 1
ATOM 2180 C C . PRO A 1 268 ? 2.227 5.810 -9.826 1.00 79.50 268 PRO A C 1
ATOM 2182 O O . PRO A 1 268 ? 2.218 6.282 -10.963 1.00 79.50 268 PRO A O 1
ATOM 2185 N N . ILE A 1 269 ? 1.856 6.524 -8.756 1.00 75.56 269 ILE A N 1
ATOM 2186 C CA . ILE A 1 269 ? 1.491 7.958 -8.807 1.00 75.56 269 ILE A CA 1
ATOM 2187 C C . ILE A 1 269 ? 2.627 8.856 -8.287 1.00 75.56 269 ILE A C 1
ATOM 2189 O O . ILE A 1 269 ? 2.677 10.035 -8.614 1.00 75.56 269 ILE A O 1
ATOM 2193 N N . LEU A 1 270 ? 3.594 8.278 -7.567 1.00 80.62 270 LEU A N 1
ATOM 2194 C CA . LEU A 1 270 ? 4.780 8.926 -6.999 1.00 80.62 270 LEU A CA 1
ATOM 2195 C C . LEU A 1 270 ? 4.497 10.241 -6.263 1.00 80.62 270 LEU A C 1
ATOM 2197 O O . LEU A 1 270 ? 4.554 11.336 -6.819 1.00 80.62 270 LEU A O 1
ATOM 2201 N N . ASN A 1 271 ? 4.308 10.127 -4.953 1.00 84.25 271 ASN A N 1
ATOM 2202 C CA . ASN A 1 271 ? 4.109 11.270 -4.077 1.00 84.25 271 ASN A CA 1
ATOM 2203 C C . ASN A 1 271 ? 5.439 11.703 -3.462 1.00 84.25 271 ASN A C 1
ATOM 2205 O O . ASN A 1 271 ? 5.979 11.026 -2.589 1.00 84.25 271 ASN A O 1
ATOM 2209 N N . ALA A 1 272 ? 5.972 12.840 -3.903 1.00 87.19 272 ALA A N 1
ATOM 2210 C CA . ALA A 1 272 ? 7.198 13.376 -3.326 1.00 87.19 272 ALA A CA 1
ATOM 2211 C C . ALA A 1 272 ? 6.987 13.794 -1.863 1.00 87.19 272 ALA A C 1
ATOM 2213 O O . ALA A 1 272 ? 5.971 14.408 -1.528 1.00 87.19 272 ALA A O 1
ATOM 2214 N N . GLY A 1 273 ? 7.954 13.491 -0.995 1.00 88.19 273 GLY A N 1
ATOM 2215 C CA . GLY A 1 273 ? 7.946 13.995 0.378 1.00 88.19 273 GLY A CA 1
ATOM 2216 C C . GLY A 1 273 ? 6.917 13.367 1.314 1.00 88.19 273 GLY A C 1
ATOM 2217 O O . GLY A 1 273 ? 6.733 13.894 2.412 1.00 88.19 273 GLY A O 1
ATOM 2218 N N . SER A 1 274 ? 6.219 12.306 0.895 1.00 92.44 274 SER A N 1
ATOM 2219 C CA . SER A 1 274 ? 5.177 11.657 1.694 1.00 92.44 274 SER A CA 1
ATOM 2220 C C . SER A 1 274 ? 5.750 10.908 2.893 1.00 92.44 274 SER A C 1
ATOM 2222 O O . SER A 1 274 ? 6.913 10.493 2.899 1.00 92.44 274 SER A O 1
ATOM 2224 N N . ASP A 1 275 ? 4.915 10.700 3.909 1.00 95.00 275 ASP A N 1
ATOM 2225 C CA . ASP A 1 275 ? 5.255 9.802 5.001 1.00 95.00 275 ASP A CA 1
ATOM 2226 C C . ASP A 1 275 ? 5.234 8.361 4.483 1.00 95.00 275 ASP A C 1
ATOM 2228 O O . ASP A 1 275 ? 4.329 7.950 3.762 1.00 95.00 275 ASP A O 1
ATOM 2232 N N . ARG A 1 276 ? 6.218 7.554 4.862 1.00 94.19 276 ARG A N 1
ATOM 2233 C CA . ARG A 1 276 ? 6.275 6.143 4.454 1.00 94.19 276 ARG A CA 1
ATOM 2234 C C . ARG A 1 276 ? 5.090 5.291 4.913 1.00 94.19 276 ARG A C 1
ATOM 2236 O O . ARG A 1 276 ? 4.864 4.217 4.359 1.00 94.19 276 ARG A O 1
ATOM 2243 N N . THR A 1 277 ? 4.402 5.702 5.977 1.00 95.69 277 THR A N 1
ATOM 2244 C CA . THR A 1 277 ? 3.227 4.990 6.488 1.00 95.69 277 THR A CA 1
ATOM 2245 C C . THR A 1 277 ? 1.952 5.360 5.738 1.00 95.69 277 THR A C 1
ATOM 2247 O O . THR A 1 277 ? 0.966 4.645 5.888 1.00 95.69 277 THR A O 1
ATOM 2250 N N . ASP A 1 278 ? 2.000 6.371 4.863 1.00 96.75 278 ASP A N 1
ATOM 2251 C CA . ASP A 1 278 ? 0.915 6.752 3.953 1.00 96.75 278 ASP A CA 1
ATOM 2252 C C . ASP A 1 278 ? 0.554 5.593 3.019 1.00 96.75 278 ASP A C 1
ATOM 2254 O O . ASP A 1 278 ? -0.564 5.082 3.053 1.00 96.75 278 ASP A O 1
ATOM 2258 N N . ASP A 1 279 ? 1.544 5.050 2.306 1.00 97.19 279 ASP A N 1
ATOM 2259 C CA . ASP A 1 279 ? 1.345 3.908 1.406 1.00 97.19 279 ASP A CA 1
ATOM 2260 C C . ASP A 1 279 ? 0.938 2.622 2.143 1.00 97.19 279 ASP A C 1
ATOM 2262 O O . ASP A 1 279 ? 0.174 1.805 1.621 1.00 97.19 279 ASP A O 1
ATOM 2266 N N . LEU A 1 280 ? 1.423 2.431 3.378 1.00 97.25 280 LEU A N 1
ATOM 2267 C CA . LEU A 1 280 ? 0.988 1.320 4.232 1.00 97.25 280 LEU A CA 1
ATOM 2268 C C . LEU A 1 280 ? -0.483 1.482 4.627 1.00 97.25 280 LEU A C 1
ATOM 2270 O O . LEU A 1 280 ? -1.245 0.516 4.554 1.00 97.25 280 LEU A O 1
ATOM 2274 N N . GLY A 1 281 ? -0.886 2.689 5.019 1.00 97.56 281 GLY A N 1
ATOM 2275 C CA . GLY A 1 281 ? -2.264 3.006 5.360 1.00 97.56 281 GLY A CA 1
ATOM 2276 C C . GLY A 1 281 ? -3.192 2.867 4.158 1.00 97.56 281 GLY A C 1
ATOM 2277 O O . GLY A 1 281 ? -4.239 2.223 4.264 1.00 97.56 281 GLY A O 1
ATOM 2278 N N . PHE A 1 282 ? -2.780 3.355 2.984 1.00 96.94 282 PHE A N 1
ATOM 2279 C CA . PHE A 1 282 ? -3.521 3.163 1.740 1.00 96.94 282 PHE A CA 1
ATOM 2280 C C . PHE A 1 282 ? -3.714 1.671 1.451 1.00 96.94 282 PHE A C 1
ATOM 2282 O O . PHE A 1 282 ? -4.853 1.218 1.309 1.00 96.94 282 PHE A O 1
ATOM 2289 N N . LEU A 1 283 ? -2.645 0.870 1.469 1.00 97.12 283 LEU A N 1
ATOM 2290 C CA . LEU A 1 283 ? -2.734 -0.575 1.253 1.00 97.12 283 LEU A CA 1
ATOM 2291 C C . LEU A 1 283 ? -3.719 -1.241 2.219 1.00 97.12 283 LEU A C 1
ATOM 2293 O O . LEU A 1 283 ? -4.598 -1.993 1.786 1.00 97.12 283 LEU A O 1
ATOM 2297 N N . LEU A 1 284 ? -3.588 -0.972 3.517 1.00 97.69 284 LEU A N 1
ATOM 2298 C CA . LEU A 1 284 ? -4.424 -1.584 4.549 1.00 97.69 284 LEU A CA 1
ATOM 2299 C C . LEU A 1 284 ? -5.890 -1.163 4.416 1.00 97.69 284 LEU A C 1
ATOM 2301 O O . LEU A 1 284 ? -6.771 -2.014 4.552 1.00 97.69 284 LEU A O 1
ATOM 2305 N N . SER A 1 285 ? -6.156 0.091 4.047 1.00 97.25 285 SER A N 1
ATOM 2306 C CA . SER A 1 285 ? -7.514 0.575 3.780 1.00 97.25 285 SER A CA 1
ATOM 2307 C C . SER A 1 285 ? -8.172 -0.160 2.602 1.00 97.25 285 SER A C 1
ATOM 2309 O O . SER A 1 285 ? -9.306 -0.618 2.732 1.00 97.25 285 SER A O 1
ATOM 2311 N N . THR A 1 286 ? -7.451 -0.395 1.495 1.00 94.44 286 THR A N 1
ATOM 2312 C CA . THR A 1 286 ? -7.995 -1.150 0.343 1.00 94.44 286 THR A CA 1
ATOM 2313 C C . THR A 1 286 ? -8.273 -2.618 0.677 1.00 94.44 286 THR A C 1
ATOM 2315 O O . THR A 1 286 ? -9.166 -3.248 0.106 1.00 94.44 286 THR A O 1
ATOM 2318 N N . ILE A 1 287 ? -7.503 -3.201 1.600 1.00 95.12 287 ILE A N 1
ATOM 2319 C CA . ILE A 1 287 ? -7.723 -4.570 2.075 1.00 95.12 287 ILE A CA 1
ATOM 2320 C C . ILE A 1 287 ? -8.952 -4.625 2.984 1.00 95.12 287 ILE A C 1
ATOM 2322 O O . ILE A 1 287 ? -9.777 -5.528 2.826 1.00 95.12 287 ILE A O 1
ATOM 2326 N N . ALA A 1 288 ? -9.083 -3.671 3.907 1.00 95.56 288 ALA A N 1
ATOM 2327 C CA . ALA A 1 288 ? -10.225 -3.570 4.807 1.00 95.56 288 ALA A CA 1
ATOM 2328 C C . ALA A 1 288 ? -11.536 -3.407 4.024 1.00 95.56 288 ALA A C 1
ATOM 2330 O O . ALA A 1 288 ? -12.478 -4.167 4.246 1.00 95.56 288 ALA A O 1
ATOM 2331 N N . GLU A 1 289 ? -11.560 -2.508 3.038 1.00 93.69 289 GLU A N 1
ATOM 2332 C CA . GLU A 1 289 ? -12.691 -2.330 2.125 1.00 93.69 289 GLU A CA 1
ATOM 2333 C C . GLU A 1 289 ? -13.072 -3.643 1.433 1.00 93.69 289 GLU A C 1
ATOM 2335 O O . GLU A 1 289 ? -14.215 -4.088 1.533 1.00 93.69 289 GLU A O 1
ATOM 2340 N N . LYS A 1 290 ? -12.100 -4.347 0.839 1.00 91.31 290 LYS A N 1
ATOM 2341 C CA . LYS A 1 290 ? -12.338 -5.653 0.205 1.00 91.31 290 LYS A CA 1
ATOM 2342 C C . LYS A 1 290 ? -12.894 -6.694 1.171 1.00 91.31 290 LYS A C 1
ATOM 2344 O O . LYS A 1 290 ? -13.661 -7.563 0.749 1.00 91.31 290 LYS A O 1
ATOM 2349 N N . TYR A 1 291 ? -12.514 -6.679 2.446 1.00 92.69 291 TYR A N 1
ATOM 2350 C CA . TYR A 1 291 ? -13.116 -7.580 3.430 1.00 92.69 291 TYR A CA 1
ATOM 2351 C C . TYR A 1 291 ? -14.584 -7.252 3.681 1.00 92.69 291 TYR A C 1
ATOM 2353 O O . TYR A 1 291 ? -15.401 -8.175 3.705 1.00 92.69 291 TYR A O 1
ATOM 2361 N N . VAL A 1 292 ? -14.927 -5.969 3.789 1.00 92.69 292 VAL A N 1
ATOM 2362 C CA . VAL A 1 292 ? -16.315 -5.521 3.943 1.00 92.69 292 VAL A CA 1
ATOM 2363 C C . VAL A 1 292 ? -17.141 -5.876 2.708 1.00 92.69 292 VAL A C 1
ATOM 2365 O O . VAL A 1 292 ? -18.198 -6.492 2.841 1.00 92.69 292 VAL A O 1
ATOM 2368 N N . GLU A 1 293 ? -16.651 -5.572 1.507 1.00 89.75 293 GLU A N 1
ATOM 2369 C CA . GLU A 1 293 ? -17.331 -5.909 0.254 1.00 89.75 293 GLU A CA 1
ATOM 2370 C C . GLU A 1 293 ? -17.593 -7.411 0.134 1.00 89.75 293 GLU A C 1
ATOM 2372 O O . GLU A 1 293 ? -18.705 -7.837 -0.177 1.00 89.75 293 GLU A O 1
ATOM 2377 N N . ASN A 1 294 ? -16.585 -8.239 0.414 1.00 87.69 294 ASN A N 1
ATOM 2378 C CA . ASN A 1 294 ? -16.729 -9.690 0.351 1.00 87.69 294 ASN A CA 1
ATOM 2379 C C . ASN A 1 294 ? -17.712 -10.220 1.398 1.00 87.69 294 ASN A C 1
ATOM 2381 O O . ASN A 1 294 ? -18.460 -11.153 1.105 1.00 87.69 294 ASN A O 1
ATOM 2385 N N . ALA A 1 295 ? -17.720 -9.648 2.603 1.00 88.12 295 ALA A N 1
ATOM 2386 C CA . ALA A 1 295 ? -18.686 -10.004 3.635 1.00 88.12 295 ALA A CA 1
ATOM 2387 C C . ALA A 1 295 ? -20.113 -9.626 3.212 1.00 88.12 295 ALA A C 1
ATOM 2389 O O . ALA A 1 295 ? -21.016 -10.448 3.337 1.00 88.12 295 ALA A O 1
ATOM 2390 N N . LEU A 1 296 ? -20.308 -8.438 2.631 1.00 86.69 296 LEU A N 1
ATOM 2391 C CA . LEU A 1 296 ? -21.601 -7.990 2.106 1.00 86.69 296 LEU A CA 1
ATOM 2392 C C . LEU A 1 296 ? -22.089 -8.843 0.928 1.00 86.69 296 LEU A C 1
ATOM 2394 O O . LEU A 1 296 ? -23.277 -9.136 0.861 1.00 86.69 296 LEU A O 1
ATOM 2398 N N . ARG A 1 297 ? -21.193 -9.279 0.030 1.00 84.19 297 ARG A N 1
ATOM 2399 C CA . ARG A 1 297 ? -21.532 -10.161 -1.106 1.00 84.19 297 ARG A CA 1
ATOM 2400 C C . ARG A 1 297 ? -21.914 -11.578 -0.672 1.00 84.19 297 ARG A C 1
ATOM 2402 O O . ARG A 1 297 ? -22.725 -12.216 -1.332 1.00 84.19 297 ARG A O 1
ATOM 2409 N N . LYS A 1 298 ? -21.289 -12.096 0.392 1.00 78.81 298 LYS A N 1
ATOM 2410 C CA . LYS A 1 298 ? -21.527 -13.456 0.913 1.00 78.81 298 LYS A CA 1
ATOM 2411 C C . LYS A 1 298 ? -22.669 -13.527 1.919 1.00 78.81 298 LYS A C 1
ATOM 2413 O O . LYS A 1 298 ? -23.178 -14.615 2.174 1.00 78.81 298 LYS A O 1
ATOM 2418 N N . ALA A 1 299 ? -23.022 -12.401 2.528 1.00 72.12 299 ALA A N 1
ATOM 2419 C CA . ALA A 1 299 ? -24.156 -12.316 3.421 1.00 72.12 299 ALA A CA 1
ATOM 2420 C C . ALA A 1 299 ? -25.448 -12.585 2.645 1.00 72.12 299 ALA A C 1
ATOM 2422 O O . ALA A 1 299 ? -25.724 -11.924 1.646 1.00 72.12 299 ALA A O 1
ATOM 2423 N N . ASP A 1 300 ? -26.275 -13.500 3.151 1.00 64.25 300 ASP A N 1
ATOM 2424 C CA . ASP A 1 300 ? -27.700 -13.458 2.841 1.00 64.25 300 ASP A CA 1
ATOM 2425 C C . ASP A 1 300 ? -28.210 -12.065 3.271 1.00 64.25 300 ASP A C 1
ATOM 2427 O O . ASP A 1 300 ? -27.977 -11.685 4.432 1.00 64.25 300 ASP A O 1
ATOM 2431 N N . PRO A 1 301 ? -28.853 -11.280 2.379 1.00 57.66 301 PRO A N 1
ATOM 2432 C CA . PRO A 1 301 ? -29.341 -9.936 2.681 1.00 57.66 301 PRO A CA 1
ATOM 2433 C C . PRO A 1 301 ? -30.129 -9.827 3.993 1.00 57.66 301 PRO A C 1
ATOM 2435 O O . PRO A 1 301 ? -30.183 -8.742 4.574 1.00 57.66 301 PRO A O 1
ATOM 2438 N N . GLN A 1 302 ? -30.710 -10.929 4.480 1.00 56.25 302 GLN A N 1
ATOM 2439 C CA . GLN A 1 302 ? -31.536 -10.947 5.685 1.00 56.25 302 GLN A CA 1
ATOM 2440 C C . GLN A 1 302 ? -30.831 -11.337 6.998 1.00 56.25 302 GLN A C 1
ATOM 2442 O O . GLN A 1 302 ? -31.458 -11.193 8.044 1.00 56.25 302 GLN A O 1
ATOM 2447 N N . ASN A 1 303 ? -29.568 -11.796 7.009 1.00 65.69 303 ASN A N 1
ATOM 2448 C CA . ASN A 1 303 ? -29.055 -12.536 8.184 1.00 65.69 303 ASN A CA 1
ATOM 2449 C C . ASN A 1 303 ? -27.698 -12.112 8.774 1.00 65.69 303 ASN A C 1
ATOM 2451 O O . ASN A 1 303 ? -27.274 -12.687 9.775 1.00 65.69 303 ASN A O 1
ATOM 2455 N N . ILE A 1 304 ? -27.009 -11.111 8.215 1.00 72.38 304 ILE A N 1
ATOM 2456 C CA . ILE A 1 304 ? -25.755 -10.605 8.803 1.00 72.38 304 ILE A CA 1
ATOM 2457 C C . ILE A 1 304 ? -25.901 -9.145 9.246 1.00 72.38 304 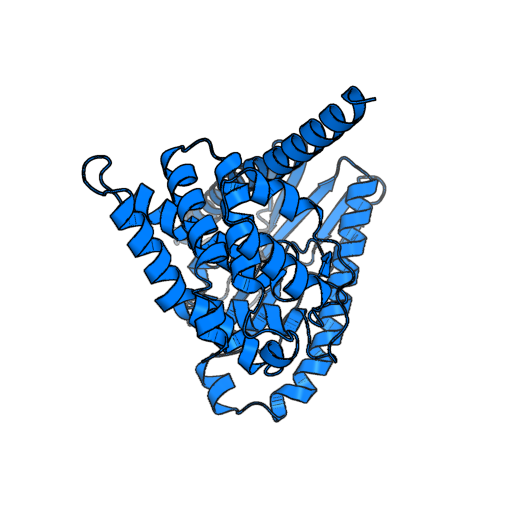ILE A C 1
ATOM 2459 O O . ILE A 1 304 ? -26.128 -8.229 8.442 1.00 72.38 304 ILE A O 1
ATOM 2463 N N . SER A 1 305 ? -25.718 -8.933 10.552 1.00 84.81 305 SER A N 1
ATOM 2464 C CA . SER A 1 305 ? -25.740 -7.605 11.166 1.00 84.81 305 SER A CA 1
ATOM 2465 C C . SER A 1 305 ? -24.489 -6.796 10.809 1.00 84.81 305 SER A C 1
ATOM 2467 O O . SER A 1 305 ? -23.389 -7.336 10.694 1.00 84.81 305 SER A O 1
ATOM 2469 N N . THR A 1 306 ? -24.633 -5.473 10.697 1.00 85.62 306 THR A N 1
ATOM 2470 C CA . THR A 1 306 ? -23.520 -4.530 10.468 1.00 85.62 306 THR A CA 1
ATOM 2471 C C . THR A 1 306 ? -22.383 -4.730 11.474 1.00 85.62 306 THR A C 1
ATOM 2473 O O . THR A 1 306 ? -21.217 -4.766 11.093 1.00 85.62 306 THR A O 1
ATOM 2476 N N . ARG A 1 307 ? -22.718 -4.965 12.750 1.00 85.94 307 ARG A N 1
ATOM 2477 C CA . ARG A 1 307 ? -21.744 -5.223 13.820 1.00 85.94 307 ARG A CA 1
ATOM 2478 C C . ARG A 1 307 ? -20.906 -6.481 13.576 1.00 85.94 307 ARG A C 1
ATOM 2480 O O . ARG A 1 307 ? -19.713 -6.478 13.860 1.00 85.94 307 ARG A O 1
ATOM 2487 N N . GLN A 1 308 ? -21.513 -7.546 13.054 1.00 87.00 308 GLN A N 1
ATOM 2488 C CA . GLN A 1 308 ? -20.783 -8.769 12.713 1.00 87.00 308 GLN A CA 1
ATOM 2489 C C . GLN A 1 308 ? -19.826 -8.539 11.541 1.00 87.00 308 GLN A C 1
ATOM 2491 O O . GLN A 1 308 ? -18.695 -9.010 11.607 1.00 87.00 308 GLN A O 1
ATOM 2496 N N . ILE A 1 309 ? -20.237 -7.788 10.512 1.00 89.12 309 ILE A N 1
ATOM 2497 C CA . ILE A 1 309 ? -19.356 -7.451 9.379 1.00 89.12 309 ILE A CA 1
ATOM 2498 C C . ILE A 1 309 ? -18.174 -6.610 9.851 1.00 89.12 309 ILE A C 1
ATOM 2500 O O . ILE A 1 309 ? -17.045 -6.911 9.483 1.00 89.12 309 ILE A O 1
ATOM 2504 N N . LEU A 1 310 ? -18.428 -5.604 10.692 1.00 88.62 310 LEU A N 1
ATOM 2505 C CA . LEU A 1 310 ? -17.394 -4.756 11.286 1.00 88.62 310 LEU A CA 1
ATOM 2506 C C . LEU A 1 310 ? -16.351 -5.582 12.040 1.00 88.62 310 LEU A C 1
ATOM 2508 O O . LEU A 1 310 ? -15.169 -5.512 11.714 1.00 88.62 310 LEU A O 1
ATOM 2512 N N . SER A 1 311 ? -16.798 -6.413 12.990 1.00 87.38 311 SER A N 1
ATOM 2513 C CA . SER A 1 311 ? -15.903 -7.277 13.769 1.00 87.38 311 SER A CA 1
ATOM 2514 C C . SER A 1 311 ? -15.113 -8.207 12.859 1.00 87.38 311 SER A C 1
ATOM 2516 O O . SER A 1 311 ? -13.902 -8.302 12.988 1.00 87.38 311 SER A O 1
ATOM 2518 N N . GLN A 1 312 ? -15.770 -8.847 11.888 1.00 89.00 312 GLN A N 1
ATOM 2519 C CA . GLN A 1 312 ? -15.085 -9.737 10.957 1.00 89.00 312 GLN A CA 1
ATOM 2520 C C . GLN A 1 312 ? -14.056 -8.992 10.109 1.00 89.00 312 GLN A C 1
ATOM 2522 O O . GLN A 1 312 ? -12.937 -9.472 9.981 1.00 89.00 312 GLN A O 1
ATOM 2527 N N . ALA A 1 313 ? -14.395 -7.842 9.528 1.00 90.31 313 ALA A N 1
ATOM 2528 C CA . ALA A 1 313 ? -13.473 -7.079 8.694 1.00 90.31 313 ALA A CA 1
ATOM 2529 C C . ALA A 1 313 ? -12.249 -6.615 9.495 1.00 90.31 313 ALA A C 1
ATOM 2531 O O . ALA A 1 313 ? -11.120 -6.800 9.033 1.00 90.31 313 ALA A O 1
ATOM 2532 N N . LEU A 1 314 ? -12.468 -6.095 10.706 1.00 89.81 314 LEU A N 1
ATOM 2533 C CA . LEU A 1 314 ? -11.400 -5.666 11.603 1.00 89.81 314 LEU A CA 1
ATOM 2534 C C . LEU A 1 314 ? -10.535 -6.852 12.054 1.00 89.81 314 LEU A C 1
ATOM 2536 O O . LEU A 1 314 ? -9.315 -6.790 11.935 1.00 89.81 314 LEU A O 1
ATOM 2540 N N . ASP A 1 315 ? -11.138 -7.972 12.458 1.00 91.50 315 ASP A N 1
ATOM 2541 C CA . ASP A 1 315 ? -10.410 -9.187 12.843 1.00 91.50 315 ASP A CA 1
ATOM 2542 C C . ASP A 1 315 ? -9.578 -9.737 11.676 1.00 91.50 315 ASP A C 1
ATOM 2544 O O . ASP A 1 315 ? -8.419 -10.115 11.849 1.00 91.50 315 ASP A O 1
ATOM 2548 N N . GLN A 1 316 ? -10.127 -9.777 10.457 1.00 92.56 316 GLN A N 1
ATOM 2549 C CA . GLN A 1 316 ? -9.369 -10.214 9.280 1.00 92.56 316 GLN A CA 1
ATOM 2550 C C . GLN A 1 316 ? -8.207 -9.255 8.980 1.00 92.56 316 GLN A C 1
ATOM 2552 O O . GLN A 1 316 ? -7.110 -9.713 8.647 1.00 92.56 316 GLN A O 1
ATOM 2557 N N . LEU A 1 317 ? -8.414 -7.943 9.116 1.00 94.56 317 LEU A N 1
ATOM 2558 C CA . LEU A 1 317 ? -7.364 -6.945 8.926 1.00 94.56 317 LEU A CA 1
ATOM 2559 C C . LEU A 1 317 ? -6.244 -7.124 9.958 1.00 94.56 317 LEU A C 1
ATOM 2561 O O . LEU A 1 317 ? -5.096 -7.336 9.562 1.00 94.56 317 LEU A O 1
ATOM 2565 N N . LEU A 1 318 ? -6.585 -7.102 11.248 1.00 94.12 318 LEU A N 1
ATOM 2566 C CA . LEU A 1 318 ? -5.640 -7.108 12.366 1.00 94.12 318 LEU A CA 1
ATOM 2567 C C . LEU A 1 318 ? -4.973 -8.468 12.588 1.00 94.12 318 LEU A C 1
ATOM 2569 O O . LEU A 1 318 ? -3.818 -8.519 12.988 1.00 94.12 318 LEU A O 1
ATOM 2573 N N . VAL A 1 319 ? -5.645 -9.589 12.316 1.00 91.19 319 VAL A N 1
ATOM 2574 C CA . VAL A 1 319 ? -5.070 -10.924 12.564 1.00 91.19 319 VAL A CA 1
ATOM 2575 C C . VAL A 1 319 ? -4.375 -11.488 11.327 1.00 91.19 319 VAL A C 1
ATOM 2577 O O . VAL A 1 319 ? -3.354 -12.167 11.456 1.00 91.19 319 VAL A O 1
ATOM 2580 N N . LYS A 1 320 ? -4.894 -11.234 10.116 1.00 90.94 320 LYS A N 1
ATOM 2581 C CA . LYS A 1 320 ? -4.374 -11.880 8.896 1.00 90.94 320 LYS A CA 1
ATOM 2582 C C . LYS A 1 320 ? -3.490 -10.988 8.043 1.00 90.94 320 LYS A C 1
ATOM 2584 O O . LYS A 1 320 ? -2.436 -11.445 7.606 1.00 90.94 320 LYS A O 1
ATOM 2589 N N . SER A 1 321 ? -3.920 -9.760 7.765 1.00 94.00 321 SER A N 1
ATOM 2590 C CA . SER A 1 321 ? -3.277 -8.923 6.742 1.00 94.00 321 SER A CA 1
ATOM 2591 C C . SER A 1 321 ? -2.206 -8.003 7.307 1.00 94.00 321 SER A C 1
ATOM 2593 O O . SER A 1 321 ? -1.039 -8.115 6.924 1.00 94.00 321 SER A O 1
ATOM 2595 N N . ALA A 1 322 ? -2.589 -7.123 8.235 1.00 95.88 322 ALA A N 1
ATOM 2596 C CA . ALA A 1 322 ? -1.714 -6.121 8.830 1.00 95.88 322 ALA A CA 1
ATOM 2597 C C . ALA A 1 322 ? -0.423 -6.729 9.403 1.00 95.88 322 ALA A C 1
ATOM 2599 O O . ALA A 1 322 ? 0.645 -6.321 8.952 1.00 95.88 322 ALA A O 1
ATOM 2600 N N . PRO A 1 323 ? -0.447 -7.768 10.264 1.00 94.31 323 PRO A N 1
ATOM 2601 C CA . PRO A 1 323 ? 0.788 -8.343 10.799 1.00 94.31 323 PRO A CA 1
ATOM 2602 C C . PRO A 1 323 ? 1.722 -8.876 9.711 1.00 94.31 323 PRO A C 1
ATOM 2604 O O . PRO A 1 323 ? 2.936 -8.750 9.826 1.00 94.31 323 PRO A O 1
ATOM 2607 N N . LYS A 1 324 ? 1.195 -9.467 8.633 1.00 93.75 324 LYS A N 1
ATOM 2608 C CA . LYS A 1 324 ? 2.025 -10.024 7.553 1.00 93.75 324 LYS A CA 1
ATOM 2609 C C . LYS A 1 324 ? 2.700 -8.929 6.733 1.00 93.75 324 LYS A C 1
ATOM 2611 O O . LYS A 1 324 ? 3.882 -9.073 6.421 1.00 93.75 324 LYS A O 1
ATOM 2616 N N . ILE A 1 325 ? 1.964 -7.862 6.416 1.00 96.06 325 ILE A N 1
ATOM 2617 C CA . ILE A 1 325 ? 2.485 -6.673 5.726 1.00 96.06 325 ILE A CA 1
ATOM 2618 C C . ILE A 1 325 ? 3.532 -6.000 6.610 1.00 96.06 325 ILE A C 1
ATOM 2620 O O . ILE A 1 325 ? 4.685 -5.858 6.206 1.00 96.06 325 ILE A O 1
ATOM 2624 N N . LEU A 1 326 ? 3.156 -5.660 7.840 1.00 94.81 326 LEU A N 1
ATOM 2625 C CA . LEU A 1 326 ? 3.989 -4.892 8.753 1.00 94.81 326 LEU A CA 1
ATOM 2626 C C . LEU A 1 326 ? 5.258 -5.640 9.136 1.00 94.81 326 LEU A C 1
ATOM 2628 O O . LEU A 1 326 ? 6.325 -5.055 9.028 1.00 94.81 326 LEU A O 1
ATOM 2632 N N . ASN A 1 327 ? 5.186 -6.934 9.465 1.00 92.94 327 ASN A N 1
ATOM 2633 C CA . ASN A 1 327 ? 6.383 -7.718 9.789 1.00 92.94 327 ASN A CA 1
ATOM 2634 C C . ASN A 1 327 ? 7.359 -7.797 8.612 1.00 92.94 327 ASN A C 1
ATOM 2636 O O . ASN A 1 327 ? 8.565 -7.719 8.812 1.00 92.94 327 ASN A O 1
ATOM 2640 N N . SER A 1 328 ? 6.860 -7.955 7.381 1.00 93.75 328 SER A N 1
ATOM 2641 C CA . SER A 1 328 ? 7.737 -7.963 6.204 1.00 93.75 328 SER A CA 1
ATOM 2642 C C . SER A 1 328 ? 8.366 -6.593 5.942 1.00 93.75 328 SER A C 1
ATOM 2644 O O . SER A 1 328 ? 9.534 -6.520 5.571 1.00 93.75 328 SER A O 1
ATOM 2646 N N . TYR A 1 329 ? 7.622 -5.516 6.193 1.00 94.75 329 TYR A N 1
ATOM 2647 C CA . TYR A 1 329 ? 8.100 -4.152 6.024 1.00 94.75 329 TYR A CA 1
ATOM 2648 C C . TYR A 1 329 ? 9.142 -3.777 7.090 1.00 94.75 329 TYR A C 1
ATOM 2650 O O . TYR A 1 329 ? 10.223 -3.292 6.762 1.00 94.75 329 TYR A O 1
ATOM 2658 N N . THR A 1 330 ? 8.860 -4.040 8.369 1.00 92.12 330 THR A N 1
ATOM 2659 C CA . THR A 1 330 ? 9.753 -3.720 9.495 1.00 92.12 330 THR A CA 1
ATOM 2660 C C . THR A 1 330 ? 10.982 -4.616 9.548 1.00 92.12 330 THR A C 1
ATOM 2662 O O . THR A 1 330 ? 12.028 -4.170 10.007 1.00 92.12 330 THR A O 1
ATOM 2665 N N . LEU A 1 331 ? 10.910 -5.844 9.025 1.00 90.81 331 LEU A N 1
ATOM 2666 C CA . LEU A 1 331 ? 12.088 -6.697 8.858 1.00 90.81 331 LEU A CA 1
ATOM 2667 C C . LEU A 1 331 ? 13.149 -6.036 7.965 1.00 90.81 331 LEU A C 1
ATOM 2669 O O . LEU A 1 331 ? 14.343 -6.181 8.219 1.00 90.81 331 LEU A O 1
ATOM 2673 N N . LEU A 1 332 ? 12.717 -5.321 6.924 1.00 90.44 332 LEU A N 1
ATOM 2674 C CA . LEU A 1 332 ? 13.603 -4.608 6.005 1.00 90.44 332 LEU A CA 1
ATOM 2675 C C . LEU A 1 332 ? 13.917 -3.182 6.479 1.00 90.44 332 LEU A C 1
ATOM 2677 O O . LEU A 1 332 ? 15.007 -2.675 6.218 1.00 90.44 332 LEU A O 1
ATOM 2681 N N . TYR A 1 333 ? 12.990 -2.547 7.197 1.00 91.31 333 TYR A N 1
ATOM 2682 C CA . TYR A 1 333 ? 13.166 -1.219 7.780 1.00 91.31 333 TYR A CA 1
ATOM 2683 C C . TYR A 1 333 ? 12.897 -1.220 9.299 1.00 91.31 333 TYR A C 1
ATOM 2685 O O . TYR A 1 333 ? 11.850 -0.742 9.749 1.00 91.31 333 TYR A O 1
ATOM 2693 N N . PRO A 1 334 ? 13.833 -1.730 10.124 1.00 88.75 334 PRO A N 1
ATOM 2694 C CA . PRO A 1 334 ? 13.621 -1.878 11.569 1.00 88.75 334 PRO A CA 1
ATOM 2695 C C . PRO A 1 334 ? 13.532 -0.541 12.314 1.00 88.75 334 PRO A C 1
ATOM 2697 O O . PRO A 1 334 ? 12.912 -0.468 13.372 1.00 88.75 334 PRO A O 1
ATOM 2700 N N . LYS A 1 335 ? 14.072 0.538 11.732 1.00 88.75 335 LYS A N 1
ATOM 2701 C CA . LYS A 1 335 ? 14.035 1.894 12.300 1.00 88.75 335 LYS A CA 1
ATOM 2702 C C . LYS A 1 335 ? 12.639 2.540 12.269 1.00 88.75 335 LYS A C 1
ATOM 2704 O O . LYS A 1 335 ? 12.518 3.689 12.664 1.00 88.75 335 LYS A O 1
ATOM 2709 N N . LEU A 1 336 ? 11.583 1.855 11.803 1.00 90.69 336 LEU A N 1
ATOM 2710 C CA . LEU A 1 336 ? 10.240 2.443 11.642 1.00 90.69 336 LEU A CA 1
ATOM 2711 C C . LEU A 1 336 ? 9.723 3.118 12.924 1.00 90.69 336 LEU A C 1
ATOM 2713 O O . LEU A 1 336 ? 9.170 4.209 12.849 1.00 90.69 336 LEU A O 1
ATOM 2717 N N . LYS A 1 337 ? 9.941 2.496 14.091 1.00 87.44 337 LYS A N 1
ATOM 2718 C CA . LYS A 1 337 ? 9.536 3.053 15.394 1.00 87.44 337 LYS A CA 1
ATOM 2719 C C . LYS A 1 337 ? 10.292 4.339 15.742 1.00 87.44 337 LYS A C 1
ATOM 2721 O O . LYS A 1 337 ? 9.724 5.234 16.344 1.00 87.44 337 LYS A O 1
ATOM 2726 N N . GLU A 1 338 ? 11.561 4.434 15.353 1.00 88.50 338 GLU A N 1
ATOM 2727 C CA . GLU A 1 338 ? 12.454 5.551 15.698 1.00 88.50 338 GLU A CA 1
ATOM 2728 C C . GLU A 1 338 ? 12.126 6.842 14.931 1.00 88.50 338 GLU A C 1
ATOM 2730 O O . GLU A 1 338 ? 12.675 7.903 15.231 1.00 88.50 338 GLU A O 1
ATOM 2735 N N . LEU A 1 339 ? 11.252 6.764 13.923 1.00 88.25 339 LEU A N 1
ATOM 2736 C CA . LEU A 1 339 ? 10.877 7.906 13.086 1.00 88.25 339 LEU A CA 1
ATOM 2737 C C . LEU A 1 339 ? 9.880 8.848 13.760 1.00 88.25 339 LEU A C 1
ATOM 2739 O O . LEU A 1 339 ? 9.750 9.993 13.326 1.00 88.25 339 LEU A O 1
ATOM 2743 N N . TYR A 1 340 ? 9.186 8.365 14.789 1.00 88.50 340 TYR A N 1
ATOM 2744 C CA . TYR A 1 340 ? 8.092 9.065 15.445 1.00 88.50 340 TYR A CA 1
ATOM 2745 C C . TYR A 1 340 ? 8.436 9.229 16.926 1.00 88.50 340 TYR A C 1
ATOM 2747 O O . TYR A 1 340 ? 8.834 8.281 17.598 1.00 88.50 340 TYR A O 1
ATOM 2755 N N . SER A 1 341 ? 8.340 10.458 17.435 1.00 67.81 341 SER A N 1
ATOM 2756 C CA . SER A 1 341 ? 8.668 10.782 18.832 1.00 67.81 341 SER A CA 1
ATOM 2757 C C . SER A 1 341 ? 7.619 10.295 19.836 1.00 67.81 341 SER A C 1
ATOM 2759 O O . SER A 1 341 ? 7.875 10.292 21.039 1.00 67.81 341 SER A O 1
ATOM 2761 N N . SER A 1 342 ? 6.446 9.897 19.351 1.00 68.19 342 SER A N 1
ATOM 2762 C CA . SER A 1 342 ? 5.342 9.323 20.112 1.00 68.19 342 SER A CA 1
ATOM 2763 C C . SER A 1 342 ? 5.329 7.797 19.981 1.00 68.19 342 SER A C 1
ATOM 2765 O O . SER A 1 342 ? 5.772 7.234 18.983 1.00 68.19 342 SER A O 1
ATOM 2767 N N . ASN A 1 343 ? 4.725 7.105 20.953 1.00 72.12 343 ASN A N 1
ATOM 2768 C CA . ASN A 1 343 ? 4.312 5.701 20.796 1.00 72.12 343 ASN A CA 1
ATOM 2769 C C . ASN A 1 343 ? 3.107 5.589 19.834 1.00 72.12 343 ASN A C 1
ATOM 2771 O O . ASN A 1 343 ? 2.155 4.871 20.114 1.00 72.12 343 ASN A O 1
ATOM 2775 N N . MET A 1 344 ? 3.103 6.347 18.740 1.00 86.94 344 MET A N 1
ATOM 2776 C CA . MET A 1 344 ? 2.047 6.371 17.737 1.00 86.94 344 MET A CA 1
ATOM 2777 C C . MET A 1 344 ? 2.706 6.412 16.370 1.00 86.94 344 MET A C 1
ATOM 2779 O O . MET A 1 344 ? 3.579 7.240 16.113 1.00 86.94 344 MET A O 1
ATOM 2783 N N . ILE A 1 345 ? 2.287 5.508 15.493 1.00 91.69 345 ILE A N 1
ATOM 2784 C CA . ILE A 1 345 ? 2.800 5.414 14.133 1.00 91.69 345 ILE A CA 1
ATOM 2785 C C . ILE A 1 345 ? 1.636 5.783 13.206 1.00 91.69 345 ILE A C 1
ATOM 2787 O O . ILE A 1 345 ? 0.564 5.208 13.343 1.00 91.69 345 ILE A O 1
ATOM 2791 N N . PRO A 1 346 ? 1.777 6.708 12.244 1.00 94.69 346 PRO A N 1
ATOM 2792 C CA . PRO A 1 346 ? 0.628 7.229 11.491 1.00 94.69 346 PRO A CA 1
ATOM 2793 C C . PRO A 1 346 ? -0.102 6.230 10.577 1.00 94.69 346 PRO A C 1
ATOM 2795 O O . PRO A 1 346 ? -1.004 6.620 9.846 1.00 94.69 346 PRO A O 1
ATOM 2798 N N . VAL A 1 347 ? 0.242 4.940 10.595 1.00 96.50 347 VAL A N 1
ATOM 2799 C CA . VAL A 1 347 ? -0.403 3.925 9.752 1.00 96.50 347 VAL A CA 1
ATOM 2800 C C . VAL A 1 347 ? -1.913 3.823 10.002 1.00 96.50 347 VAL A C 1
ATOM 2802 O O . VAL A 1 347 ? -2.666 3.667 9.041 1.00 96.50 347 VAL A O 1
ATOM 2805 N N . ASP A 1 348 ? -2.364 3.942 11.256 1.00 96.44 348 ASP A N 1
ATOM 2806 C CA . ASP A 1 348 ? -3.792 3.945 11.597 1.00 96.44 348 ASP A CA 1
ATOM 2807 C C . ASP A 1 348 ? -4.486 5.203 11.091 1.00 96.44 348 ASP A C 1
ATOM 2809 O O . ASP A 1 348 ? -5.553 5.110 10.488 1.00 96.44 348 ASP A O 1
ATOM 2813 N N . PHE A 1 349 ? -3.846 6.361 11.276 1.00 96.88 349 PHE A N 1
ATOM 2814 C CA . PHE A 1 349 ? -4.313 7.634 10.742 1.00 96.88 349 PHE A CA 1
ATOM 2815 C C . PHE A 1 349 ? -4.536 7.548 9.233 1.00 96.88 349 PHE A C 1
ATOM 2817 O O . PHE A 1 349 ? -5.638 7.807 8.755 1.00 96.88 349 PHE A O 1
ATOM 2824 N N . PHE A 1 350 ? -3.517 7.115 8.488 1.00 97.81 350 PHE A N 1
ATOM 2825 C CA . PHE A 1 350 ? -3.591 6.977 7.038 1.00 97.81 350 PHE A CA 1
ATOM 2826 C C . PHE A 1 350 ? -4.681 5.984 6.624 1.00 97.81 350 PHE A C 1
ATOM 2828 O O . PHE A 1 350 ? -5.559 6.322 5.830 1.00 97.81 350 PHE A O 1
ATOM 2835 N N . ALA A 1 351 ? -4.682 4.773 7.192 1.00 97.75 351 ALA A N 1
ATOM 2836 C CA . ALA A 1 351 ? -5.692 3.766 6.873 1.00 97.75 351 ALA A CA 1
ATOM 2837 C C . ALA A 1 351 ? -7.116 4.259 7.173 1.00 97.75 351 ALA A C 1
ATOM 2839 O O . ALA A 1 351 ? -8.023 4.052 6.363 1.00 97.75 351 ALA A O 1
ATOM 2840 N N . GLY A 1 352 ? -7.302 4.935 8.305 1.00 97.50 352 GLY A N 1
ATOM 2841 C CA . GLY A 1 352 ? -8.579 5.482 8.727 1.00 97.50 352 GLY A CA 1
ATOM 2842 C C . GLY A 1 352 ? -9.069 6.603 7.819 1.00 97.50 352 GLY A C 1
ATOM 2843 O O . GLY A 1 352 ? -10.185 6.515 7.309 1.00 97.50 352 GLY A O 1
ATOM 2844 N N . VAL A 1 353 ? -8.229 7.601 7.525 1.00 96.94 353 VAL A N 1
ATOM 2845 C CA . VAL A 1 353 ? -8.575 8.718 6.625 1.00 96.94 353 VAL A CA 1
ATOM 2846 C C . VAL A 1 353 ? -8.998 8.199 5.252 1.00 96.94 353 VAL A C 1
ATOM 2848 O O . VAL A 1 353 ? -10.022 8.632 4.721 1.00 96.94 353 VAL A O 1
ATOM 2851 N N . TYR A 1 354 ? -8.272 7.231 4.687 1.00 96.19 354 TYR A N 1
ATOM 2852 C CA . TYR A 1 354 ? -8.629 6.656 3.392 1.00 96.19 354 TYR A CA 1
ATOM 2853 C C . TYR A 1 354 ? -9.969 5.903 3.419 1.00 96.19 354 TYR A C 1
ATOM 2855 O O . TYR A 1 354 ? -10.732 5.988 2.455 1.00 96.19 354 TYR A O 1
ATOM 2863 N N . LEU A 1 355 ? -10.293 5.183 4.498 1.00 96.31 355 LEU A N 1
ATOM 2864 C CA . LEU A 1 355 ? -11.607 4.540 4.653 1.00 96.31 355 LEU A CA 1
ATOM 2865 C C . LEU A 1 355 ? -12.736 5.567 4.782 1.00 96.31 355 LEU A C 1
ATOM 2867 O O . LEU A 1 355 ? -13.768 5.430 4.120 1.00 96.31 355 LEU A O 1
ATOM 2871 N N . LEU A 1 356 ? -12.525 6.615 5.580 1.00 95.38 356 LEU A N 1
ATOM 2872 C CA . LEU A 1 356 ? -13.480 7.709 5.739 1.00 95.38 356 LEU A CA 1
ATOM 2873 C C . LEU A 1 356 ? -13.730 8.412 4.405 1.00 95.38 356 LEU A C 1
ATOM 2875 O O . LEU A 1 356 ? -14.881 8.634 4.043 1.00 95.38 356 LEU A O 1
ATOM 2879 N N . ASN A 1 357 ? -12.685 8.698 3.631 1.00 92.25 357 ASN A N 1
ATOM 2880 C CA . ASN A 1 357 ? -12.834 9.340 2.329 1.00 92.25 357 ASN A CA 1
ATOM 2881 C C . ASN A 1 357 ? -13.649 8.463 1.353 1.00 92.25 357 ASN A C 1
ATOM 2883 O O . ASN A 1 357 ? -14.596 8.933 0.719 1.00 92.25 357 ASN A O 1
ATOM 2887 N N . ARG A 1 358 ? -13.380 7.149 1.302 1.00 88.44 358 ARG A N 1
ATOM 2888 C CA . ARG A 1 358 ? -14.172 6.208 0.484 1.00 88.44 358 ARG A CA 1
ATOM 2889 C C . ARG A 1 358 ? -15.634 6.127 0.922 1.00 88.44 358 ARG A C 1
ATOM 2891 O O . ARG A 1 358 ? -16.516 6.070 0.068 1.00 88.44 358 ARG A O 1
ATOM 2898 N N . SER A 1 359 ? -15.912 6.218 2.224 1.00 91.88 359 SER A N 1
ATOM 2899 C CA . SER A 1 359 ? -17.289 6.214 2.741 1.00 91.88 359 SER A CA 1
ATOM 2900 C C . SER A 1 359 ? -18.156 7.357 2.191 1.00 91.88 359 SER A C 1
ATOM 2902 O O . SER A 1 359 ? -19.367 7.194 2.064 1.00 91.88 359 SER A O 1
ATOM 2904 N N . GLN A 1 360 ? -17.558 8.488 1.798 1.00 86.44 360 GLN A N 1
ATOM 2905 C CA . GLN A 1 360 ? -18.295 9.650 1.285 1.00 86.44 360 GLN A CA 1
ATOM 2906 C C . GLN A 1 360 ? -18.700 9.526 -0.191 1.00 86.44 360 GLN A C 1
ATOM 2908 O O . GLN A 1 360 ? -19.545 10.285 -0.659 1.00 86.44 360 GLN A O 1
ATOM 2913 N N . SER A 1 361 ? -18.105 8.590 -0.937 1.00 74.44 361 SER A N 1
ATOM 2914 C CA . SER A 1 361 ? -18.264 8.489 -2.399 1.00 74.44 361 SER A CA 1
ATOM 2915 C C . SER A 1 361 ? -19.022 7.242 -2.870 1.00 74.44 361 SER A C 1
ATOM 2917 O O . SER A 1 361 ? -19.282 7.098 -4.064 1.00 74.44 361 SER A O 1
ATOM 2919 N N . GLY A 1 362 ? -19.398 6.339 -1.960 1.00 69.69 362 GLY A N 1
ATOM 2920 C CA . GLY A 1 362 ? -20.022 5.066 -2.319 1.00 69.69 362 GLY A CA 1
ATOM 2921 C C . GLY A 1 362 ? -21.542 5.131 -2.508 1.00 69.69 362 GLY A C 1
ATOM 2922 O O . GLY A 1 362 ? -22.277 5.700 -1.704 1.00 69.69 362 GLY A O 1
ATOM 2923 N N . GLU A 1 363 ? -22.036 4.454 -3.547 1.00 75.06 363 GLU A N 1
ATOM 2924 C CA . GLU A 1 363 ? -23.478 4.274 -3.793 1.00 75.06 363 GLU A CA 1
ATOM 2925 C C . GLU A 1 363 ? -24.114 3.280 -2.802 1.00 75.06 363 GLU A C 1
ATOM 2927 O O . GLU A 1 363 ? -25.300 3.359 -2.468 1.00 75.06 363 GLU A O 1
ATOM 2932 N N . ASN A 1 364 ? -23.315 2.338 -2.290 1.00 84.31 364 ASN A N 1
ATOM 2933 C CA . ASN A 1 364 ? -23.759 1.353 -1.314 1.00 84.31 364 ASN A CA 1
ATOM 2934 C C . ASN A 1 364 ? -23.691 1.930 0.106 1.00 84.31 364 ASN A C 1
ATOM 2936 O O . ASN A 1 364 ? -22.676 1.803 0.786 1.00 84.31 364 ASN A O 1
ATOM 2940 N N . LYS A 1 365 ? -24.810 2.490 0.580 1.00 88.38 365 LYS A N 1
ATOM 2941 C CA . LYS A 1 365 ? -24.917 3.077 1.928 1.00 88.38 365 LYS A CA 1
ATOM 2942 C C . LYS A 1 365 ? -24.421 2.153 3.043 1.00 88.38 365 LYS A C 1
ATOM 2944 O O . LYS A 1 365 ? -23.700 2.600 3.919 1.00 88.38 365 LYS A O 1
ATOM 2949 N N . LYS A 1 366 ? -24.737 0.853 2.985 1.00 88.38 366 LYS A N 1
ATOM 2950 C CA . LYS A 1 366 ? -24.312 -0.103 4.022 1.00 88.38 366 LYS A CA 1
ATOM 2951 C C . LYS A 1 366 ? -22.795 -0.313 4.019 1.00 88.38 366 LYS A C 1
ATOM 2953 O O . LYS A 1 366 ? -22.212 -0.466 5.086 1.00 88.38 366 LYS A O 1
ATOM 2958 N N . LEU A 1 367 ? -22.164 -0.331 2.842 1.00 90.69 367 LEU A N 1
ATOM 2959 C CA . LEU A 1 367 ? -20.703 -0.327 2.729 1.00 90.69 367 LEU A CA 1
ATOM 2960 C C . LEU A 1 367 ? -20.144 0.962 3.338 1.00 90.69 367 LEU A C 1
ATOM 2962 O O . LEU A 1 367 ? -19.302 0.876 4.225 1.00 90.69 367 LEU A O 1
ATOM 2966 N N . CYS A 1 368 ? -20.658 2.123 2.932 1.00 91.50 368 CYS A N 1
ATOM 2967 C CA . CYS A 1 368 ? -20.212 3.423 3.431 1.00 91.50 368 CYS A CA 1
ATOM 2968 C C . CYS A 1 368 ? -20.291 3.532 4.956 1.00 91.50 368 CYS A C 1
ATOM 2970 O O . CYS A 1 368 ? -19.299 3.892 5.582 1.00 91.50 368 CYS A O 1
ATOM 2972 N N . ASP A 1 369 ? -21.416 3.145 5.560 1.00 91.94 369 ASP A N 1
ATOM 2973 C CA . ASP A 1 369 ? -21.604 3.172 7.015 1.00 91.94 369 ASP A CA 1
ATOM 2974 C C . ASP A 1 369 ? -20.548 2.313 7.729 1.00 91.94 369 ASP A C 1
ATOM 2976 O O . ASP A 1 369 ? -19.967 2.718 8.736 1.00 91.94 369 ASP A O 1
ATOM 2980 N N . ILE A 1 370 ? -20.257 1.124 7.189 1.00 93.69 370 ILE A N 1
ATOM 2981 C CA . ILE A 1 370 ? -19.248 0.218 7.748 1.00 93.69 370 ILE A CA 1
ATOM 2982 C C . ILE A 1 370 ? -17.843 0.812 7.602 1.00 93.69 370 ILE A C 1
ATOM 2984 O O . ILE A 1 370 ? -17.081 0.794 8.567 1.00 93.69 370 ILE A O 1
ATOM 2988 N N . LEU A 1 371 ? -17.494 1.344 6.426 1.00 95.50 371 LEU A N 1
ATOM 2989 C CA . LEU A 1 371 ? -16.188 1.972 6.197 1.00 95.50 371 LEU A CA 1
ATOM 2990 C C . LEU A 1 371 ? -15.995 3.200 7.090 1.00 95.50 371 LEU A C 1
ATOM 2992 O O . LEU A 1 371 ? -14.898 3.386 7.612 1.00 95.50 371 LEU A O 1
ATOM 2996 N N . SER A 1 372 ? -17.052 3.986 7.315 1.00 95.38 372 SER A N 1
ATOM 2997 C CA . SER A 1 372 ? -17.015 5.138 8.214 1.00 95.38 372 SER A CA 1
ATOM 2998 C C . SER A 1 372 ? -16.662 4.709 9.637 1.00 95.38 372 SER A C 1
ATOM 3000 O O . SER A 1 372 ? -15.734 5.249 10.231 1.00 95.38 372 SER A O 1
ATOM 3002 N N . VAL A 1 373 ? -17.348 3.691 10.168 1.00 95.31 373 VAL A N 1
ATOM 3003 C CA . VAL A 1 373 ? -17.092 3.192 11.529 1.00 95.31 373 VAL A CA 1
ATOM 3004 C C . VAL A 1 373 ? -15.693 2.586 11.653 1.00 95.31 373 VAL A C 1
ATOM 3006 O O . VAL A 1 373 ? -15.009 2.852 12.637 1.00 95.31 373 VAL A O 1
ATOM 3009 N N . LEU A 1 374 ? -15.238 1.802 10.667 1.00 95.38 374 LEU A N 1
ATOM 3010 C CA . LEU A 1 374 ? -13.869 1.267 10.673 1.00 95.38 374 LEU A CA 1
ATOM 3011 C C . LEU A 1 374 ? -12.828 2.388 10.628 1.00 95.38 374 LEU A C 1
ATOM 3013 O O . LEU A 1 374 ? -11.842 2.326 11.356 1.00 95.38 374 LEU A O 1
ATOM 3017 N N . GLY A 1 375 ? -13.047 3.401 9.788 1.00 96.50 375 GLY A N 1
ATOM 3018 C CA . GLY A 1 375 ? -12.140 4.533 9.645 1.00 96.50 375 GLY A CA 1
ATOM 3019 C C . GLY A 1 375 ? -11.974 5.311 10.948 1.00 96.50 375 GLY A C 1
ATOM 3020 O O . GLY A 1 375 ? -10.844 5.528 11.383 1.00 96.50 375 GLY A O 1
ATOM 3021 N N . THR A 1 376 ? -13.086 5.639 11.611 1.00 95.75 376 THR A N 1
ATOM 3022 C CA . THR A 1 376 ? -13.084 6.273 12.938 1.00 95.75 376 THR A CA 1
ATOM 3023 C C . THR A 1 376 ? -12.377 5.401 13.976 1.00 95.75 376 THR A C 1
ATOM 3025 O O . THR A 1 376 ? -11.502 5.884 14.684 1.00 95.75 376 THR A O 1
ATOM 3028 N N . GLN A 1 377 ? -12.671 4.096 14.021 1.00 94.25 377 GLN A N 1
ATOM 3029 C CA . GLN A 1 377 ? -12.029 3.187 14.976 1.00 94.25 377 GLN A CA 1
ATOM 3030 C C . GLN A 1 377 ? -10.512 3.116 14.805 1.00 94.25 377 GLN A C 1
ATOM 3032 O O . GLN A 1 377 ? -9.802 3.082 15.807 1.00 94.25 377 GLN A O 1
ATOM 3037 N N . LEU A 1 378 ? -9.998 3.101 13.573 1.00 95.38 378 LEU A N 1
ATOM 3038 C CA . LEU A 1 378 ? -8.552 3.132 13.352 1.00 95.38 378 LEU A CA 1
ATOM 3039 C C . LEU A 1 378 ? -7.944 4.425 13.904 1.00 95.38 378 LEU A C 1
ATOM 3041 O O . LEU A 1 378 ? -6.973 4.358 14.649 1.00 95.38 378 LEU A O 1
ATOM 3045 N N . ILE A 1 379 ? -8.555 5.574 13.607 1.00 95.44 379 ILE A N 1
ATOM 3046 C CA . ILE A 1 379 ? -8.060 6.886 14.044 1.00 95.44 379 ILE A CA 1
ATOM 3047 C C . ILE A 1 379 ? -8.096 7.052 15.563 1.00 95.44 379 ILE A C 1
ATOM 3049 O O . ILE A 1 379 ? -7.201 7.701 16.086 1.00 95.44 379 ILE A O 1
ATOM 3053 N N . GLU A 1 380 ? -9.100 6.512 16.255 1.00 93.88 380 GLU A N 1
ATOM 3054 C CA . GLU A 1 380 ? -9.298 6.747 17.694 1.00 93.88 380 GLU A CA 1
ATOM 3055 C C . GLU A 1 380 ? -8.696 5.660 18.592 1.00 93.88 380 GLU A C 1
ATOM 3057 O O . GLU A 1 380 ? -8.310 5.939 19.724 1.00 93.88 380 GLU A O 1
ATOM 3062 N N . SER A 1 381 ? -8.621 4.410 18.122 1.00 90.81 381 SER A N 1
ATOM 3063 C CA . SER A 1 381 ? -8.142 3.285 18.945 1.00 90.81 381 SER A CA 1
ATOM 3064 C C . SER A 1 381 ? -6.746 2.779 18.586 1.00 90.81 381 SER A C 1
ATOM 3066 O O . SER A 1 381 ? -6.191 1.979 19.336 1.00 90.81 381 SER A O 1
ATOM 3068 N N . HIS A 1 382 ? -6.162 3.242 17.475 1.00 91.25 382 HIS A N 1
ATOM 3069 C CA . HIS A 1 382 ? -4.777 2.950 17.067 1.00 91.25 382 HIS A CA 1
ATOM 3070 C C . HIS A 1 382 ? -4.382 1.458 16.976 1.00 91.25 382 HIS A C 1
ATOM 3072 O O . HIS A 1 382 ? -3.236 1.107 17.291 1.00 91.25 382 HIS A O 1
ATOM 3078 N N . PRO A 1 383 ? -5.276 0.531 16.573 1.00 91.00 383 PRO A N 1
ATOM 3079 C CA . PRO A 1 383 ? -5.057 -0.896 16.790 1.00 91.00 383 PRO A CA 1
ATOM 3080 C C . PRO A 1 383 ? -3.918 -1.481 15.941 1.00 91.00 383 PRO A C 1
ATOM 3082 O O . PRO A 1 383 ? -3.342 -2.505 16.316 1.00 91.00 383 PRO A O 1
ATOM 3085 N N . ILE A 1 384 ? -3.574 -0.875 14.800 1.00 93.44 384 ILE A N 1
ATOM 3086 C CA . ILE A 1 384 ? -2.501 -1.344 13.912 1.00 93.44 384 ILE A CA 1
ATOM 3087 C C . ILE A 1 384 ? -1.134 -0.909 14.457 1.00 93.44 384 ILE A C 1
ATOM 3089 O O . ILE A 1 384 ? -0.196 -1.711 14.483 1.00 93.44 384 ILE A O 1
ATOM 3093 N N . SER A 1 385 ? -1.011 0.326 14.939 1.00 90.31 385 SER A N 1
ATOM 3094 C CA . SER A 1 385 ? 0.200 0.875 15.558 1.00 90.31 385 SER A CA 1
ATOM 3095 C C . SER A 1 385 ? 0.644 0.049 16.745 1.00 90.31 385 SER A C 1
ATOM 3097 O O . SER A 1 385 ? 1.833 -0.246 16.872 1.00 90.31 385 SER A O 1
ATOM 3099 N N . GLU A 1 386 ? -0.295 -0.403 17.577 1.00 89.31 386 GLU A N 1
ATOM 3100 C CA . GLU A 1 386 ? 0.011 -1.298 18.693 1.00 89.31 386 GLU A CA 1
ATOM 3101 C C . GLU A 1 386 ? 0.737 -2.570 18.244 1.00 89.31 386 GLU A C 1
ATOM 3103 O O . GLU A 1 386 ? 1.586 -3.094 18.966 1.00 89.31 386 GLU A O 1
ATOM 3108 N N . MET A 1 387 ? 0.412 -3.089 17.058 1.00 84.88 387 MET A N 1
ATOM 3109 C CA . MET A 1 387 ? 1.067 -4.277 16.513 1.00 84.88 387 MET A CA 1
ATOM 3110 C C . MET A 1 387 ? 2.511 -4.007 16.129 1.00 84.88 387 MET A C 1
ATOM 3112 O O . MET A 1 387 ? 3.348 -4.896 16.259 1.00 84.88 387 MET A O 1
ATOM 3116 N N . ILE A 1 388 ? 2.790 -2.799 15.638 1.00 83.12 388 ILE A N 1
ATOM 3117 C CA . ILE A 1 388 ? 4.150 -2.392 15.315 1.00 83.12 388 ILE A CA 1
ATOM 3118 C C . ILE A 1 388 ? 4.921 -2.201 16.610 1.00 83.12 388 ILE A C 1
ATOM 3120 O O . ILE A 1 388 ? 6.044 -2.670 16.674 1.00 83.12 388 ILE A O 1
ATOM 3124 N N . LEU A 1 389 ? 4.341 -1.535 17.614 1.00 75.75 389 LEU A N 1
ATOM 3125 C CA . LEU A 1 389 ? 5.008 -1.113 18.852 1.00 75.75 389 LEU A CA 1
ATOM 3126 C C . LEU A 1 389 ? 5.326 -2.251 19.828 1.00 75.75 389 LEU A C 1
ATOM 3128 O O . LEU A 1 389 ? 6.298 -2.108 20.575 1.00 75.75 389 LEU A O 1
ATOM 3132 N N . LYS A 1 390 ? 4.594 -3.368 19.768 1.00 70.50 390 LYS A N 1
ATOM 3133 C CA . LYS A 1 390 ? 4.966 -4.639 20.418 1.00 70.50 390 LYS A CA 1
ATOM 3134 C C . LYS A 1 390 ? 6.339 -5.133 19.948 1.00 70.50 390 LYS A C 1
ATOM 3136 O O . LYS A 1 390 ? 6.992 -5.826 20.755 1.00 70.50 390 LYS A O 1
#

pLDDT: mean 72.39, std 23.82, range [25.8, 97.81]

Foldseek 3Di:
DVPVVVVVVVVVLVVLLVVLVQVVVVVVVCCVVVVVVVVVVVVVVVPPDDDPCPPPQPWDWDFDQRPVRFTWTWTWGWDDDPDDDDTWGWTKTKTFDPDLVVLVLVLVQQVVQQVLLVVLLVLCVVCVVVFDVVVCVVLLAASGEGAFDFPDADSVRSITITDTDTQWDFPVFQLADPLSLLLNLLQNQLSSQHADDFAQFDDDPVVLLVVVVVLPFDPVLSVVLVVQNNQFSQWGQWHQQQRESRQKIFRDPDTSPNNTNYIYGDDGPIDGRDGSLLNVLNHLLVQLLVQLVVCCVPDPPPDDDLVNSLVRSVCCSLPRRLLSSLVSNCSSHVCQCVRTPDLAHCNLVNNLSNLQSSLVNDPPVSSSVSSNVSSSCSSPVVSSSVSSSD

Radius of gyration: 22.08 Å; chains: 1; bounding box: 55×67×58 Å

Sequence (390 aa):
MYDNLFVFFVVGLLNAIYCSWLQTMTQNWLDITLENAAQSILELTSLQIGLDFSNLQELSRTIVTNQFGITGILEVQLMSEGSQQGYSIGFIAKQIYNDKSYYKHVINTSENFLNLLESRQSQWESIKRSINQNEIKKYNFPDSIFAPRLQTKDDETYIIQFEILPRFISRPKSGVSPESRYSLAGYALSRMHGFQEPQPLTRDYSEWFPFLHSLDIEKEEINNWKHVLESSKGGLEFGFGEYSLNSVQYNALVPGKGRLDSLTLIDPILNAGSDRTDDLGFLLSTIAEKYVENALRKADPQNISTRQILSQALDQLLVKSAPKILNSYTLLYPKLKELYSSNMIPVDFFAGVYLLNRSQSGENKKLCDILSVLGTQLIESHPISEMILK